Protein AF-0000000086146804 (afdb_homodimer)

pLDDT: mean 93.54, std 14.57, range [24.28, 98.94]

Radius of gyration: 30.12 Å; Cα contacts (8 Å, |Δi|>4): 1393; chains: 2; bounding box: 54×77×105 Å

Secondary structure (DSSP, 8-state):
----------------------PPP----HHHHHHHHTTS-SEEEEEEE-SSGGGGHHHHHHHHHH-TTSEEEEEEE-HHHHHHHHHHHHHHT----SEEEES-THHHHHHHHTT-EE----TTGGGB-TTSB-TTSS-EEEEEEEE--EEEETTTS-GGGS-SSSGGGGSGGGTTTBEEE-GGG-HHHHHHHHHHHHHH-HHHHHHHHTS--EEESSTHHHHHHHHHTTTSS----EESSS-----TTEEEEPPPTT--EEEEEEEEEEETT-S-HHHHHHHHHHHTSHHHHHHHHHTT---SBHHHHHHHT--S--SSEETTHHHHHHH-HHHHHHHHHHHHHHH-S--S--HHHHS---/----------------------PPP----HHHHHHHHTTS-SEEEEEEE-SSGGGGHHHHHHHHHH-TTSEEEEEEE-HHHHHHHHHHHHHHT----SEEEES-THHHHHHHHTT-EE----TTGGGB-TTSB-TTSS-EEEEEEEE--EEEETTTS-GGGS-SSSGGGGSGGGTTTBEEE-GGG-HHHHHHHHHHHHHH-HHHHHHHHTS--EEESSSHHHHHHHHHTTTSS----EESSS-----TTEEEEPPPTT--EEEEEEEEEEETT-S-HHHHHHHHHHHTSHHHHHHHHHTT---SBHHHHHHHT--S--SSEETTHHHHHHH-HHHHHHHHHHHHHHH-S--S--HHHHS---

Structure (mmCIF, N/CA/C/O backbone):
data_AF-0000000086146804-model_v1
#
loop_
_entity.id
_entity.type
_entity.pdbx_description
1 polymer 'Uncharacterized protein'
#
loop_
_atom_site.group_PDB
_atom_site.id
_atom_site.type_symbol
_atom_site.label_atom_id
_atom_site.label_alt_id
_atom_site.label_comp_id
_atom_site.label_asym_id
_atom_site.label_entity_id
_atom_site.label_seq_id
_atom_site.pdbx_PDB_ins_code
_atom_site.Cartn_x
_atom_site.Cartn_y
_atom_site.Cartn_z
_atom_site.occupancy
_atom_site.B_iso_or_equiv
_atom_site.auth_seq_id
_atom_site.auth_comp_id
_atom_site.auth_asym_id
_atom_site.auth_atom_id
_atom_site.pdbx_PDB_model_num
ATOM 1 N N . MET A 1 1 ? -24.094 31.453 -69.625 1 25.36 1 MET A N 1
ATOM 2 C CA . MET A 1 1 ? -22.812 31.781 -69 1 25.36 1 MET A CA 1
ATOM 3 C C . MET A 1 1 ? -23 32.281 -67.562 1 25.36 1 MET A C 1
ATOM 5 O O . MET A 1 1 ? -23.375 33.438 -67.375 1 25.36 1 MET A O 1
ATOM 9 N N . LYS A 1 2 ? -23.469 31.25 -66.75 1 31.97 2 LYS A N 1
ATOM 10 C CA . LYS A 1 2 ? -23.906 31.172 -65.375 1 31.97 2 LYS A CA 1
ATOM 11 C C . LYS A 1 2 ? -22.75 31.453 -64.438 1 31.97 2 LYS A C 1
ATOM 13 O O . LYS A 1 2 ? -21.766 30.719 -64.375 1 31.97 2 LYS A O 1
ATOM 18 N N . THR A 1 3 ? -22.391 32.75 -64.25 1 31.44 3 THR A N 1
ATOM 19 C CA . THR A 1 3 ? -21.312 33.188 -63.344 1 31.44 3 THR A CA 1
ATOM 20 C C . THR A 1 3 ? -21.562 32.719 -61.906 1 31.44 3 THR A C 1
ATOM 22 O O . THR A 1 3 ? -22.562 33.062 -61.281 1 31.44 3 THR A O 1
ATOM 25 N N . PHE A 1 4 ? -21.297 31.438 -61.594 1 34.66 4 PHE A N 1
ATOM 26 C CA . PHE A 1 4 ? -21.5 30.906 -60.219 1 34.66 4 PHE A CA 1
ATOM 27 C C . PHE A 1 4 ? -20.531 31.562 -59.25 1 34.66 4 PHE A C 1
ATOM 29 O O . PHE A 1 4 ? -19.312 31.5 -59.438 1 34.66 4 PHE A O 1
ATOM 36 N N . ALA A 1 5 ? -20.906 32.719 -58.625 1 30.16 5 ALA A N 1
ATOM 37 C CA . ALA A 1 5 ? -20.203 33.438 -57.562 1 30.16 5 ALA A CA 1
ATOM 38 C C . ALA A 1 5 ? -19.953 32.531 -56.344 1 30.16 5 ALA A C 1
ATOM 40 O O . ALA A 1 5 ? -20.891 31.953 -55.812 1 30.16 5 ALA A O 1
ATOM 41 N N . LEU A 1 6 ? -18.812 31.875 -56.312 1 33.75 6 LEU A N 1
ATOM 42 C CA . LEU A 1 6 ? -18.359 31.109 -55.156 1 33.75 6 LEU A CA 1
ATOM 43 C C . LEU A 1 6 ? -18.266 32 -53.938 1 33.75 6 LEU A C 1
ATOM 45 O O . LEU A 1 6 ? -17.469 32.938 -53.906 1 33.75 6 LEU A O 1
ATOM 49 N N . SER A 1 7 ? -19.375 32.406 -53.219 1 30.62 7 SER A N 1
ATOM 50 C CA . SER A 1 7 ? -19.281 33.094 -51.938 1 30.62 7 SER A CA 1
ATOM 51 C C . SER A 1 7 ? -18.516 32.281 -50.938 1 30.62 7 SER A C 1
ATOM 53 O O . SER A 1 7 ? -18.844 31.109 -50.688 1 30.62 7 SER A O 1
ATOM 55 N N . ALA A 1 8 ? -17.203 32.562 -50.75 1 33.16 8 ALA A N 1
ATOM 56 C CA . ALA A 1 8 ? -16.344 32 -49.688 1 33.16 8 ALA A CA 1
ATOM 57 C C . ALA A 1 8 ? -16.984 32.219 -48.312 1 33.16 8 ALA A C 1
ATOM 59 O O . ALA A 1 8 ? -17.234 33.375 -47.938 1 33.16 8 ALA A O 1
ATOM 60 N N . ALA A 1 9 ? -17.828 31.328 -47.844 1 33.59 9 ALA A N 1
ATOM 61 C CA . ALA A 1 9 ? -18.297 31.328 -46.469 1 33.59 9 ALA A CA 1
ATOM 62 C C . ALA A 1 9 ? -17.125 31.453 -45.5 1 33.59 9 ALA A C 1
ATOM 64 O O . ALA A 1 9 ? -16.297 30.547 -45.375 1 33.59 9 ALA A O 1
ATOM 65 N N . LEU A 1 10 ? -16.562 32.625 -45.375 1 35.94 10 LEU A N 1
ATOM 66 C CA . LEU A 1 10 ? -15.672 32.875 -44.25 1 35.94 10 LEU A CA 1
ATOM 67 C C . LEU A 1 10 ? -16.328 32.438 -42.938 1 35.94 10 LEU A C 1
ATOM 69 O O . LEU A 1 10 ? -17.297 33.062 -42.5 1 35.94 10 LEU A O 1
ATOM 73 N N . GLY A 1 11 ? -16.5 31.094 -42.75 1 33.38 11 GLY A N 1
ATOM 74 C CA . GLY A 1 11 ? -16.922 30.656 -41.438 1 33.38 11 GLY A CA 1
ATOM 75 C C . GLY A 1 11 ? -16.141 31.328 -40.312 1 33.38 11 GLY A C 1
ATOM 76 O O . GLY A 1 11 ? -14.906 31.312 -40.312 1 33.38 11 GLY A O 1
ATOM 77 N N . ALA A 1 12 ? -16.641 32.281 -39.688 1 33.75 12 ALA A N 1
ATOM 78 C CA . ALA A 1 12 ? -16.234 32.844 -38.406 1 33.75 12 ALA A CA 1
ATOM 79 C C . ALA A 1 12 ? -15.922 31.734 -37.406 1 33.75 12 ALA A C 1
ATOM 81 O O . ALA A 1 12 ? -16.781 30.938 -37.062 1 33.75 12 ALA A O 1
ATOM 82 N N . ILE A 1 13 ? -14.773 31.266 -37.531 1 37.75 13 ILE A N 1
ATOM 83 C CA . ILE A 1 13 ? -14.336 30.594 -36.312 1 37.75 13 ILE A CA 1
ATOM 84 C C . ILE A 1 13 ? -14.555 31.5 -35.125 1 37.75 13 ILE A C 1
ATOM 86 O O . ILE A 1 13 ? -13.914 32.531 -35 1 37.75 13 ILE A O 1
ATOM 90 N N . ALA A 1 14 ? -15.805 31.609 -34.688 1 36.97 14 ALA A N 1
ATOM 91 C CA . ALA A 1 14 ? -15.953 32.188 -33.344 1 36.97 14 ALA A CA 1
ATOM 92 C C . ALA A 1 14 ? -14.93 31.609 -32.375 1 36.97 14 ALA A C 1
ATOM 94 O O . ALA A 1 14 ? -14.914 30.406 -32.125 1 36.97 14 ALA A O 1
ATOM 95 N N . LEU A 1 15 ? -13.867 32.25 -32.344 1 35.19 15 LEU A N 1
ATOM 96 C CA . LEU A 1 15 ? -13.078 32.062 -31.125 1 35.19 15 LEU A CA 1
ATOM 97 C C . LEU A 1 15 ? -13.969 32 -29.891 1 35.19 15 LEU A C 1
ATOM 99 O O . LEU A 1 15 ? -14.602 33.031 -29.547 1 35.19 15 LEU A O 1
ATOM 103 N N . CYS A 1 16 ? -14.805 30.969 -29.75 1 36.91 16 CYS A N 1
ATOM 104 C CA . CYS A 1 16 ? -15.328 30.797 -28.406 1 36.91 16 CYS A CA 1
ATOM 105 C C . CYS A 1 16 ? -14.266 31.109 -27.359 1 36.91 16 CYS A C 1
ATOM 107 O O . CYS A 1 16 ? -13.328 30.344 -27.156 1 36.91 16 CYS A O 1
ATOM 109 N N . GLU A 1 17 ? -13.859 32.312 -27.344 1 33.47 17 GLU A N 1
ATOM 110 C CA . GLU A 1 17 ? -13.18 32.625 -26.094 1 33.47 17 GLU A CA 1
ATOM 111 C C . GLU A 1 17 ? -13.898 32 -24.906 1 33.47 17 GLU A C 1
ATOM 113 O O . GLU A 1 17 ? -14.977 32.438 -24.516 1 33.47 17 GLU A O 1
ATOM 118 N N . ALA A 1 18 ? -14.023 30.766 -24.766 1 41.75 18 ALA A N 1
ATOM 119 C CA . ALA A 1 18 ? -14.352 30.281 -23.422 1 41.75 18 ALA A CA 1
ATOM 120 C C . ALA A 1 18 ? -13.766 31.203 -22.359 1 41.75 18 ALA A C 1
ATOM 122 O O . ALA A 1 18 ? -12.547 31.328 -22.234 1 41.75 18 ALA A O 1
ATOM 123 N N . ALA A 1 19 ? -14.266 32.281 -22.047 1 39.09 19 ALA A N 1
ATOM 124 C CA . ALA A 1 19 ? -13.922 33.156 -20.922 1 39.09 19 ALA A CA 1
ATOM 125 C C . ALA A 1 19 ? -13.461 32.344 -19.719 1 39.09 19 ALA A C 1
ATOM 127 O O . ALA A 1 19 ? -14.203 31.5 -19.203 1 39.09 19 ALA A O 1
ATOM 128 N N . TYR A 1 20 ? -12.242 31.859 -19.656 1 47.72 20 TYR A N 1
ATOM 129 C CA . TYR A 1 20 ? -11.648 31.406 -18.406 1 47.72 20 TYR A CA 1
ATOM 130 C C . TYR A 1 20 ? -12.102 32.25 -17.234 1 47.72 20 TYR A C 1
ATOM 132 O O . TYR A 1 20 ? -11.727 33.438 -17.141 1 47.72 20 TYR A O 1
ATOM 140 N N . ASN A 1 21 ? -13.367 32.344 -16.938 1 52.31 21 ASN A N 1
ATOM 141 C CA . ASN A 1 21 ? -13.828 33.031 -15.734 1 52.31 21 ASN A CA 1
ATOM 142 C C . ASN A 1 21 ? -12.859 32.875 -14.578 1 52.31 21 ASN A C 1
ATOM 144 O O . ASN A 1 21 ? -12.766 31.781 -13.992 1 52.31 21 ASN A O 1
ATOM 148 N N . VAL A 1 22 ? -11.797 33.688 -14.531 1 74.56 22 VAL A N 1
ATOM 149 C CA . VAL A 1 22 ? -10.797 33.719 -13.469 1 74.56 22 VAL A CA 1
ATOM 150 C C . VAL A 1 22 ? -11.43 34.219 -12.18 1 74.56 22 VAL A C 1
ATOM 152 O O . VAL A 1 22 ? -12.023 35.312 -12.148 1 74.56 22 VAL A O 1
ATOM 155 N N . LEU A 1 23 ? -11.688 33.438 -11.164 1 89.75 23 LEU A N 1
ATOM 156 C CA . LEU A 1 23 ? -12.18 33.781 -9.836 1 89.75 23 LEU A CA 1
ATOM 157 C C . LEU A 1 23 ? -11.312 34.875 -9.203 1 89.75 23 LEU A C 1
ATOM 159 O O . LEU A 1 23 ? -10.086 34.75 -9.195 1 89.75 23 LEU A O 1
ATOM 163 N N . ASP A 1 24 ? -11.953 35.969 -8.773 1 94.12 24 ASP A N 1
ATOM 164 C CA . ASP A 1 24 ? -11.234 37.062 -8.133 1 94.12 24 ASP A CA 1
ATOM 165 C C . ASP A 1 24 ? -10.852 36.719 -6.699 1 94.12 24 ASP A C 1
ATOM 167 O O . ASP A 1 24 ? -11.523 35.906 -6.055 1 94.12 24 ASP A O 1
ATOM 171 N N . VAL A 1 25 ? -9.82 37.312 -6.281 1 98.19 25 VAL A N 1
ATOM 172 C CA . VAL A 1 25 ? -9.391 37.188 -4.891 1 98.19 25 VAL A CA 1
ATOM 173 C C . VAL A 1 25 ? -10.453 37.781 -3.975 1 98.19 25 VAL A C 1
ATOM 175 O O . VAL A 1 25 ? -10.992 38.875 -4.262 1 98.19 25 VAL A O 1
ATOM 178 N N . ASP A 1 26 ? -10.797 37.062 -2.924 1 98.38 26 ASP A N 1
ATOM 179 C CA . ASP A 1 26 ? -11.688 37.594 -1.883 1 98.38 26 ASP A CA 1
ATOM 180 C C . ASP A 1 26 ? -10.977 38.594 -1.003 1 98.38 26 ASP A C 1
ATOM 182 O O . ASP A 1 26 ? -10.18 38.25 -0.132 1 98.38 26 ASP A O 1
ATOM 186 N N . THR A 1 27 ? -11.289 39.875 -1.11 1 97.94 27 THR A N 1
ATOM 187 C CA . THR A 1 27 ? -10.562 40.938 -0.43 1 97.94 27 THR A CA 1
ATOM 188 C C . THR A 1 27 ? -11.18 41.219 0.936 1 97.94 27 THR A C 1
ATOM 190 O O . THR A 1 27 ? -10.727 42.125 1.648 1 97.94 27 THR A O 1
ATOM 193 N N . ARG A 1 28 ? -12.148 40.438 1.326 1 98.19 28 ARG A N 1
ATOM 194 C CA . ARG A 1 28 ? -12.75 40.625 2.643 1 98.19 28 ARG A CA 1
ATOM 195 C C . ARG A 1 28 ? -11.734 40.375 3.75 1 98.19 28 ARG A C 1
ATOM 197 O O . ARG A 1 28 ? -10.867 39.5 3.607 1 98.19 28 ARG A O 1
ATOM 204 N N . SER A 1 29 ? -11.891 41.125 4.883 1 98.44 29 SER A N 1
ATOM 205 C CA . SER A 1 29 ? -11.125 40.844 6.094 1 98.44 29 SER A CA 1
ATOM 206 C C . SER A 1 29 ? -11.617 39.562 6.766 1 98.44 29 SER A C 1
ATOM 208 O O . SER A 1 29 ? -12.719 39.094 6.484 1 98.44 29 SER A O 1
ATOM 210 N N . LEU A 1 30 ? -10.781 39.031 7.625 1 98.75 30 LEU A N 1
ATOM 211 C CA . LEU A 1 30 ? -11.211 37.906 8.414 1 98.75 30 LEU A CA 1
ATOM 212 C C . LEU A 1 30 ? -12.477 38.219 9.195 1 98.75 30 LEU A C 1
ATOM 214 O O . LEU A 1 30 ? -13.383 37.375 9.297 1 98.75 30 LEU A O 1
ATOM 218 N N . ASP A 1 31 ? -12.57 39.469 9.711 1 98.62 31 ASP A N 1
ATOM 219 C CA . ASP A 1 31 ? -13.734 39.875 10.492 1 98.62 31 ASP A CA 1
ATOM 220 C C . ASP A 1 31 ? -14.992 39.906 9.617 1 98.62 31 ASP A C 1
ATOM 222 O O . ASP A 1 31 ? -16.078 39.562 10.07 1 98.62 31 ASP A O 1
ATOM 226 N N . ASP A 1 32 ? -14.828 40.406 8.414 1 98.75 32 ASP A N 1
ATOM 227 C CA . ASP A 1 32 ? -15.969 40.438 7.504 1 98.75 32 ASP A CA 1
ATOM 228 C C . ASP A 1 32 ? -16.453 39.031 7.148 1 98.75 32 ASP A C 1
ATOM 230 O O . ASP A 1 32 ? -17.656 38.781 7.094 1 98.75 32 ASP A O 1
ATOM 234 N N . ILE A 1 33 ? -15.531 38.125 6.832 1 98.88 33 ILE A N 1
ATOM 235 C CA . ILE A 1 33 ? -15.914 36.75 6.539 1 98.88 33 ILE A CA 1
ATOM 236 C C . ILE A 1 33 ? -16.547 36.125 7.773 1 98.88 33 ILE A C 1
ATOM 238 O O . ILE A 1 33 ? -17.516 35.344 7.66 1 98.88 33 ILE A O 1
ATOM 242 N N . TYR A 1 34 ? -15.969 36.406 8.984 1 98.88 34 TYR A N 1
ATOM 243 C CA . TYR A 1 34 ? -16.516 35.875 10.242 1 98.88 34 TYR A CA 1
ATOM 244 C C . TYR A 1 34 ? -17.953 36.344 10.438 1 98.88 34 TYR A C 1
ATOM 246 O O . TYR A 1 34 ? -18.812 35.562 10.836 1 98.88 34 TYR A O 1
ATOM 254 N N . ALA A 1 35 ? -18.25 37.625 10.133 1 98.75 35 ALA A N 1
ATOM 255 C CA . ALA A 1 35 ? -19.609 38.125 10.242 1 98.75 35 ALA A CA 1
ATOM 256 C C . ALA A 1 35 ? -20.578 37.344 9.352 1 98.75 35 ALA A C 1
ATOM 258 O O . ALA A 1 35 ? -21.688 37.031 9.766 1 98.75 35 ALA A O 1
ATOM 259 N N . ALA A 1 36 ? -20.156 37.062 8.172 1 98.69 36 ALA A N 1
ATOM 260 C CA . ALA A 1 36 ? -20.984 36.281 7.25 1 98.69 36 ALA A CA 1
ATOM 261 C C . ALA A 1 36 ? -21.156 34.844 7.75 1 98.69 36 ALA A C 1
ATOM 263 O O . ALA A 1 36 ? -22.234 34.25 7.648 1 98.69 36 ALA A O 1
ATOM 264 N N . ALA A 1 37 ? -20.047 34.25 8.258 1 98.81 37 ALA A N 1
ATOM 265 C CA . ALA A 1 37 ? -20.047 32.875 8.727 1 98.81 37 ALA A CA 1
ATOM 266 C C . ALA A 1 37 ? -20.984 32.688 9.914 1 98.81 37 ALA A C 1
ATOM 268 O O . ALA A 1 37 ? -21.578 31.609 10.086 1 98.81 37 ALA A O 1
ATOM 269 N N . ARG A 1 38 ? -21.125 33.719 10.703 1 98.44 38 ARG A N 1
ATOM 270 C CA . ARG A 1 38 ? -21.984 33.656 11.891 1 98.44 38 ARG A CA 1
ATOM 271 C C . ARG A 1 38 ? -23.438 33.438 11.508 1 98.44 38 ARG A C 1
ATOM 273 O O . ARG A 1 38 ? -24.25 33.031 12.336 1 98.44 38 ARG A O 1
ATOM 280 N N . ALA A 1 39 ? -23.75 33.75 10.25 1 97.88 39 ALA A N 1
ATOM 281 C CA . ALA A 1 39 ? -25.125 33.562 9.781 1 97.88 39 ALA A CA 1
ATOM 282 C C . ALA A 1 39 ? -25.391 32.125 9.453 1 97.88 39 ALA A C 1
ATOM 284 O O . ALA A 1 39 ? -26.547 31.703 9.312 1 97.88 39 ALA A O 1
ATOM 285 N N . GLU A 1 40 ? -24.312 31.375 9.336 1 98.12 40 GLU A N 1
ATOM 286 C CA . GLU A 1 40 ? -24.453 29.938 9.078 1 98.12 40 GLU A CA 1
ATOM 287 C C . GLU A 1 40 ? -24.781 29.172 10.352 1 98.12 40 GLU A C 1
ATOM 289 O O . GLU A 1 40 ? -24.516 29.641 11.461 1 98.12 40 GLU A O 1
ATOM 294 N N . HIS A 1 41 ? -25.469 28.062 10.125 1 95.88 41 HIS A N 1
ATOM 295 C CA . HIS A 1 41 ? -25.844 27.203 11.242 1 95.88 41 HIS A CA 1
ATOM 296 C C . HIS A 1 41 ? -25.203 25.828 11.102 1 95.88 41 HIS A C 1
ATOM 298 O O . HIS A 1 41 ? -25.141 25.266 10.008 1 95.88 41 HIS A O 1
ATOM 304 N N . GLY A 1 42 ? -24.547 25.422 12.164 1 97.38 42 GLY A N 1
ATOM 305 C CA . GLY A 1 42 ? -23.922 24.094 12.156 1 97.38 42 GLY A CA 1
ATOM 306 C C . GLY A 1 42 ? -22.516 24.109 12.727 1 97.38 42 GLY A C 1
ATOM 307 O O . GLY A 1 42 ? -22.109 25.062 13.391 1 97.38 42 GLY A O 1
ATOM 308 N N . THR A 1 43 ? -21.859 22.984 12.711 1 98.69 43 THR A N 1
ATOM 309 C CA . THR A 1 43 ? -20.469 22.781 13.133 1 98.69 43 THR A CA 1
ATOM 310 C C . THR A 1 43 ? -19.562 22.594 11.922 1 98.69 43 THR A C 1
ATOM 312 O O . THR A 1 43 ? -19.859 21.766 11.047 1 98.69 43 THR A O 1
ATOM 315 N N . LEU A 1 44 ? -18.531 23.422 11.812 1 98.94 44 LEU A N 1
ATOM 316 C CA . LEU A 1 44 ? -17.531 23.266 10.75 1 98.94 44 LEU A CA 1
ATOM 317 C C . LEU A 1 44 ? -16.781 21.953 10.914 1 98.94 44 LEU A C 1
ATOM 319 O O . LEU A 1 44 ? -16.141 21.719 11.953 1 98.94 44 LEU A O 1
ATOM 323 N N . GLN A 1 45 ? -16.891 21.031 9.93 1 98.94 45 GLN A N 1
ATOM 324 C CA . GLN A 1 45 ? -16.188 19.75 9.938 1 98.94 45 GLN A CA 1
ATOM 325 C C . GLN A 1 45 ? -14.867 19.844 9.18 1 98.94 45 GLN A C 1
ATOM 327 O O . GLN A 1 45 ? -14.852 20.078 7.969 1 98.94 45 GLN A O 1
ATOM 332 N N . VAL A 1 46 ? -13.766 19.641 9.898 1 98.94 46 VAL A N 1
ATOM 333 C CA . VAL A 1 46 ? -12.445 19.719 9.266 1 98.94 46 VAL A CA 1
ATOM 334 C C . VAL A 1 46 ? -11.734 18.375 9.406 1 98.94 46 VAL A C 1
ATOM 336 O O . VAL A 1 46 ? -11.57 17.859 10.523 1 98.94 46 VAL A O 1
ATOM 339 N N . PHE A 1 47 ? -11.359 17.734 8.266 1 98.88 47 PHE A N 1
ATOM 340 C CA . PHE A 1 47 ? -10.453 16.594 8.258 1 98.88 47 PHE A CA 1
ATOM 341 C C . PHE A 1 47 ? -9 17.062 8.219 1 98.88 47 PHE A C 1
ATOM 343 O O . PHE A 1 47 ? -8.586 17.734 7.277 1 98.88 47 PHE A O 1
ATOM 350 N N . TRP A 1 48 ? -8.289 16.734 9.258 1 98.81 48 TRP A N 1
ATOM 351 C CA . TRP A 1 48 ? -6.922 17.188 9.484 1 98.81 48 TRP A CA 1
ATOM 352 C C . TRP A 1 48 ? -5.945 16.016 9.445 1 98.81 48 TRP A C 1
ATOM 354 O O . TRP A 1 48 ? -5.988 15.133 10.305 1 98.81 48 TRP A O 1
ATOM 364 N N . GLY A 1 49 ? -5.062 16 8.438 1 98.19 49 GLY A N 1
ATOM 365 C CA . GLY A 1 49 ? -4.059 14.945 8.359 1 98.19 49 GLY A CA 1
ATOM 366 C C . GLY A 1 49 ? -3.104 14.953 9.539 1 98.19 49 GLY A C 1
ATOM 367 O O . GLY A 1 49 ? -2.533 15.992 9.883 1 98.19 49 GLY A O 1
ATOM 368 N N . GLY A 1 50 ? -2.928 13.844 10.125 1 96.5 50 GLY A N 1
ATOM 369 C CA . GLY A 1 50 ? -2.041 13.664 11.258 1 96.5 50 GLY A CA 1
ATOM 370 C C . GLY A 1 50 ? -2.148 12.281 11.891 1 96.5 50 GLY A C 1
ATOM 371 O O . GLY A 1 50 ? -2.822 11.398 11.352 1 96.5 50 GLY A O 1
ATOM 372 N N . ASP A 1 51 ? -1.347 12.062 12.953 1 95.25 51 ASP A N 1
ATOM 373 C CA . ASP A 1 51 ? -1.271 10.719 13.523 1 95.25 51 ASP A CA 1
ATOM 374 C C . ASP A 1 51 ? -1.351 10.766 15.047 1 95.25 51 ASP A C 1
ATOM 376 O O . ASP A 1 51 ? -1.021 9.789 15.719 1 95.25 51 ASP A O 1
ATOM 380 N N . ALA A 1 52 ? -1.691 11.906 15.609 1 95.06 52 ALA A N 1
ATOM 381 C CA . ALA A 1 52 ? -2.049 12.078 17.016 1 95.06 52 ALA A CA 1
ATOM 382 C C . ALA A 1 52 ? -3.088 13.18 17.188 1 95.06 52 ALA A C 1
ATOM 384 O O . ALA A 1 52 ? -2.969 14.25 16.578 1 95.06 52 ALA A O 1
ATOM 385 N N . GLY A 1 53 ? -4.09 12.875 18.016 1 95.69 53 GLY A N 1
ATOM 386 C CA . GLY A 1 53 ? -5.16 13.836 18.234 1 95.69 53 GLY A CA 1
ATOM 387 C C . GLY A 1 53 ? -4.66 15.203 18.641 1 95.69 53 GLY A C 1
ATOM 388 O O . GLY A 1 53 ? -5.191 16.219 18.188 1 95.69 53 GLY A O 1
ATOM 389 N N . SER A 1 54 ? -3.576 15.242 19.375 1 93.62 54 SER A N 1
ATOM 390 C CA . SER A 1 54 ? -3.049 16.484 19.922 1 93.62 54 SER A CA 1
ATOM 391 C C . SER A 1 54 ? -2.453 17.375 18.844 1 93.62 54 SER A C 1
ATOM 393 O O . SER A 1 54 ? -2.209 18.562 19.062 1 93.62 54 SER A O 1
ATOM 395 N N . GLN A 1 55 ? -2.25 16.844 17.641 1 94.69 55 GLN A N 1
ATOM 396 C CA . GLN A 1 55 ? -1.666 17.609 16.547 1 94.69 55 GLN A CA 1
ATOM 397 C C . GLN A 1 55 ? -2.66 18.625 15.992 1 94.69 55 GLN A C 1
ATOM 399 O O . GLN A 1 55 ? -2.281 19.531 15.25 1 94.69 55 GLN A O 1
ATOM 404 N N . GLY A 1 56 ? -3.902 18.547 16.391 1 96.75 56 GLY A N 1
ATOM 405 C CA . GLY A 1 56 ? -4.906 19.516 16 1 96.75 56 GLY A CA 1
ATOM 406 C C . GLY A 1 56 ? -5.172 20.562 17.078 1 96.75 56 GLY A C 1
ATOM 407 O O . GLY A 1 56 ? -5.91 21.516 16.859 1 96.75 56 GLY A O 1
ATOM 408 N N . ASP A 1 57 ? -4.535 20.453 18.25 1 96.69 57 ASP A N 1
ATOM 409 C CA . ASP A 1 57 ? -4.906 21.25 19.406 1 96.69 57 ASP A CA 1
ATOM 410 C C . ASP A 1 57 ? -4.637 22.734 19.172 1 96.69 57 ASP A C 1
ATOM 412 O O . ASP A 1 57 ? -5.449 23.578 19.531 1 96.69 57 ASP A O 1
ATOM 416 N N . LYS A 1 58 ? -3.516 23.016 18.594 1 96.25 58 LYS A N 1
ATOM 417 C CA . LYS A 1 58 ? -3.184 24.422 18.375 1 96.25 58 LYS A CA 1
ATOM 418 C C . LYS A 1 58 ? -4.242 25.109 17.516 1 96.25 58 LYS A C 1
ATOM 420 O O . LYS A 1 58 ? -4.668 26.219 17.812 1 96.25 58 LYS A O 1
ATOM 425 N N . VAL A 1 59 ? -4.68 24.453 16.453 1 98.31 59 VAL A N 1
ATOM 426 C CA . VAL A 1 59 ? -5.688 25.016 15.555 1 98.31 59 VAL A CA 1
ATOM 427 C C . VAL A 1 59 ? -7.027 25.109 16.281 1 98.31 59 VAL A C 1
ATOM 429 O O . VAL A 1 59 ? -7.719 26.125 16.203 1 98.31 59 VAL A O 1
ATOM 432 N N . ARG A 1 60 ? -7.426 24.047 17.016 1 98.62 60 ARG A N 1
ATOM 433 C CA . ARG A 1 60 ? -8.68 24.047 17.766 1 98.62 60 ARG A CA 1
ATOM 434 C C . ARG A 1 60 ? -8.734 25.203 18.75 1 98.62 60 ARG A C 1
ATOM 436 O O . ARG A 1 60 ? -9.719 25.938 18.812 1 98.62 60 ARG A O 1
ATOM 443 N N . GLN A 1 61 ? -7.676 25.375 19.5 1 98.38 61 GLN A N 1
ATOM 444 C CA . GLN A 1 61 ? -7.621 26.391 20.531 1 98.38 61 GLN A CA 1
ATOM 445 C C . GLN A 1 61 ? -7.637 27.797 19.922 1 98.38 61 GLN A C 1
ATOM 447 O O . GLN A 1 61 ? -8.391 28.672 20.359 1 98.38 61 GLN A O 1
ATOM 452 N N . SER A 1 62 ? -6.812 27.969 18.953 1 98.5 62 SER A N 1
ATOM 453 C CA . SER A 1 62 ? -6.742 29.281 18.312 1 98.5 62 SER A CA 1
ATOM 454 C C . SER A 1 62 ? -8.078 29.656 17.672 1 98.5 62 SER A C 1
ATOM 456 O O . SER A 1 62 ? -8.5 30.812 17.734 1 98.5 62 SER A O 1
ATOM 458 N N . TRP A 1 63 ? -8.742 28.688 17.016 1 98.81 63 TRP A N 1
ATOM 459 C CA . TRP A 1 63 ? -10.031 28.922 16.375 1 98.81 63 TRP A CA 1
ATOM 460 C C . TRP A 1 63 ? -11.078 29.344 17.406 1 98.81 63 TRP A C 1
ATOM 462 O O . TRP A 1 63 ? -11.797 30.328 17.203 1 98.81 63 TRP A O 1
ATOM 472 N N . ALA A 1 64 ? -11.133 28.625 18.516 1 98.62 64 ALA A N 1
ATOM 473 C CA . ALA A 1 64 ? -12.102 28.922 19.578 1 98.62 64 ALA A CA 1
ATOM 474 C C . ALA A 1 64 ? -11.891 30.312 20.141 1 98.62 64 ALA A C 1
ATOM 476 O O . ALA A 1 64 ? -12.852 31 20.516 1 98.62 64 ALA A O 1
ATOM 477 N N . GLN A 1 65 ? -10.688 30.719 20.219 1 98.62 65 GLN A N 1
ATOM 478 C CA . GLN A 1 65 ? -10.359 32.031 20.734 1 98.62 65 GLN A CA 1
ATOM 479 C C . GLN A 1 65 ? -10.703 33.125 19.734 1 98.62 65 GLN A C 1
ATOM 481 O O . GLN A 1 65 ? -11.289 34.156 20.094 1 98.62 65 GLN A O 1
ATOM 486 N N . ARG A 1 66 ? -10.352 32.938 18.484 1 98.69 66 ARG A N 1
ATOM 487 C CA . ARG A 1 66 ? -10.453 33.969 17.469 1 98.69 66 ARG A CA 1
ATOM 488 C C . ARG A 1 66 ? -11.867 34.062 16.906 1 98.69 66 ARG A C 1
ATOM 490 O O . ARG A 1 66 ? -12.328 35.156 16.547 1 98.69 66 ARG A O 1
ATOM 497 N N . PHE A 1 67 ? -12.547 32.906 16.859 1 98.75 67 PHE A N 1
ATOM 498 C CA . PHE A 1 67 ? -13.875 32.812 16.266 1 98.75 67 PHE A CA 1
ATOM 499 C C . PHE A 1 67 ? -14.805 32.031 17.172 1 98.75 67 PHE A C 1
ATOM 501 O O . PHE A 1 67 ? -15.352 31 16.766 1 98.75 67 PHE A O 1
ATOM 508 N N . PRO A 1 68 ? -15.195 32.531 18.312 1 98.44 68 PRO A N 1
ATOM 509 C CA . PRO A 1 68 ? -15.914 31.766 19.328 1 98.44 68 PRO A CA 1
ATOM 510 C C . PRO A 1 68 ? -17.344 31.406 18.922 1 98.44 68 PRO A C 1
ATOM 512 O O . PRO A 1 68 ? -17.938 30.5 19.484 1 98.44 68 PRO A O 1
ATOM 515 N N . ASP A 1 69 ? -17.906 32.031 17.922 1 98.5 69 ASP A N 1
ATOM 516 C CA . ASP A 1 69 ? -19.312 31.844 17.578 1 98.5 69 ASP A CA 1
ATOM 517 C C . ASP A 1 69 ? -19.469 30.719 16.547 1 98.5 69 ASP A C 1
ATOM 519 O O . ASP A 1 69 ? -20.578 30.359 16.172 1 98.5 69 ASP A O 1
ATOM 523 N N . ILE A 1 70 ? -18.406 30.219 16.031 1 98.69 70 ILE A N 1
ATOM 524 C CA . ILE A 1 70 ? -18.453 29.156 15.023 1 98.69 70 ILE A CA 1
ATOM 525 C C . ILE A 1 70 ? -17.859 27.875 15.617 1 98.69 70 ILE A C 1
ATOM 527 O O . ILE A 1 70 ? -16.656 27.781 15.828 1 98.69 70 ILE A O 1
ATOM 531 N N . LYS A 1 71 ? -18.672 26.906 15.805 1 98.38 71 LYS A N 1
ATOM 532 C CA . LYS A 1 71 ? -18.234 25.625 16.344 1 98.38 71 LYS A CA 1
ATOM 533 C C . LYS A 1 71 ? -17.359 24.891 15.328 1 98.38 71 LYS A C 1
ATOM 535 O O . LYS A 1 71 ? -17.625 24.906 14.133 1 98.38 71 LYS A O 1
ATOM 540 N N . LEU A 1 72 ? -16.266 24.297 15.852 1 98.81 72 LEU A N 1
ATOM 541 C CA . LEU A 1 72 ? -15.32 23.547 15.023 1 98.81 72 LEU A CA 1
ATOM 542 C C . LEU A 1 72 ? -15.219 22.094 15.5 1 98.81 72 LEU A C 1
ATOM 544 O O . LEU A 1 72 ? -15.008 21.844 16.688 1 98.81 72 LEU A O 1
ATOM 548 N N . ASN A 1 73 ? -15.4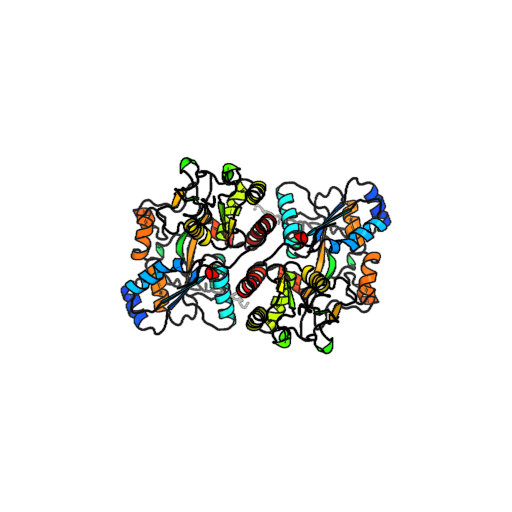53 21.141 14.664 1 98.81 73 ASN A N 1
ATOM 549 C CA . ASN A 1 73 ? -15.062 19.734 14.836 1 98.81 73 ASN A CA 1
ATOM 550 C C . ASN A 1 73 ? -13.898 19.359 13.93 1 98.81 73 ASN A C 1
ATOM 552 O O . ASN A 1 73 ? -14.102 19.031 12.758 1 98.81 73 ASN A O 1
ATOM 556 N N . LEU A 1 74 ? -12.695 19.5 14.414 1 98.88 74 LEU A N 1
ATOM 557 C CA . LEU A 1 74 ? -11.477 19.109 13.703 1 98.88 74 LEU A CA 1
ATOM 558 C C . LEU A 1 74 ? -11.039 17.703 14.102 1 98.88 74 LEU A C 1
ATOM 560 O O . LEU A 1 74 ? -10.719 17.469 15.266 1 98.88 74 LEU A O 1
ATOM 564 N N . THR A 1 75 ? -11.031 16.766 13.164 1 98.69 75 THR A N 1
ATOM 565 C CA . THR A 1 75 ? -10.68 15.375 13.398 1 98.69 75 THR A CA 1
ATOM 566 C C . THR A 1 75 ? -9.32 15.047 12.781 1 98.69 75 THR A C 1
ATOM 568 O O . THR A 1 75 ? -9.164 15.086 11.562 1 98.69 75 THR A O 1
ATOM 571 N N . VAL A 1 76 ? -8.383 14.711 13.68 1 98.5 76 VAL A N 1
ATOM 572 C CA . VAL A 1 76 ? -7.07 14.266 13.227 1 98.5 76 VAL A CA 1
ATOM 573 C C . VAL A 1 76 ? -7.117 12.781 12.875 1 98.5 76 VAL A C 1
ATOM 575 O O . VAL A 1 76 ? -7.609 11.969 13.664 1 98.5 76 VAL A O 1
ATOM 578 N N . ASP A 1 77 ? -6.652 12.414 11.711 1 97.94 77 ASP A N 1
ATOM 579 C CA . ASP A 1 77 ? -6.438 11.031 11.281 1 97.94 77 ASP A CA 1
ATOM 580 C C . ASP A 1 77 ? -5.438 10.961 10.133 1 97.94 77 ASP A C 1
ATOM 582 O O . ASP A 1 77 ? -5.012 11.992 9.609 1 97.94 77 ASP A O 1
ATOM 586 N N . LEU A 1 78 ? -5.004 9.766 9.836 1 97.88 78 LEU A N 1
ATOM 587 C CA . LEU A 1 78 ? -4.117 9.602 8.688 1 97.88 78 LEU A CA 1
ATOM 588 C C . LEU A 1 78 ? -4.77 10.148 7.418 1 97.88 78 LEU A C 1
ATOM 590 O O . LEU A 1 78 ? -5.957 9.914 7.18 1 97.88 78 LEU A O 1
ATOM 594 N N . SER A 1 79 ? -3.955 10.891 6.586 1 98.38 79 SER A N 1
ATOM 595 C CA . SER A 1 79 ? -4.469 11.484 5.355 1 98.38 79 SER A CA 1
ATOM 596 C C . SER A 1 79 ? -5.035 10.414 4.426 1 98.38 79 SER A C 1
ATOM 598 O O . SER A 1 79 ? -6.062 10.633 3.779 1 98.38 79 SER A O 1
ATOM 600 N N . LYS A 1 80 ? -4.414 9.227 4.363 1 97.25 80 LYS A N 1
ATOM 601 C CA . LYS A 1 80 ? -4.867 8.156 3.479 1 97.25 80 LYS A CA 1
ATOM 602 C C . LYS A 1 80 ? -6.254 7.66 3.879 1 97.25 80 LYS A C 1
ATOM 604 O O . LYS A 1 80 ? -7.023 7.203 3.033 1 97.25 80 LYS A O 1
ATOM 609 N N . TYR A 1 81 ? -6.656 7.816 5.121 1 97.75 81 TYR A N 1
ATOM 610 C CA . TYR A 1 81 ? -7.996 7.426 5.555 1 97.75 81 TYR A CA 1
ATOM 611 C C . TYR A 1 81 ? -9 8.547 5.293 1 97.75 81 TYR A C 1
ATOM 613 O O . TYR A 1 81 ? -10.102 8.297 4.809 1 97.75 81 TYR A O 1
ATOM 621 N N . HIS A 1 82 ? -8.578 9.789 5.547 1 98.44 82 HIS A N 1
ATOM 622 C CA . HIS A 1 82 ? -9.445 10.93 5.289 1 98.44 82 HIS A CA 1
ATOM 623 C C . HIS A 1 82 ? -9.797 11.031 3.807 1 98.44 82 HIS A C 1
ATOM 625 O O . HIS A 1 82 ? -10.945 11.305 3.449 1 98.44 82 HIS A O 1
ATOM 631 N N . ASP A 1 83 ? -8.789 10.891 2.982 1 97.44 83 ASP A N 1
ATOM 632 C CA . ASP A 1 83 ? -9.07 11.039 1.558 1 97.44 83 ASP A CA 1
ATOM 633 C C . ASP A 1 83 ? -10.031 9.961 1.069 1 97.44 83 ASP A C 1
ATOM 635 O O . ASP A 1 83 ? -10.906 10.227 0.249 1 97.44 83 ASP A O 1
ATOM 639 N N . ASN A 1 84 ? -9.859 8.75 1.591 1 97.06 84 ASN A N 1
ATOM 640 C CA . ASN A 1 84 ? -10.789 7.68 1.26 1 97.06 84 ASN A CA 1
ATOM 641 C C . ASN A 1 84 ? -12.203 7.996 1.743 1 97.06 84 ASN A C 1
ATOM 643 O O . ASN A 1 84 ? -13.18 7.773 1.019 1 97.06 84 ASN A O 1
ATOM 647 N N . ARG A 1 85 ? -12.328 8.523 2.941 1 97.62 85 ARG A N 1
ATOM 648 C CA . ARG A 1 85 ? -13.625 8.891 3.492 1 97.62 85 ARG A CA 1
ATOM 649 C C . ARG A 1 85 ? -14.305 9.953 2.627 1 97.62 85 ARG A C 1
ATOM 651 O O . ARG A 1 85 ? -15.508 9.867 2.367 1 97.62 85 ARG A O 1
ATOM 658 N N . ILE A 1 86 ? -13.562 10.914 2.18 1 98.25 86 ILE A N 1
ATOM 659 C CA . ILE A 1 86 ? -14.102 11.961 1.317 1 98.25 86 ILE A CA 1
ATOM 660 C C . ILE A 1 86 ? -14.562 11.352 -0.006 1 98.25 86 ILE A C 1
ATOM 662 O O . ILE A 1 86 ? -15.656 11.656 -0.484 1 98.25 86 ILE A O 1
ATOM 666 N N . ASP A 1 87 ? -13.766 10.461 -0.565 1 97.38 87 ASP A N 1
ATOM 667 C CA . ASP A 1 87 ? -14.109 9.82 -1.832 1 97.38 87 ASP A CA 1
ATOM 668 C C . ASP A 1 87 ? -15.367 8.969 -1.697 1 97.38 87 ASP A C 1
ATOM 670 O O . ASP A 1 87 ? -16.266 9.055 -2.533 1 97.38 87 ASP A O 1
ATOM 674 N N . ARG A 1 88 ? -15.43 8.18 -0.668 1 96.12 88 ARG A N 1
ATOM 675 C CA . ARG A 1 88 ? -16.594 7.312 -0.475 1 96.12 88 ARG A CA 1
ATOM 676 C C . ARG A 1 88 ? -17.844 8.133 -0.226 1 96.12 88 ARG A C 1
ATOM 678 O O . ARG A 1 88 ? -18.922 7.793 -0.728 1 96.12 88 ARG A O 1
ATOM 685 N N . ALA A 1 89 ? -17.703 9.195 0.54 1 96.44 89 ALA A N 1
ATOM 686 C CA . ALA A 1 89 ? -18.844 10.07 0.795 1 96.44 89 ALA A CA 1
ATOM 687 C C . ALA A 1 89 ? -19.375 10.664 -0.503 1 96.44 89 ALA A C 1
ATOM 689 O O . ALA A 1 89 ? -20.594 10.703 -0.724 1 96.44 89 ALA A O 1
ATOM 690 N N . HIS A 1 90 ? -18.5 11.109 -1.337 1 95.62 90 HIS A N 1
ATOM 691 C CA . HIS A 1 90 ? -18.906 11.656 -2.629 1 95.62 90 HIS A CA 1
ATOM 692 C C . HIS A 1 90 ? -19.672 10.617 -3.447 1 95.62 90 HIS A C 1
ATOM 694 O O . HIS A 1 90 ? -20.719 10.93 -4.027 1 95.62 90 HIS A O 1
ATOM 700 N N . LEU A 1 91 ? -19.188 9.398 -3.434 1 92.69 91 LEU A N 1
ATOM 701 C CA . LEU A 1 91 ? -19.812 8.312 -4.18 1 92.69 91 LEU A CA 1
ATOM 702 C C . LEU A 1 91 ? -21.203 8.008 -3.633 1 92.69 91 LEU A C 1
ATOM 704 O O . LEU A 1 91 ? -22.109 7.629 -4.387 1 92.69 91 LEU A O 1
ATOM 708 N N . GLN A 1 92 ? -21.375 8.266 -2.367 1 94.94 92 GLN A N 1
ATOM 709 C CA . GLN A 1 92 ? -22.625 7.902 -1.703 1 94.94 92 GLN A CA 1
ATOM 710 C C . GLN A 1 92 ? -23.562 9.102 -1.595 1 94.94 92 GLN A C 1
ATOM 712 O O . GLN A 1 92 ? -24.656 8.992 -1.041 1 94.94 92 GLN A O 1
ATOM 717 N N . GLY A 1 93 ? -23.141 10.242 -2.086 1 95.44 93 GLY A N 1
ATOM 718 C CA . GLY A 1 93 ? -23.938 11.453 -1.979 1 95.44 93 GLY A CA 1
ATOM 719 C C . GLY A 1 93 ? -24.016 12 -0.563 1 95.44 93 GLY A C 1
ATOM 720 O O . GLY A 1 93 ? -25.031 12.586 -0.173 1 95.44 93 GLY A O 1
ATOM 721 N N . LEU A 1 94 ? -22.984 11.68 0.18 1 96.38 94 LEU A N 1
ATOM 722 C CA . LEU A 1 94 ? -22.906 12.141 1.562 1 96.38 94 LEU A CA 1
ATOM 723 C C . LEU A 1 94 ? -21.844 13.234 1.711 1 96.38 94 LEU A C 1
ATOM 725 O O . LEU A 1 94 ? -20.969 13.375 0.86 1 96.38 94 LEU A O 1
ATOM 729 N N . HIS A 1 95 ? -22 14.094 2.67 1 97.12 95 HIS A N 1
ATOM 730 C CA . HIS A 1 95 ? -21.031 15.109 3.035 1 97.12 95 HIS A CA 1
ATOM 731 C C . HIS A 1 95 ? -20.391 14.797 4.383 1 97.12 95 HIS A C 1
ATOM 733 O O . HIS A 1 95 ? -21.078 14.672 5.395 1 97.12 95 HIS A O 1
ATOM 739 N N . VAL A 1 96 ? -19.031 14.719 4.426 1 97.75 96 VAL A N 1
ATOM 740 C CA . VAL A 1 96 ? -18.422 14.258 5.668 1 97.75 96 VAL A CA 1
ATOM 741 C C . VAL A 1 96 ? -17.438 15.312 6.176 1 97.75 96 VAL A C 1
ATOM 743 O O . VAL A 1 96 ? -17.047 15.289 7.344 1 97.75 96 VAL A O 1
ATOM 746 N N . ALA A 1 97 ? -17.016 16.188 5.363 1 98.75 97 ALA A N 1
ATOM 747 C CA . ALA A 1 97 ? -16.094 17.25 5.73 1 98.75 97 ALA A CA 1
ATOM 748 C C . ALA A 1 97 ? -16.344 18.516 4.926 1 98.75 97 ALA A C 1
ATOM 750 O O . ALA A 1 97 ? -16.75 18.438 3.76 1 98.75 97 ALA A O 1
ATOM 751 N N . ASP A 1 98 ? -16.141 19.641 5.582 1 98.94 98 ASP A N 1
ATOM 752 C CA . ASP A 1 98 ? -16.219 20.922 4.906 1 98.94 98 ASP A CA 1
ATOM 753 C C . ASP A 1 98 ? -14.875 21.328 4.301 1 98.94 98 ASP A C 1
ATOM 755 O O . ASP A 1 98 ? -14.828 21.891 3.213 1 98.94 98 ASP A O 1
ATOM 759 N N . VAL A 1 99 ? -13.867 21.094 5.043 1 98.94 99 VAL A N 1
ATOM 760 C CA . VAL A 1 99 ? -12.492 21.422 4.664 1 98.94 99 VAL A CA 1
ATOM 761 C C . VAL A 1 99 ? -11.586 20.219 4.922 1 98.94 99 VAL A C 1
ATOM 763 O O . VAL A 1 99 ? -11.75 19.516 5.918 1 98.94 99 VAL A O 1
ATOM 766 N N . ALA A 1 100 ? -10.711 19.922 3.984 1 98.94 100 ALA A N 1
ATOM 767 C CA . ALA A 1 100 ? -9.648 18.922 4.164 1 98.94 100 ALA A CA 1
ATOM 768 C C . ALA A 1 100 ? -8.273 19.578 4.156 1 98.94 100 ALA A C 1
ATOM 770 O O . ALA A 1 100 ? -7.98 20.406 3.291 1 98.94 100 ALA A O 1
ATOM 771 N N . VAL A 1 101 ? -7.469 19.312 5.09 1 98.94 101 VAL A N 1
ATOM 772 C CA . VAL A 1 101 ? -6.059 19.688 5.164 1 98.94 101 VAL A CA 1
ATOM 773 C C . VAL A 1 101 ? -5.203 18.438 5.316 1 98.94 101 VAL A C 1
ATOM 775 O O . VAL A 1 101 ? -5.141 17.844 6.395 1 98.94 101 VAL A O 1
ATOM 778 N N . LEU A 1 102 ? -4.551 18.016 4.211 1 98.69 102 LEU A N 1
ATOM 779 C CA . LEU A 1 102 ? -3.99 16.672 4.172 1 98.69 102 LEU A CA 1
ATOM 780 C C . LEU A 1 102 ? -2.588 16.688 3.574 1 98.69 102 LEU A C 1
ATOM 782 O O . LEU A 1 102 ? -2.184 17.672 2.949 1 98.69 102 LEU A O 1
ATOM 786 N N . GLN A 1 103 ? -1.882 15.57 3.824 1 98.06 103 GLN A N 1
ATOM 787 C CA . GLN A 1 103 ? -0.535 15.312 3.322 1 98.06 103 GLN A CA 1
ATOM 788 C C . GLN A 1 103 ? -0.577 14.586 1.981 1 98.06 103 GLN A C 1
ATOM 790 O O . GLN A 1 103 ? 0.412 14.57 1.246 1 98.06 103 GLN A O 1
ATOM 795 N N . THR A 1 104 ? -1.706 13.867 1.62 1 96.75 104 THR A N 1
ATOM 796 C CA . THR A 1 104 ? -1.854 13.188 0.34 1 96.75 104 THR A CA 1
ATOM 797 C C . THR A 1 104 ? -2.07 14.188 -0.789 1 96.75 104 THR A C 1
ATOM 799 O O . THR A 1 104 ? -3.184 14.336 -1.295 1 96.75 104 THR A O 1
ATOM 802 N N . LEU A 1 105 ? -1.043 14.727 -1.33 1 97.69 105 LEU A N 1
ATOM 803 C CA . LEU A 1 105 ? -1.073 15.875 -2.223 1 97.69 105 LEU A CA 1
ATOM 804 C C . LEU A 1 105 ? -1.64 15.5 -3.586 1 97.69 105 LEU A C 1
ATOM 806 O O . LEU A 1 105 ? -2.191 16.344 -4.293 1 97.69 105 LEU A O 1
ATOM 810 N N . GLN A 1 106 ? -1.583 14.211 -3.98 1 96.69 106 GLN A N 1
ATOM 811 C CA . GLN A 1 106 ? -2.084 13.75 -5.27 1 96.69 106 GLN A CA 1
ATOM 812 C C . GLN A 1 106 ? -3.604 13.867 -5.348 1 96.69 106 GLN A C 1
ATOM 814 O O . GLN A 1 106 ? -4.168 13.969 -6.438 1 96.69 106 GLN A O 1
ATOM 819 N N . ASP A 1 107 ? -4.258 13.891 -4.23 1 97.44 107 ASP A N 1
ATOM 820 C CA . ASP A 1 107 ? -5.715 13.875 -4.184 1 97.44 107 ASP A CA 1
ATOM 821 C C . ASP A 1 107 ? -6.293 15.203 -4.672 1 97.44 107 ASP A C 1
ATOM 823 O O . ASP A 1 107 ? -7.348 15.227 -5.312 1 97.44 107 ASP A O 1
ATOM 827 N N . PHE A 1 108 ? -5.613 16.266 -4.379 1 98.31 108 PHE A N 1
ATOM 828 C CA . PHE A 1 108 ? -6.191 17.578 -4.59 1 98.31 108 PHE A CA 1
ATOM 829 C C . PHE A 1 108 ? -6.363 17.859 -6.078 1 98.31 108 PHE A C 1
ATOM 831 O O . PHE A 1 108 ? -7.402 18.375 -6.5 1 98.31 108 PHE A O 1
ATOM 838 N N . ARG A 1 109 ? -5.363 17.516 -6.852 1 96.5 109 ARG A N 1
ATOM 839 C CA . ARG A 1 109 ? -5.516 17.656 -8.297 1 96.5 109 ARG A CA 1
ATOM 840 C C . ARG A 1 109 ? -6.613 16.75 -8.82 1 96.5 109 ARG A C 1
ATOM 842 O O . ARG A 1 109 ? -7.434 17.156 -9.648 1 96.5 109 ARG A O 1
ATOM 849 N N . ARG A 1 110 ? -6.598 15.531 -8.336 1 97.19 110 ARG A N 1
ATOM 850 C CA . ARG A 1 110 ? -7.641 14.586 -8.727 1 97.19 110 ARG A CA 1
ATOM 851 C C . ARG A 1 110 ? -9.023 15.094 -8.328 1 97.19 110 ARG A C 1
ATOM 853 O O . ARG A 1 110 ? -9.953 15.086 -9.133 1 97.19 110 ARG A O 1
ATOM 860 N N . TRP A 1 111 ? -9.188 15.602 -7.082 1 98.56 111 TRP A N 1
ATOM 861 C CA . TRP A 1 111 ? -10.461 16.094 -6.574 1 98.56 111 TRP A CA 1
ATOM 862 C C . TRP A 1 111 ? -10.953 17.281 -7.398 1 98.56 111 TRP A C 1
ATOM 864 O O . TRP A 1 111 ? -12.148 17.391 -7.684 1 98.56 111 TRP A O 1
ATOM 874 N N . LYS A 1 112 ? -10.039 18.156 -7.785 1 98.31 112 LYS A N 1
ATOM 875 C CA . LYS A 1 112 ? -10.438 19.266 -8.656 1 98.31 112 LYS A CA 1
ATOM 876 C C . LYS A 1 112 ? -11.016 18.75 -9.969 1 98.31 112 LYS A C 1
ATOM 878 O O . LYS A 1 112 ? -12.094 19.188 -10.383 1 98.31 112 LYS A O 1
ATOM 883 N N . SER A 1 113 ? -10.344 17.797 -10.594 1 97.5 113 SER A N 1
ATOM 884 C CA . SER A 1 113 ? -10.773 17.266 -11.883 1 97.5 113 SER A CA 1
ATOM 885 C C . SER A 1 113 ? -12.117 16.562 -11.773 1 97.5 113 SER A C 1
ATOM 887 O O . SER A 1 113 ? -12.867 16.484 -12.75 1 97.5 113 SER A O 1
ATOM 889 N N . GLU A 1 114 ? -12.398 16.125 -10.578 1 96.88 114 GLU A N 1
ATOM 890 C CA . GLU A 1 114 ? -13.633 15.375 -10.344 1 96.88 114 GLU A CA 1
ATOM 891 C C . GLU A 1 114 ? -14.75 16.297 -9.859 1 96.88 114 GLU A C 1
ATOM 893 O O . GLU A 1 114 ? -15.852 15.836 -9.562 1 96.88 114 GLU A O 1
ATOM 898 N N . GLY A 1 115 ? -14.438 17.594 -9.727 1 97.31 115 GLY A N 1
ATOM 899 C CA . GLY A 1 115 ? -15.453 18.562 -9.312 1 97.31 115 GLY A CA 1
ATOM 900 C C . GLY A 1 115 ? -15.781 18.484 -7.832 1 97.31 115 GLY A C 1
ATOM 901 O O . GLY A 1 115 ? -16.891 18.828 -7.418 1 97.31 115 GLY A O 1
ATOM 902 N N . LYS A 1 116 ? -14.812 18.016 -6.988 1 98.38 116 LYS A N 1
ATOM 903 C CA . LYS A 1 116 ? -15.07 17.781 -5.574 1 98.38 116 LYS A CA 1
ATOM 904 C C . LYS A 1 116 ? -14.664 18.984 -4.727 1 98.38 116 LYS A C 1
ATOM 906 O O . LYS A 1 116 ? -14.82 18.969 -3.504 1 98.38 116 LYS A O 1
ATOM 911 N N . LEU A 1 117 ? -14.164 20.047 -5.359 1 98.81 117 LEU A N 1
ATOM 912 C CA . LEU A 1 117 ? -13.641 21.156 -4.574 1 98.81 117 LEU A CA 1
ATOM 913 C C . LEU A 1 117 ? -14.32 22.469 -4.973 1 98.81 117 LEU A C 1
ATOM 915 O O . LEU A 1 117 ? -14.859 22.578 -6.074 1 98.81 117 LEU A O 1
ATOM 919 N N . VAL A 1 118 ? -14.32 23.406 -4.062 1 98.5 118 VAL A N 1
ATOM 920 C CA . VAL A 1 118 ? -14.758 24.766 -4.309 1 98.5 118 VAL A CA 1
ATOM 921 C C . VAL A 1 118 ? -13.547 25.656 -4.625 1 98.5 118 VAL A C 1
ATOM 923 O O . VAL A 1 118 ? -12.547 25.609 -3.912 1 98.5 118 VAL A O 1
ATOM 926 N N . ASN A 1 119 ? -13.648 26.375 -5.699 1 98.44 119 ASN A N 1
ATOM 927 C CA . ASN A 1 119 ? -12.633 27.391 -5.949 1 98.44 119 ASN A CA 1
ATOM 928 C C . ASN A 1 119 ? -12.82 28.594 -5.047 1 98.44 119 ASN A C 1
ATOM 930 O O . ASN A 1 119 ? -13.914 29.156 -4.973 1 98.44 119 ASN A O 1
ATOM 934 N N . TYR A 1 120 ? -11.734 28.938 -4.379 1 98.75 120 TYR A N 1
ATOM 935 C CA . TYR A 1 120 ? -11.727 30.094 -3.49 1 98.75 120 TYR A CA 1
ATOM 936 C C . TYR A 1 120 ? -10.328 30.656 -3.344 1 98.75 120 TYR A C 1
ATOM 938 O O . TYR A 1 120 ? -9.367 29.922 -3.092 1 98.75 120 TYR A O 1
ATOM 946 N N . LYS A 1 121 ? -10.25 31.984 -3.512 1 98.75 121 LYS A N 1
ATOM 947 C CA . LYS A 1 121 ? -8.977 32.688 -3.348 1 98.75 121 LYS A CA 1
ATOM 948 C C . LYS A 1 121 ? -9.031 33.656 -2.174 1 98.75 121 LYS A C 1
ATOM 950 O O . LYS A 1 121 ? -9.664 34.719 -2.262 1 98.75 121 LYS A O 1
ATOM 955 N N . PRO A 1 122 ? -8.391 33.281 -1.048 1 98.69 122 PRO A N 1
ATOM 956 C CA . PRO A 1 122 ? -8.352 34.219 0.089 1 98.69 122 PRO A CA 1
ATOM 957 C C . PRO A 1 122 ? -7.566 35.5 -0.209 1 98.69 122 PRO A C 1
ATOM 959 O O . PRO A 1 122 ? -6.902 35.594 -1.244 1 98.69 122 PRO A O 1
ATOM 962 N N . ALA A 1 123 ? -7.605 36.406 0.707 1 98.5 123 ALA A N 1
ATOM 963 C CA . ALA A 1 123 ? -6.992 37.688 0.497 1 98.5 123 ALA A CA 1
ATOM 964 C C . ALA A 1 123 ? -5.492 37.562 0.265 1 98.5 123 ALA A C 1
ATOM 966 O O . ALA A 1 123 ? -4.898 38.375 -0.458 1 98.5 123 ALA A O 1
ATOM 967 N N . THR A 1 124 ? -4.871 36.562 0.743 1 98.56 124 THR A N 1
ATOM 968 C CA . THR A 1 124 ? -3.428 36.375 0.671 1 98.56 124 THR A CA 1
ATOM 969 C C . THR A 1 124 ? -3.055 35.469 -0.494 1 98.56 124 THR A C 1
ATOM 971 O O . THR A 1 124 ? -1.9 35.031 -0.618 1 98.56 124 THR A O 1
ATOM 974 N N . PHE A 1 125 ? -3.947 35.156 -1.328 1 98.44 125 PHE A N 1
ATOM 975 C CA . PHE A 1 125 ? -3.764 34.094 -2.332 1 98.44 125 PHE A CA 1
ATOM 976 C C . PHE A 1 125 ? -2.527 34.375 -3.178 1 98.44 125 PHE A C 1
ATOM 978 O O . PHE A 1 125 ? -1.704 33.5 -3.391 1 98.44 125 PHE A O 1
ATOM 985 N N . ASP A 1 126 ? -2.348 35.562 -3.656 1 97.88 126 ASP A N 1
ATOM 986 C CA . ASP A 1 126 ? -1.25 35.906 -4.562 1 97.88 126 ASP A CA 1
ATOM 987 C C . ASP A 1 126 ? 0.096 35.812 -3.846 1 97.88 126 ASP A C 1
ATOM 989 O O . ASP A 1 126 ? 1.141 35.688 -4.488 1 97.88 126 ASP A O 1
ATOM 993 N N . ASP A 1 127 ? 0.028 35.875 -2.525 1 98.31 127 ASP A N 1
ATOM 994 C CA . ASP A 1 127 ? 1.24 35.844 -1.714 1 98.31 127 ASP A CA 1
ATOM 995 C C . ASP A 1 127 ? 1.603 34.406 -1.356 1 98.31 127 ASP A C 1
ATOM 997 O O . ASP A 1 127 ? 2.715 34.125 -0.897 1 98.31 127 ASP A O 1
ATOM 1001 N N . ILE A 1 128 ? 0.667 33.469 -1.488 1 98.19 128 ILE A N 1
ATOM 1002 C CA . ILE A 1 128 ? 0.933 32.062 -1.205 1 98.19 128 ILE A CA 1
ATOM 1003 C C . ILE A 1 128 ? 1.964 31.531 -2.193 1 98.19 128 ILE A C 1
ATOM 1005 O O . ILE A 1 128 ? 1.942 31.875 -3.377 1 98.19 128 ILE A O 1
ATOM 1009 N N . LEU A 1 129 ? 2.957 30.703 -1.768 1 95.88 129 LEU A N 1
ATOM 1010 C CA . LEU A 1 129 ? 4.066 30.156 -2.541 1 95.88 129 LEU A CA 1
ATOM 1011 C C . LEU A 1 129 ? 3.602 29.734 -3.93 1 95.88 129 LEU A C 1
ATOM 1013 O O . LEU A 1 129 ? 2.68 28.922 -4.059 1 95.88 129 LEU A O 1
ATOM 1017 N N . PRO A 1 130 ? 4.531 30.281 -4.816 1 88.12 130 PRO A N 1
ATOM 1018 C CA . PRO A 1 130 ? 4.191 29.875 -6.184 1 88.12 130 PRO A CA 1
ATOM 1019 C C . PRO A 1 130 ? 4.441 28.391 -6.445 1 88.12 130 PRO A C 1
ATOM 1021 O O . PRO A 1 130 ? 5.379 27.812 -5.887 1 88.12 130 PRO A O 1
ATOM 1024 N N . GLY A 1 131 ? 3.699 27.547 -6.875 1 90.31 131 GLY A N 1
ATOM 1025 C CA . GLY A 1 131 ? 3.836 26.141 -7.203 1 90.31 131 GLY A CA 1
ATOM 1026 C C . GLY A 1 131 ? 3.16 25.219 -6.199 1 90.31 131 GLY A C 1
ATOM 1027 O O . GLY A 1 131 ? 3.094 24 -6.402 1 90.31 131 GLY A O 1
ATOM 1028 N N . GLU A 1 132 ? 2.84 25.891 -5.109 1 96.25 132 GLU A N 1
ATOM 1029 C CA . GLU A 1 132 ? 2.189 25.094 -4.062 1 96.25 132 GLU A CA 1
ATOM 1030 C C . GLU A 1 132 ? 0.724 25.5 -3.908 1 96.25 132 GLU A C 1
ATOM 1032 O O . GLU A 1 132 ? 0.18 25.453 -2.803 1 96.25 132 GLU A O 1
ATOM 1037 N N . LYS A 1 133 ? 0.136 25.938 -4.973 1 97.62 133 LYS A N 1
ATOM 1038 C CA . LYS A 1 133 ? -1.285 26.266 -5.027 1 97.62 133 LYS A CA 1
ATOM 1039 C C . LYS A 1 133 ? -1.857 26 -6.418 1 97.62 133 LYS A C 1
ATOM 1041 O O . LYS A 1 133 ? -1.115 25.938 -7.398 1 97.62 133 LYS A O 1
ATOM 1046 N N . ASP A 1 134 ? -3.125 25.797 -6.438 1 97.81 134 ASP A N 1
ATOM 1047 C CA . ASP A 1 134 ? -3.854 25.703 -7.699 1 97.81 134 ASP A CA 1
ATOM 1048 C C . ASP A 1 134 ? -4.207 27.078 -8.234 1 97.81 134 ASP A C 1
ATOM 1050 O O . ASP A 1 134 ? -4.762 27.906 -7.508 1 97.81 134 ASP A O 1
ATOM 1054 N N . PRO A 1 135 ? -3.941 27.375 -9.5 1 96.25 135 PRO A N 1
ATOM 1055 C CA . PRO A 1 135 ? -4.164 28.719 -10.023 1 96.25 135 PRO A CA 1
ATOM 1056 C C . PRO A 1 135 ? -5.629 29.156 -9.945 1 96.25 135 PRO A C 1
ATOM 1058 O O . PRO A 1 135 ? -5.922 30.344 -9.867 1 96.25 135 PRO A O 1
ATOM 1061 N N . ASP A 1 136 ? -6.523 28.219 -9.938 1 96.94 136 ASP A N 1
ATOM 1062 C CA . ASP A 1 136 ? -7.949 28.547 -9.883 1 96.94 136 ASP A CA 1
ATOM 1063 C C . ASP A 1 136 ? -8.43 28.672 -8.445 1 96.94 136 ASP A C 1
ATOM 1065 O O . ASP A 1 136 ? -9.578 29.062 -8.195 1 96.94 136 ASP A O 1
ATOM 1069 N N . GLY A 1 137 ? -7.594 28.344 -7.527 1 98.19 137 GLY A N 1
ATOM 1070 C CA . GLY A 1 137 ? -7.957 28.484 -6.125 1 98.19 137 GLY A CA 1
ATOM 1071 C C . GLY A 1 137 ? -8.641 27.25 -5.57 1 98.19 137 GLY A C 1
ATOM 1072 O O . GLY A 1 137 ? -9.289 27.312 -4.52 1 98.19 137 GLY A O 1
ATOM 1073 N N . ALA A 1 138 ? -8.523 26.094 -6.23 1 98.62 138 ALA A N 1
ATOM 1074 C CA . ALA A 1 138 ? -9.156 24.859 -5.766 1 98.62 138 ALA A CA 1
ATOM 1075 C C . ALA A 1 138 ? -8.461 24.328 -4.516 1 98.62 138 ALA A C 1
ATOM 1077 O O . ALA A 1 138 ? -9.094 23.688 -3.672 1 98.62 138 ALA A O 1
ATOM 1078 N N . TRP A 1 139 ? -7.207 24.516 -4.41 1 98.62 139 TRP A N 1
ATOM 1079 C CA . TRP A 1 139 ? -6.418 24.094 -3.26 1 98.62 139 TRP A CA 1
ATOM 1080 C C . TRP A 1 139 ? -5.164 24.938 -3.119 1 98.62 139 TRP A C 1
ATOM 1082 O O . TRP A 1 139 ? -4.719 25.562 -4.086 1 98.62 139 TRP A O 1
ATOM 1092 N N . TYR A 1 140 ? -4.652 25.047 -1.961 1 98.56 140 TYR A N 1
ATOM 1093 C CA . TYR A 1 140 ? -3.396 25.734 -1.71 1 98.56 140 TYR A CA 1
ATOM 1094 C C . TYR A 1 140 ? -2.791 25.312 -0.377 1 98.56 140 TYR A C 1
ATOM 1096 O O . TYR A 1 140 ? -3.467 24.688 0.448 1 98.56 140 TYR A O 1
ATOM 1104 N N . THR A 1 141 ? -1.514 25.562 -0.224 1 98.38 141 THR A N 1
ATOM 1105 C CA . THR A 1 141 ? -0.743 25.141 0.939 1 98.38 141 THR A CA 1
ATOM 1106 C C . THR A 1 141 ? -1.045 26.031 2.143 1 98.38 141 THR A C 1
ATOM 1108 O O . THR A 1 141 ? -1.3 27.219 1.987 1 98.38 141 THR A O 1
ATOM 1111 N N . GLU A 1 142 ? -1.104 25.406 3.332 1 98.25 142 GLU A N 1
ATOM 1112 C CA . GLU A 1 142 ? -1.338 26.188 4.539 1 98.25 142 GLU A CA 1
ATOM 1113 C C . GLU A 1 142 ? -0.182 26.047 5.523 1 98.25 142 GLU A C 1
ATOM 1115 O O . GLU A 1 142 ? -0.059 26.828 6.465 1 98.25 142 GLU A O 1
ATOM 1120 N N . ALA A 1 143 ? 0.741 25.141 5.336 1 97.94 143 ALA A N 1
ATOM 1121 C CA . ALA A 1 143 ? 1.925 24.984 6.18 1 97.94 143 ALA A CA 1
ATOM 1122 C C . ALA A 1 143 ? 3.041 24.266 5.434 1 97.94 143 ALA A C 1
ATOM 1124 O O . ALA A 1 143 ? 2.779 23.516 4.492 1 97.94 143 ALA A O 1
ATOM 1125 N N . ILE A 1 144 ? 4.301 24.562 5.836 1 97.19 144 ILE A N 1
ATOM 1126 C CA . ILE A 1 144 ? 5.457 23.781 5.406 1 97.19 144 ILE A CA 1
ATOM 1127 C C . ILE A 1 144 ? 5.898 22.844 6.535 1 97.19 144 ILE A C 1
ATOM 1129 O O . ILE A 1 144 ? 6.195 23.297 7.641 1 97.19 144 ILE A O 1
ATOM 1133 N N . ASN A 1 145 ? 5.844 21.562 6.238 1 96.19 145 ASN A N 1
ATOM 1134 C CA . ASN A 1 145 ? 6.242 20.531 7.191 1 96.19 145 ASN A CA 1
ATOM 1135 C C . ASN A 1 145 ? 7.441 19.734 6.684 1 96.19 145 ASN A C 1
ATOM 1137 O O . ASN A 1 145 ? 7.859 19.891 5.535 1 96.19 145 ASN A O 1
ATOM 1141 N N . GLY A 1 146 ? 8.047 18.922 7.574 1 96.31 146 GLY A N 1
ATOM 1142 C CA . GLY A 1 146 ? 9.172 18.109 7.137 1 96.31 146 GLY A CA 1
ATOM 1143 C C . GLY A 1 146 ? 9.57 17.047 8.148 1 96.31 146 GLY A C 1
ATOM 1144 O O . GLY A 1 146 ? 9.156 17.109 9.305 1 96.31 146 GLY A O 1
ATOM 1145 N N . PHE A 1 147 ? 10.281 16.062 7.652 1 97.94 147 PHE A N 1
ATOM 1146 C CA . PHE A 1 147 ? 10.938 15.031 8.453 1 97.94 147 PHE A CA 1
ATOM 1147 C C . PHE A 1 147 ? 12.406 14.906 8.078 1 97.94 147 PHE A C 1
ATOM 1149 O O . PHE A 1 147 ? 12.836 15.43 7.047 1 97.94 147 PHE A O 1
ATOM 1156 N N . GLY A 1 148 ? 13.141 14.281 8.945 1 98.38 148 GLY A N 1
ATOM 1157 C CA . GLY A 1 148 ? 14.555 14.07 8.695 1 98.38 148 GLY A CA 1
ATOM 1158 C C . GLY A 1 148 ? 15.445 14.734 9.734 1 98.38 148 GLY A C 1
ATOM 1159 O O . GLY A 1 148 ? 16.625 14.414 9.836 1 98.38 148 GLY A O 1
ATOM 1160 N N . THR A 1 149 ? 14.883 15.719 10.492 1 97.56 149 THR A N 1
ATOM 1161 C CA . THR A 1 149 ? 15.602 16.297 11.625 1 97.56 149 THR A CA 1
ATOM 1162 C C . THR A 1 149 ? 15.789 15.25 12.727 1 97.56 149 THR A C 1
ATOM 1164 O O . THR A 1 149 ? 14.867 14.492 13.039 1 97.56 149 THR A O 1
ATOM 1167 N N . PHE A 1 150 ? 16.969 15.195 13.297 1 98.44 150 PHE A N 1
ATOM 1168 C CA . PHE A 1 150 ? 17.203 14.289 14.414 1 98.44 150 PHE A CA 1
ATOM 1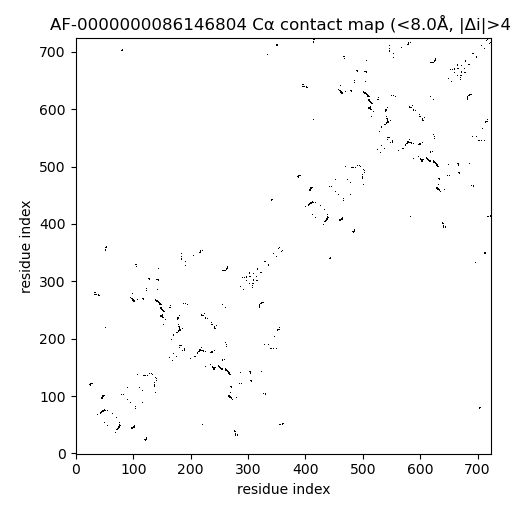169 C C . PHE A 1 150 ? 16.594 14.828 15.695 1 98.44 150 PHE A C 1
ATOM 1171 O O . PHE A 1 150 ? 16.812 15.984 16.062 1 98.44 150 PHE A O 1
ATOM 1178 N N . ILE A 1 151 ? 15.773 14.062 16.328 1 97.94 151 ILE A N 1
ATOM 1179 C CA . ILE A 1 151 ? 15.219 14.336 17.656 1 97.94 151 ILE A CA 1
ATOM 1180 C C . ILE A 1 151 ? 15.773 13.336 18.656 1 97.94 151 ILE A C 1
ATOM 1182 O O . ILE A 1 151 ? 15.812 12.133 18.391 1 97.94 151 ILE A O 1
ATOM 1186 N N . TYR A 1 152 ? 16.25 13.836 19.797 1 97.88 152 TYR A N 1
ATOM 1187 C CA . TYR A 1 152 ? 16.906 12.914 20.719 1 97.88 152 TYR A CA 1
ATOM 1188 C C . TYR A 1 152 ? 16.703 13.344 22.156 1 97.88 152 TYR A C 1
ATOM 1190 O O . TYR A 1 152 ? 16.469 14.516 22.438 1 97.88 152 TYR A O 1
ATOM 1198 N N . ASP A 1 153 ? 16.703 12.383 23.047 1 97.81 153 ASP A N 1
ATOM 1199 C CA . ASP A 1 153 ? 16.672 12.602 24.5 1 97.81 153 ASP A CA 1
ATOM 1200 C C . ASP A 1 153 ? 18.047 12.984 25.016 1 97.81 153 ASP A C 1
ATOM 1202 O O . ASP A 1 153 ? 18.969 12.164 25.031 1 97.81 153 ASP A O 1
ATOM 1206 N N . THR A 1 154 ? 18.172 14.195 25.516 1 96.94 154 THR A N 1
ATOM 1207 C CA . THR A 1 154 ? 19.453 14.758 25.891 1 96.94 154 THR A CA 1
ATOM 1208 C C . THR A 1 154 ? 20.016 14.062 27.125 1 96.94 154 THR A C 1
ATOM 1210 O O . THR A 1 154 ? 21.203 14.188 27.422 1 96.94 154 THR A O 1
ATOM 1213 N N . SER A 1 155 ? 19.172 13.352 27.844 1 95.88 155 SER A N 1
ATOM 1214 C CA . SER A 1 155 ? 19.641 12.633 29.016 1 95.88 155 SER A CA 1
ATOM 1215 C C . SER A 1 155 ? 20.234 11.281 28.641 1 95.88 155 SER A C 1
ATOM 1217 O O . SER A 1 155 ? 20.906 10.648 29.453 1 95.88 155 SER A O 1
ATOM 1219 N N . LYS A 1 156 ? 20.031 10.883 27.422 1 96.31 156 LYS A N 1
ATOM 1220 C CA . LYS A 1 156 ? 20.438 9.539 27.031 1 96.31 156 LYS A CA 1
ATOM 1221 C C . LYS A 1 156 ? 21.469 9.578 25.906 1 96.31 156 LYS A C 1
ATOM 1223 O O . LYS A 1 156 ? 22.188 8.602 25.688 1 96.31 156 LYS A O 1
ATOM 1228 N N . LEU A 1 157 ? 21.5 10.602 25.188 1 96.31 157 LEU A N 1
ATOM 1229 C CA . LEU A 1 157 ? 22.422 10.773 24.062 1 96.31 157 LEU A CA 1
ATOM 1230 C C . LEU A 1 157 ? 23.031 12.172 24.078 1 96.31 157 LEU A C 1
ATOM 1232 O O . LEU A 1 157 ? 22.312 13.172 23.969 1 96.31 157 LEU A O 1
ATOM 1236 N N . ALA A 1 158 ? 24.406 12.203 24.141 1 96.31 158 ALA A N 1
ATOM 1237 C CA . ALA A 1 158 ? 25.094 13.484 24.109 1 96.31 158 ALA A CA 1
ATOM 1238 C C . ALA A 1 158 ? 24.984 14.125 22.719 1 96.31 158 ALA A C 1
ATOM 1240 O O . ALA A 1 158 ? 24.938 13.43 21.719 1 96.31 158 ALA A O 1
ATOM 1241 N N . ALA A 1 159 ? 24.953 15.43 22.719 1 96.62 159 ALA A N 1
ATOM 1242 C CA . ALA A 1 159 ? 24.859 16.172 21.469 1 96.62 159 ALA A CA 1
ATOM 1243 C C . ALA A 1 159 ? 25.953 15.766 20.5 1 96.62 159 ALA A C 1
ATOM 1245 O O . ALA A 1 159 ? 25.734 15.727 19.281 1 96.62 159 ALA A O 1
ATOM 1246 N N . SER A 1 160 ? 27.078 15.43 21.016 1 96.75 160 SER A N 1
ATOM 1247 C CA . SER A 1 160 ? 28.219 15.047 20.203 1 96.75 160 SER A CA 1
ATOM 1248 C C . SER A 1 160 ? 28.016 13.672 19.562 1 96.75 160 SER A C 1
ATOM 1250 O O . SER A 1 160 ? 28.672 13.336 18.578 1 96.75 160 SER A O 1
ATOM 1252 N N . ASP A 1 161 ? 27.078 12.93 20.109 1 97.06 161 ASP A N 1
ATOM 1253 C CA . ASP A 1 161 ? 26.859 11.57 19.625 1 97.06 161 ASP A CA 1
ATOM 1254 C C . ASP A 1 161 ? 25.672 11.516 18.656 1 97.06 161 ASP A C 1
ATOM 1256 O O . ASP A 1 161 ? 25.406 10.469 18.062 1 97.06 161 ASP A O 1
ATOM 1260 N N . VAL A 1 162 ? 25 12.633 18.484 1 98 162 VAL A N 1
ATOM 1261 C CA . VAL A 1 162 ? 23.922 12.688 17.5 1 98 162 VAL A CA 1
ATOM 1262 C C . VAL A 1 162 ? 24.516 12.641 1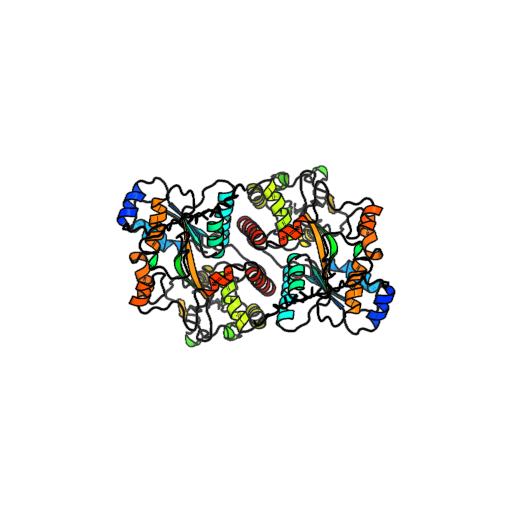6.094 1 98 162 VAL A C 1
ATOM 1264 O O . VAL A 1 162 ? 25.5 13.32 15.805 1 98 162 VAL A O 1
ATOM 1267 N N . PRO A 1 163 ? 23.922 11.844 15.227 1 97.94 163 PRO A N 1
ATOM 1268 C CA . PRO A 1 163 ? 24.453 11.742 13.867 1 97.94 163 PRO A CA 1
ATOM 1269 C C . PRO A 1 163 ? 24.406 13.062 13.109 1 97.94 163 PRO A C 1
ATOM 1271 O O . PRO A 1 163 ? 23.547 13.898 13.383 1 97.94 163 PRO A O 1
ATOM 1274 N N . THR A 1 164 ? 25.344 13.227 12.172 1 97.31 164 THR A N 1
ATOM 1275 C CA . THR A 1 164 ? 25.297 14.375 11.266 1 97.31 164 THR A CA 1
ATOM 1276 C C . THR A 1 164 ? 24.797 13.953 9.891 1 97.31 164 THR A C 1
ATOM 1278 O O . THR A 1 164 ? 24.453 14.805 9.062 1 97.31 164 THR A O 1
ATOM 1281 N N . SER A 1 165 ? 24.828 12.656 9.695 1 98 165 SER A N 1
ATOM 1282 C CA . SER A 1 165 ? 24.391 12.07 8.43 1 98 165 SER A CA 1
ATOM 1283 C C . SER A 1 165 ? 23.5 10.859 8.648 1 98 165 SER A C 1
ATOM 1285 O O . SER A 1 165 ? 23.594 10.188 9.68 1 98 165 SER A O 1
ATOM 1287 N N . TYR A 1 166 ? 22.625 10.609 7.645 1 98.69 166 TYR A N 1
ATOM 1288 C CA . TYR A 1 166 ? 21.797 9.406 7.707 1 98.69 166 TYR A CA 1
ATOM 1289 C C . TYR A 1 166 ? 22.656 8.156 7.531 1 98.69 166 TYR A C 1
ATOM 1291 O O . TYR A 1 166 ? 22.297 7.082 8.031 1 98.69 166 TYR A O 1
ATOM 1299 N N . ALA A 1 167 ? 23.766 8.266 6.828 1 98.12 167 ALA A N 1
ATOM 1300 C CA . ALA A 1 167 ? 24.672 7.145 6.598 1 98.12 167 ALA A CA 1
ATOM 1301 C C . ALA A 1 167 ? 25.062 6.484 7.914 1 98.12 167 ALA A C 1
ATOM 1303 O O . ALA A 1 167 ? 25.141 5.254 8.008 1 98.12 167 ALA A O 1
ATOM 1304 N N . SER A 1 168 ? 25.312 7.238 8.914 1 97.38 168 SER A N 1
ATOM 1305 C CA . SER A 1 168 ? 25.891 6.758 10.164 1 97.38 168 SER A CA 1
ATOM 1306 C C . SER A 1 168 ? 24.844 6.012 11 1 97.38 168 SER A C 1
ATOM 1308 O O . SER A 1 168 ? 25.203 5.34 11.969 1 97.38 168 SER A O 1
ATOM 1310 N N . LEU A 1 169 ? 23.609 6.066 10.672 1 98.25 169 LEU A N 1
ATOM 1311 C CA . LEU A 1 169 ? 22.547 5.496 11.469 1 98.25 169 LEU A CA 1
ATOM 1312 C C . LEU A 1 169 ? 22.641 3.975 11.5 1 98.25 169 LEU A C 1
ATOM 1314 O O . LEU A 1 169 ? 22.031 3.328 12.359 1 98.25 169 LEU A O 1
ATOM 1318 N N . THR A 1 170 ? 23.359 3.389 10.547 1 98.19 170 THR A N 1
ATOM 1319 C CA . THR A 1 170 ? 23.5 1.938 10.469 1 98.19 170 THR A CA 1
ATOM 1320 C C . THR A 1 170 ? 24.688 1.46 11.297 1 98.19 170 THR A C 1
ATOM 1322 O O . THR A 1 170 ? 24.906 0.255 11.438 1 98.19 170 THR A O 1
ATOM 1325 N N . ASP A 1 171 ? 25.422 2.455 11.867 1 97.88 171 ASP A N 1
ATOM 1326 C CA . ASP A 1 171 ? 26.562 2.105 12.711 1 97.88 171 ASP A CA 1
ATOM 1327 C C . ASP A 1 171 ? 26.109 1.372 13.969 1 97.88 171 ASP A C 1
ATOM 1329 O O . ASP A 1 171 ? 25.047 1.665 14.516 1 97.88 171 ASP A O 1
ATOM 1333 N N . LYS A 1 172 ? 26.969 0.564 14.516 1 97.25 172 LYS A N 1
ATOM 1334 C CA . LYS A 1 172 ? 26.703 -0.226 15.711 1 97.25 172 LYS A CA 1
ATOM 1335 C C . LYS A 1 172 ? 26.469 0.673 16.922 1 97.25 172 LYS A C 1
ATOM 1337 O O . LYS A 1 172 ? 25.734 0.298 17.844 1 97.25 172 LYS A O 1
ATOM 1342 N N . LYS A 1 173 ? 27 1.807 16.922 1 96.12 173 LYS A N 1
ATOM 1343 C CA . LYS A 1 173 ? 26.859 2.707 18.062 1 96.12 173 LYS A CA 1
ATOM 1344 C C . LYS A 1 173 ? 25.406 3.148 18.234 1 96.12 173 LYS A C 1
ATOM 1346 O O . LYS A 1 173 ? 25 3.584 19.312 1 96.12 173 LYS A O 1
ATOM 1351 N N . TYR A 1 174 ? 24.625 2.992 17.156 1 97.81 174 TYR A N 1
ATOM 1352 C CA . TYR A 1 174 ? 23.219 3.408 17.25 1 97.81 174 TYR A CA 1
ATOM 1353 C C . TYR A 1 174 ? 22.297 2.201 17.359 1 97.81 174 TYR A C 1
ATOM 1355 O O . TYR A 1 174 ? 21.078 2.346 17.344 1 97.81 174 TYR A O 1
ATOM 1363 N N . LYS A 1 175 ? 22.844 0.973 17.391 1 97.75 175 LYS A N 1
ATOM 1364 C CA . LYS A 1 175 ? 22.031 -0.231 17.562 1 97.75 175 LYS A CA 1
ATOM 1365 C C . LYS A 1 175 ? 21.172 -0.143 18.812 1 97.75 175 LYS A C 1
ATOM 1367 O O . LYS A 1 175 ? 21.672 0.12 19.906 1 97.75 175 LYS A O 1
ATOM 1372 N N . GLY A 1 176 ? 19.891 -0.252 18.641 1 97.38 176 GLY A N 1
ATOM 1373 C CA . GLY A 1 176 ? 18.953 -0.276 19.766 1 97.38 176 GLY A CA 1
ATOM 1374 C C . GLY A 1 176 ? 18.562 1.108 20.234 1 97.38 176 GLY A C 1
ATOM 1375 O O . GLY A 1 176 ? 17.844 1.247 21.219 1 97.38 176 GLY A O 1
ATOM 1376 N N . LYS A 1 177 ? 18.953 2.154 19.562 1 97.75 177 LYS A N 1
ATOM 1377 C CA . LYS A 1 177 ? 18.703 3.504 20.062 1 97.75 177 LYS A CA 1
ATOM 1378 C C . LYS A 1 177 ? 17.547 4.168 19.312 1 97.75 177 LYS A C 1
ATOM 1380 O O . LYS A 1 177 ? 16.984 5.16 19.781 1 97.75 177 LYS A O 1
ATOM 1385 N N . LEU A 1 178 ? 17.188 3.619 18.172 1 98.5 178 LEU A N 1
ATOM 1386 C CA . LEU A 1 178 ? 16.297 4.332 17.266 1 98.5 178 LEU A CA 1
ATOM 1387 C C . LEU A 1 178 ? 14.852 3.889 17.453 1 98.5 178 LEU A C 1
ATOM 1389 O O . LEU A 1 178 ? 14.586 2.701 17.656 1 98.5 178 LEU A O 1
ATOM 1393 N N . ILE A 1 179 ? 13.914 4.852 17.484 1 98.38 179 ILE A N 1
ATOM 1394 C CA . ILE A 1 179 ? 12.484 4.656 17.266 1 98.38 179 ILE A CA 1
ATOM 1395 C C . ILE A 1 179 ? 12.07 5.336 15.961 1 98.38 179 ILE A C 1
ATOM 1397 O O . ILE A 1 179 ? 12.219 6.555 15.812 1 98.38 179 ILE A O 1
ATOM 1401 N N . LEU A 1 180 ? 11.625 4.59 15 1 98.75 180 LEU A N 1
ATOM 1402 C CA . LEU A 1 180 ? 11.32 5.152 13.688 1 98.75 180 LEU A CA 1
ATOM 1403 C C . LEU A 1 180 ? 9.938 4.719 13.219 1 98.75 180 LEU A C 1
ATOM 1405 O O . LEU A 1 180 ? 9.422 3.688 13.656 1 98.75 180 LEU A O 1
ATOM 1409 N N . THR A 1 181 ? 9.344 5.535 12.359 1 98.62 181 THR A N 1
ATOM 1410 C CA . THR A 1 181 ? 8.07 5.254 11.711 1 98.62 181 THR A CA 1
ATOM 1411 C C . THR A 1 181 ? 8.273 4.352 10.5 1 98.62 181 THR A C 1
ATOM 1413 O O . THR A 1 181 ? 9.203 4.551 9.719 1 98.62 181 THR A O 1
ATOM 1416 N N . TYR A 1 182 ? 7.391 3.385 10.328 1 98.75 182 TYR A N 1
ATOM 1417 C CA . TYR A 1 182 ? 7.43 2.535 9.141 1 98.75 182 TYR A CA 1
ATOM 1418 C C . TYR A 1 182 ? 7.305 3.367 7.871 1 98.75 182 TYR A C 1
ATOM 1420 O O . TYR A 1 182 ? 6.285 4.023 7.648 1 98.75 182 TYR A O 1
ATOM 1428 N N . PRO A 1 183 ? 8.344 3.297 7.031 1 98.81 183 PRO A N 1
ATOM 1429 C CA . PRO A 1 183 ? 8.242 4.102 5.812 1 98.81 183 PRO A CA 1
ATOM 1430 C C . PRO A 1 183 ? 7.172 3.592 4.852 1 98.81 183 PRO A C 1
ATOM 1432 O O . PRO A 1 183 ? 6.699 4.34 3.994 1 98.81 183 PRO A O 1
ATOM 1435 N N . ASN A 1 184 ? 6.773 2.324 4.93 1 98.5 184 ASN A N 1
ATOM 1436 C CA . ASN A 1 184 ? 5.742 1.786 4.051 1 98.5 184 ASN A CA 1
ATOM 1437 C C . ASN A 1 184 ? 4.344 2.076 4.59 1 98.5 184 ASN A C 1
ATOM 1439 O O . ASN A 1 184 ? 3.346 1.67 3.992 1 98.5 184 ASN A O 1
ATOM 1443 N N . ASP A 1 185 ? 4.234 2.836 5.719 1 97.94 185 ASP A N 1
ATOM 1444 C CA . ASP A 1 185 ? 2.939 3.166 6.301 1 97.94 185 ASP A CA 1
ATOM 1445 C C . ASP A 1 185 ? 2.68 4.668 6.242 1 97.94 185 ASP A C 1
ATOM 1447 O O . ASP A 1 185 ? 1.646 5.145 6.719 1 97.94 185 ASP A O 1
ATOM 1451 N N . ASP A 1 186 ? 3.619 5.445 5.801 1 97.69 186 ASP A N 1
ATOM 1452 C CA . ASP A 1 186 ? 3.559 6.902 5.715 1 97.69 186 ASP A CA 1
ATOM 1453 C C . ASP A 1 186 ? 4.285 7.41 4.469 1 97.69 186 ASP A C 1
ATOM 1455 O O . ASP A 1 186 ? 5.492 7.211 4.324 1 97.69 186 ASP A O 1
ATOM 1459 N N . ASP A 1 187 ? 3.576 8.148 3.607 1 98.19 187 ASP A N 1
ATOM 1460 C CA . ASP A 1 187 ? 4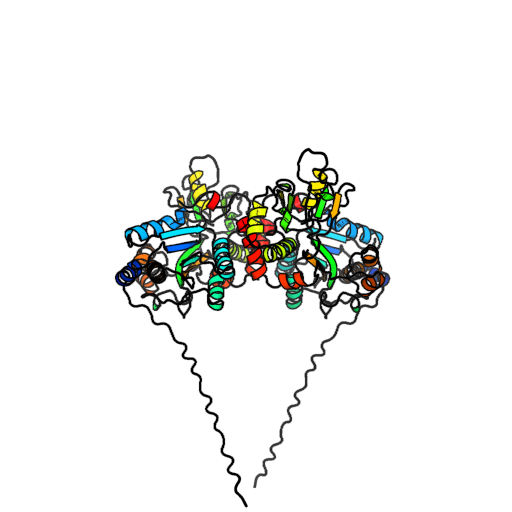.156 8.547 2.328 1 98.19 187 ASP A CA 1
ATOM 1461 C C . ASP A 1 187 ? 5.293 9.539 2.525 1 98.19 187 ASP A C 1
ATOM 1463 O O . ASP A 1 187 ? 6.266 9.539 1.767 1 98.19 187 ASP A O 1
ATOM 1467 N N . ALA A 1 188 ? 5.16 10.453 3.457 1 98.31 188 ALA A N 1
ATOM 1468 C CA . ALA A 1 188 ? 6.238 11.414 3.686 1 98.31 188 ALA A CA 1
ATOM 1469 C C . ALA A 1 188 ? 7.504 10.711 4.168 1 98.31 188 ALA A C 1
ATOM 1471 O O . ALA A 1 188 ? 8.609 11.016 3.707 1 98.31 188 ALA A O 1
ATOM 1472 N N . VAL A 1 189 ? 7.352 9.781 5.059 1 98.75 189 VAL A N 1
ATOM 1473 C CA . VAL A 1 189 ? 8.492 9.008 5.543 1 98.75 189 VAL A CA 1
ATOM 1474 C C . VAL A 1 189 ? 9.039 8.133 4.418 1 98.75 189 VAL A C 1
ATOM 1476 O O . VAL A 1 189 ? 10.25 7.969 4.281 1 98.75 189 VAL A O 1
ATOM 1479 N N . ALA A 1 190 ? 8.133 7.57 3.602 1 98.88 190 ALA A N 1
ATOM 1480 C CA . ALA A 1 190 ? 8.57 6.801 2.439 1 98.88 190 ALA A CA 1
ATOM 1481 C C . ALA A 1 190 ? 9.438 7.656 1.515 1 98.88 190 ALA A C 1
ATOM 1483 O O . ALA A 1 190 ? 10.469 7.195 1.017 1 98.88 190 ALA A O 1
ATOM 1484 N N . TYR A 1 191 ? 8.992 8.852 1.263 1 98.88 191 TYR A N 1
ATOM 1485 C CA . TYR A 1 191 ? 9.758 9.766 0.415 1 98.88 191 TYR A CA 1
ATOM 1486 C C . TYR A 1 191 ? 11.125 10.047 1.02 1 98.88 191 TYR A C 1
ATOM 1488 O O . TYR A 1 191 ? 12.141 9.984 0.326 1 98.88 191 TYR A O 1
ATOM 1496 N N . LEU A 1 192 ? 11.203 10.344 2.338 1 98.88 192 LEU A N 1
ATOM 1497 C CA . LEU A 1 192 ? 12.469 10.555 3.031 1 98.88 192 LEU A CA 1
ATOM 1498 C C . LEU A 1 192 ? 13.398 9.367 2.842 1 98.88 192 LEU A C 1
ATOM 1500 O O . LEU A 1 192 ? 14.555 9.531 2.451 1 98.88 192 LEU A O 1
ATOM 1504 N N . PHE A 1 193 ? 12.898 8.148 3.047 1 98.94 193 PHE A N 1
ATOM 1505 C CA . PHE A 1 193 ? 13.703 6.941 2.918 1 98.94 193 PHE A CA 1
ATOM 1506 C C . PHE A 1 193 ? 14.125 6.727 1.47 1 98.94 193 PHE A C 1
ATOM 1508 O O . PHE A 1 193 ? 15.219 6.219 1.207 1 98.94 193 PHE A O 1
ATOM 1515 N N . SER A 1 194 ? 13.242 7.082 0.525 1 98.81 194 SER A N 1
ATOM 1516 C CA . SER A 1 194 ? 13.625 6.961 -0.877 1 98.81 194 SER A CA 1
ATOM 1517 C C . SER A 1 194 ? 14.82 7.855 -1.202 1 98.81 194 SER A C 1
ATOM 1519 O O . SER A 1 194 ? 15.703 7.469 -1.968 1 98.81 194 SER A O 1
ATOM 1521 N N . ILE A 1 195 ? 14.844 9.086 -0.642 1 98.62 195 ILE A N 1
ATOM 1522 C CA . ILE A 1 195 ? 15.969 9.992 -0.82 1 98.62 195 ILE A CA 1
ATOM 1523 C C . ILE A 1 195 ? 17.234 9.367 -0.24 1 98.62 195 ILE A C 1
ATOM 1525 O O . ILE A 1 195 ? 18.281 9.328 -0.898 1 98.62 195 ILE A O 1
ATOM 1529 N N . ILE A 1 196 ? 17.141 8.789 0.939 1 98.81 196 ILE A N 1
ATOM 1530 C CA . ILE A 1 196 ? 18.281 8.25 1.66 1 98.81 196 ILE A CA 1
ATOM 1531 C C . ILE A 1 196 ? 18.812 7.008 0.944 1 98.81 196 ILE A C 1
ATOM 1533 O O . ILE A 1 196 ? 20 6.891 0.688 1 98.81 196 ILE A O 1
ATOM 1537 N N . VAL A 1 197 ? 17.953 6.125 0.606 1 98.5 197 VAL A N 1
ATOM 1538 C CA . VAL A 1 197 ? 18.344 4.887 -0.063 1 98.5 197 VAL A CA 1
ATOM 1539 C C . VAL A 1 197 ? 18.922 5.203 -1.438 1 98.5 197 VAL A C 1
ATOM 1541 O O . VAL A 1 197 ? 19.859 4.547 -1.884 1 98.5 197 VAL A O 1
ATOM 1544 N N . SER A 1 198 ? 18.359 6.207 -2.127 1 97.5 198 SER A N 1
ATOM 1545 C CA . SER A 1 198 ? 18.891 6.605 -3.424 1 97.5 198 SER A CA 1
ATOM 1546 C C . SER A 1 198 ? 20.328 7.098 -3.297 1 97.5 198 SER A C 1
ATOM 1548 O O . SER A 1 198 ? 21.125 6.926 -4.215 1 97.5 198 SER A O 1
ATOM 1550 N N . ARG A 1 199 ? 20.594 7.676 -2.182 1 97.88 199 ARG A N 1
ATOM 1551 C CA . ARG A 1 199 ? 21.938 8.211 -1.973 1 97.88 199 ARG A CA 1
ATOM 1552 C C . ARG A 1 199 ? 22.906 7.113 -1.542 1 97.88 199 ARG A C 1
ATOM 1554 O O . ARG A 1 199 ? 24.031 7.047 -2.033 1 97.88 199 ARG A O 1
ATOM 1561 N N . TYR A 1 200 ? 22.484 6.254 -0.682 1 98.19 200 TYR A N 1
ATOM 1562 C CA . TYR A 1 200 ? 23.438 5.375 -0.018 1 98.19 200 TYR A CA 1
ATOM 1563 C C . TYR A 1 200 ? 23.281 3.936 -0.5 1 98.19 200 TYR A C 1
ATOM 1565 O O . TYR A 1 200 ? 24.078 3.066 -0.149 1 98.19 200 TYR A O 1
ATOM 1573 N N . GLY A 1 201 ? 22.234 3.678 -1.276 1 96.94 201 GLY A N 1
ATOM 1574 C CA . GLY A 1 201 ? 22.016 2.348 -1.822 1 96.94 201 GLY A CA 1
ATOM 1575 C C . GLY A 1 201 ? 21.078 1.502 -0.978 1 96.94 201 GLY A C 1
ATOM 1576 O O . GLY A 1 201 ? 20.812 1.836 0.176 1 96.94 201 GLY A O 1
ATOM 1577 N N . PHE A 1 202 ? 20.672 0.399 -1.545 1 97.12 202 PHE A N 1
ATOM 1578 C CA . PHE A 1 202 ? 19.703 -0.489 -0.902 1 97.12 202 PHE A CA 1
ATOM 1579 C C . PHE A 1 202 ? 20.312 -1.125 0.346 1 97.12 202 PHE A C 1
ATOM 1581 O O . PHE A 1 202 ? 19.594 -1.414 1.308 1 97.12 202 PHE A O 1
ATOM 1588 N N . GLN A 1 203 ? 21.594 -1.335 0.374 1 96.88 203 GLN A N 1
ATOM 1589 C CA . GLN A 1 203 ? 22.25 -1.976 1.508 1 96.88 203 GLN A CA 1
ATOM 1590 C C . GLN A 1 203 ? 22.047 -1.168 2.787 1 96.88 203 GLN A C 1
ATOM 1592 O O . GLN A 1 203 ? 21.938 -1.736 3.875 1 96.88 203 GLN A O 1
ATOM 1597 N N . TRP A 1 204 ? 21.953 0.18 2.639 1 98.62 204 TRP A N 1
ATOM 1598 C CA . TRP A 1 204 ? 21.688 1.023 3.797 1 98.62 204 TRP A CA 1
ATOM 1599 C C . TRP A 1 204 ? 20.391 0.599 4.488 1 98.62 204 TRP A C 1
ATOM 1601 O O . TRP A 1 204 ? 20.328 0.531 5.719 1 98.62 204 TRP A O 1
ATOM 1611 N N . LEU A 1 205 ? 19.391 0.297 3.723 1 98.69 205 LEU A N 1
ATOM 1612 C CA . LEU A 1 205 ? 18.094 -0.107 4.266 1 98.69 205 LEU A CA 1
ATOM 1613 C C . LEU A 1 205 ? 18.203 -1.446 4.984 1 98.69 205 LEU A C 1
ATOM 1615 O O . LEU A 1 205 ? 17.656 -1.616 6.074 1 98.69 205 LEU A O 1
ATOM 1619 N N . TYR A 1 206 ? 18.938 -2.406 4.402 1 97.88 206 TYR A N 1
ATOM 1620 C CA . TYR A 1 206 ? 19.141 -3.703 5.039 1 97.88 206 TYR A CA 1
ATOM 1621 C C . TYR A 1 206 ? 19.891 -3.555 6.355 1 97.88 206 TYR A C 1
ATOM 1623 O O . TYR A 1 206 ? 19.516 -4.152 7.363 1 97.88 206 TYR A O 1
ATOM 1631 N N . ASP A 1 207 ? 20.922 -2.73 6.348 1 98.69 207 ASP A N 1
ATOM 1632 C CA . ASP A 1 207 ? 21.734 -2.506 7.543 1 98.69 207 ASP A CA 1
ATOM 1633 C C . ASP A 1 207 ? 20.906 -1.825 8.633 1 98.69 207 ASP A C 1
ATOM 1635 O O . ASP A 1 207 ? 21.031 -2.168 9.812 1 98.69 207 ASP A O 1
ATOM 1639 N N . LEU A 1 208 ? 20.094 -0.874 8.227 1 98.81 208 LEU A N 1
ATOM 1640 C CA . LEU A 1 208 ? 19.234 -0.214 9.203 1 98.81 208 LEU A CA 1
ATOM 1641 C C . LEU A 1 208 ? 18.25 -1.207 9.828 1 98.81 208 LEU A C 1
ATOM 1643 O O . LEU A 1 208 ? 18.047 -1.201 11.039 1 98.81 208 LEU A O 1
ATOM 1647 N N . GLY A 1 209 ? 17.672 -2.031 8.977 1 98.19 209 GLY A N 1
ATOM 1648 C CA . GLY A 1 209 ? 16.766 -3.053 9.461 1 98.19 209 GLY A CA 1
ATOM 1649 C C . GLY A 1 209 ? 17.391 -4.004 10.453 1 98.19 209 GLY A C 1
ATOM 1650 O O . GLY A 1 209 ? 16.719 -4.527 11.344 1 98.19 209 GLY A O 1
ATOM 1651 N N . ALA A 1 210 ? 18.656 -4.191 10.359 1 97.81 210 ALA A N 1
ATOM 1652 C CA . ALA A 1 210 ? 19.391 -5.121 11.219 1 97.81 210 ALA A CA 1
ATOM 1653 C C . ALA A 1 210 ? 19.906 -4.422 12.477 1 97.81 210 ALA A C 1
ATOM 1655 O O . ALA A 1 210 ? 20.5 -5.059 13.344 1 97.81 210 ALA A O 1
ATOM 1656 N N . ASN A 1 211 ? 19.594 -3.141 12.633 1 98.06 211 ASN A N 1
ATOM 1657 C CA . ASN A 1 211 ? 20.219 -2.357 13.695 1 98.06 211 ASN A CA 1
ATOM 1658 C C . ASN A 1 211 ? 19.297 -2.211 14.906 1 98.06 211 ASN A C 1
ATOM 1660 O O . ASN A 1 211 ? 19.391 -1.234 15.648 1 98.06 211 ASN A O 1
ATOM 1664 N N . ASP A 1 212 ? 18.422 -3.1 15.102 1 98.06 212 ASP A N 1
ATOM 1665 C CA . ASP A 1 212 ? 17.547 -3.176 16.266 1 98.06 212 ASP A CA 1
ATOM 1666 C C . ASP A 1 212 ? 16.75 -1.883 16.422 1 98.06 212 ASP A C 1
ATOM 1668 O O . ASP A 1 212 ? 16.75 -1.282 17.5 1 98.06 212 ASP A O 1
ATOM 1672 N N . VAL A 1 213 ? 16.125 -1.385 15.359 1 98.56 213 VAL A N 1
ATOM 1673 C CA . VAL A 1 213 ? 15.234 -0.232 15.359 1 98.56 213 VAL A CA 1
ATOM 1674 C C . VAL A 1 213 ? 13.867 -0.635 15.914 1 98.56 213 VAL A C 1
ATOM 1676 O O . VAL A 1 213 ? 13.352 -1.705 15.586 1 98.56 213 VAL A O 1
ATOM 1679 N N . GLN A 1 214 ? 13.32 0.161 16.859 1 98.19 214 GLN A N 1
ATOM 1680 C CA . GLN A 1 214 ? 11.898 0.036 17.156 1 98.19 214 GLN A CA 1
ATOM 1681 C C . GLN A 1 214 ? 11.039 0.729 16.109 1 98.19 214 GLN A C 1
ATOM 1683 O O . GLN A 1 214 ? 11.039 1.958 16.016 1 98.19 214 GLN A O 1
ATOM 1688 N N . TRP A 1 215 ? 10.32 -0.034 15.352 1 98.5 215 TRP A N 1
ATOM 1689 C CA . TRP A 1 215 ? 9.43 0.491 14.32 1 98.5 215 TRP A CA 1
ATOM 1690 C C . TRP A 1 215 ? 8.023 0.708 14.875 1 98.5 215 TRP A C 1
ATOM 1692 O O . TRP A 1 215 ? 7.477 -0.165 15.547 1 98.5 215 TRP A O 1
ATOM 1702 N N . VAL A 1 216 ? 7.48 1.868 14.586 1 98.12 216 VAL A N 1
ATOM 1703 C CA . VAL A 1 216 ? 6.148 2.193 15.094 1 98.12 216 VAL A CA 1
ATOM 1704 C C . VAL A 1 216 ? 5.316 2.826 13.984 1 98.12 216 VAL A C 1
ATOM 1706 O O . VAL A 1 216 ? 5.848 3.193 12.93 1 98.12 216 VAL A O 1
ATOM 1709 N N . ARG A 1 217 ? 3.99 2.912 14.211 1 97.94 217 ARG A N 1
ATOM 1710 C CA . ARG A 1 217 ? 3.078 3.516 13.242 1 97.94 217 ARG A CA 1
ATOM 1711 C C . ARG A 1 217 ? 2.768 4.961 13.609 1 97.94 217 ARG A C 1
ATOM 1713 O O . ARG A 1 217 ? 2.562 5.277 14.781 1 97.94 217 ARG A O 1
ATOM 1720 N N . GLY A 1 218 ? 2.818 5.82 12.555 1 96.75 218 GLY A N 1
ATOM 1721 C CA . GLY A 1 218 ? 2.502 7.227 12.742 1 96.75 218 GLY A CA 1
ATOM 1722 C C . GLY A 1 218 ? 3.707 8.07 13.117 1 96.75 218 GLY A C 1
ATOM 1723 O O . GLY A 1 218 ? 4.539 7.645 13.922 1 96.75 218 GLY A O 1
ATOM 1724 N N . THR A 1 219 ? 3.797 9.25 12.656 1 97.38 219 THR A N 1
ATOM 1725 C CA . THR A 1 219 ? 4.961 10.109 12.836 1 97.38 219 THR A CA 1
ATOM 1726 C C . THR A 1 219 ? 4.895 10.844 14.172 1 97.38 219 THR A C 1
ATOM 1728 O O . THR A 1 219 ? 5.891 11.414 14.625 1 97.38 219 THR A O 1
ATOM 1731 N N . GLY A 1 220 ? 3.736 10.867 14.836 1 94.94 220 GLY A N 1
ATOM 1732 C CA . GLY A 1 220 ? 3.67 11.383 16.188 1 94.94 220 GLY A CA 1
ATOM 1733 C C . GLY A 1 220 ? 4.246 10.43 17.219 1 94.94 220 GLY A C 1
ATOM 1734 O O . GLY A 1 220 ? 4.762 10.859 18.25 1 94.94 220 GLY A O 1
ATOM 1735 N N . SER A 1 221 ? 4.305 9.141 16.922 1 96 221 SER A N 1
ATOM 1736 C CA . SER A 1 221 ? 4.59 8.078 17.875 1 96 221 SER A CA 1
ATOM 1737 C C . SER A 1 221 ? 6.035 8.133 18.344 1 96 221 SER A C 1
ATOM 1739 O O . SER A 1 221 ? 6.301 8.062 19.547 1 96 221 SER A O 1
ATOM 1741 N N . PRO A 1 222 ? 7.047 8.305 17.453 1 97.12 222 PRO A N 1
ATOM 1742 C CA . PRO A 1 222 ? 8.422 8.25 17.953 1 97.12 222 PRO A CA 1
ATOM 1743 C C . PRO A 1 222 ? 8.711 9.336 19 1 97.12 222 PRO A C 1
ATOM 1745 O O . PRO A 1 222 ? 9.289 9.047 20.047 1 97.12 222 PRO A O 1
ATOM 1748 N N . GLY A 1 223 ? 8.281 10.57 18.719 1 95.62 223 GLY A N 1
ATOM 1749 C CA . GLY A 1 223 ? 8.5 11.633 19.672 1 95.62 223 GLY A CA 1
ATOM 1750 C C . GLY A 1 223 ? 7.797 11.391 21 1 95.62 223 GLY A C 1
ATOM 1751 O O . GLY A 1 223 ? 8.375 11.609 22.062 1 95.62 223 GLY A O 1
ATOM 1752 N N . LEU A 1 224 ? 6.582 10.914 20.938 1 95.06 224 LEU A N 1
ATOM 1753 C CA . LEU A 1 224 ? 5.809 10.648 22.141 1 95.06 224 LEU A CA 1
ATOM 1754 C C . LEU A 1 224 ? 6.402 9.484 22.922 1 95.06 224 LEU A C 1
ATOM 1756 O O . LEU A 1 224 ? 6.43 9.5 24.156 1 95.06 224 LEU A O 1
ATOM 1760 N N . LEU A 1 225 ? 6.961 8.484 22.219 1 95.81 225 LEU A N 1
ATOM 1761 C CA . LEU A 1 225 ? 7.574 7.324 22.859 1 95.81 225 LEU A CA 1
ATOM 1762 C C . LEU A 1 225 ? 8.906 7.695 23.5 1 95.81 225 LEU A C 1
ATOM 1764 O O . LEU A 1 225 ? 9.266 7.176 24.562 1 95.81 225 LEU A O 1
ATOM 1768 N N . LEU A 1 226 ? 9.688 8.578 22.844 1 96.62 226 LEU A N 1
ATOM 1769 C CA . LEU A 1 226 ? 10.891 9.094 23.484 1 96.62 226 LEU A CA 1
ATOM 1770 C C . LEU A 1 226 ? 10.547 9.773 24.812 1 96.62 226 LEU A C 1
ATOM 1772 O O . LEU A 1 226 ? 11.266 9.602 25.797 1 96.62 226 LEU A O 1
ATOM 1776 N N . GLY A 1 227 ? 9.469 10.5 24.812 1 94.62 227 GLY A N 1
ATOM 1777 C CA . GLY A 1 227 ? 9 11.117 26.047 1 94.62 227 GLY A CA 1
ATOM 1778 C C . GLY A 1 227 ? 8.594 10.109 27.109 1 94.62 227 GLY A C 1
ATOM 1779 O O . GLY A 1 227 ? 8.984 10.227 28.266 1 94.62 227 GLY A O 1
ATOM 1780 N N . ALA A 1 228 ? 7.848 9.141 26.672 1 93.56 228 ALA A N 1
ATOM 1781 C CA . ALA A 1 228 ? 7.336 8.125 27.594 1 93.56 228 ALA A CA 1
ATOM 1782 C C . ALA A 1 228 ? 8.469 7.289 28.172 1 93.56 228 ALA A C 1
ATOM 1784 O O . ALA A 1 228 ? 8.375 6.797 29.297 1 93.56 228 ALA A O 1
ATOM 1785 N N . ASN A 1 229 ? 9.516 7.211 27.406 1 93.62 229 ASN A N 1
ATOM 1786 C CA . ASN A 1 229 ? 10.625 6.355 27.828 1 93.62 229 ASN A CA 1
ATOM 1787 C C . ASN A 1 229 ? 11.719 7.156 28.531 1 93.62 229 ASN A C 1
ATOM 1789 O O . ASN A 1 229 ? 12.773 6.617 28.844 1 93.62 229 ASN A O 1
ATOM 1793 N N . HIS A 1 230 ? 11.508 8.312 28.781 1 93.75 230 HIS A N 1
ATOM 1794 C CA . HIS A 1 230 ? 12.523 9.219 29.312 1 93.75 230 HIS A CA 1
ATOM 1795 C C . HIS A 1 230 ? 13.078 8.711 30.641 1 93.75 230 HIS A C 1
ATOM 1797 O O . HIS A 1 230 ? 14.289 8.758 30.875 1 93.75 230 HIS A O 1
ATOM 1803 N N . ASN A 1 231 ? 12.18 8.141 31.453 1 92.62 231 ASN A N 1
ATOM 1804 C CA . ASN A 1 231 ? 12.594 7.809 32.812 1 92.62 231 ASN A CA 1
ATOM 1805 C C . ASN A 1 231 ? 12.891 6.32 32.969 1 92.62 231 ASN A C 1
ATOM 1807 O O . ASN A 1 231 ? 13.156 5.84 34.062 1 92.62 231 ASN A O 1
ATOM 1811 N N . ASN A 1 232 ? 12.82 5.625 31.844 1 91.44 232 ASN A N 1
ATOM 1812 C CA . ASN A 1 232 ? 13.156 4.211 31.984 1 91.44 232 ASN A CA 1
ATOM 1813 C C . ASN A 1 232 ? 14.555 3.908 31.469 1 91.44 232 ASN A C 1
ATOM 1815 O O . ASN A 1 232 ? 15.281 4.82 31.062 1 91.44 232 ASN A O 1
ATOM 1819 N N . SER A 1 233 ? 14.961 2.605 31.609 1 90.44 233 SER A N 1
ATOM 1820 C CA . SER A 1 233 ? 16.344 2.213 31.312 1 90.44 233 SER A CA 1
ATOM 1821 C C . SER A 1 233 ? 16.516 1.84 29.844 1 90.44 233 SER A C 1
ATOM 1823 O O . SER A 1 233 ? 17.594 1.432 29.438 1 90.44 233 SER A O 1
ATOM 1825 N N . TRP A 1 234 ? 15.5 2.078 29.047 1 89.62 234 TRP A N 1
ATOM 1826 C CA . TRP A 1 234 ? 15.617 1.705 27.641 1 89.62 234 TRP A CA 1
ATOM 1827 C C . TRP A 1 234 ? 16.594 2.621 26.906 1 89.62 234 TRP A C 1
ATOM 1829 O O . TRP A 1 234 ? 16.641 3.824 27.172 1 89.62 234 TRP A O 1
ATOM 1839 N N . ALA A 1 235 ? 17.312 2.053 25.953 1 93.12 235 ALA A N 1
ATOM 1840 C CA . ALA A 1 235 ? 18.375 2.768 25.25 1 93.12 235 ALA A CA 1
ATOM 1841 C C . ALA A 1 235 ? 17.812 3.598 24.109 1 93.12 235 ALA A C 1
ATOM 1843 O O . ALA A 1 235 ? 18.531 4.41 23.516 1 93.12 235 ALA A O 1
ATOM 1844 N N . ARG A 1 236 ? 16.578 3.449 23.812 1 96.62 236 ARG A N 1
ATOM 1845 C CA . ARG A 1 236 ? 15.961 4.211 22.719 1 96.62 236 ARG A CA 1
ATOM 1846 C C . ARG A 1 236 ? 16 5.707 23.016 1 96.62 236 ARG A C 1
ATOM 1848 O O . ARG A 1 236 ? 15.438 6.172 24 1 96.62 236 ARG A O 1
ATOM 1855 N N . ALA A 1 237 ? 16.641 6.539 22.094 1 96.56 237 ALA A N 1
ATOM 1856 C CA . ALA A 1 237 ? 16.922 7.93 22.453 1 96.56 237 ALA A CA 1
ATOM 1857 C C . ALA A 1 237 ? 16.875 8.828 21.219 1 96.56 237 ALA A C 1
ATOM 1859 O O . ALA A 1 237 ? 17.031 10.047 21.328 1 96.56 237 ALA A O 1
ATOM 1860 N N . LEU A 1 238 ? 16.641 8.242 20.078 1 98.06 238 LEU A N 1
ATOM 1861 C CA . LEU A 1 238 ? 16.875 8.977 18.844 1 98.06 238 LEU A CA 1
ATOM 1862 C C . LEU A 1 238 ? 15.812 8.633 17.797 1 98.06 238 LEU A C 1
ATOM 1864 O O . LEU A 1 238 ? 15.406 7.477 17.672 1 98.06 238 LEU A O 1
ATOM 1868 N N . SER A 1 239 ? 15.344 9.648 17.094 1 98.56 239 SER A N 1
ATOM 1869 C CA . SER A 1 239 ? 14.508 9.469 15.914 1 98.56 239 SER A CA 1
ATOM 1870 C C . SER A 1 239 ? 14.812 10.531 14.852 1 98.56 239 SER A C 1
ATOM 1872 O O . SER A 1 239 ? 15.453 11.539 15.148 1 98.56 239 SER A O 1
ATOM 1874 N N . PHE A 1 240 ? 14.43 10.242 13.586 1 98.69 240 PHE A N 1
ATOM 1875 C CA . PHE A 1 240 ? 14.492 11.266 12.555 1 98.69 240 PHE A CA 1
ATOM 1876 C C . PHE A 1 240 ? 13.242 11.25 11.688 1 98.69 240 PHE A C 1
ATOM 1878 O O . PHE A 1 240 ? 13.219 11.844 10.609 1 98.69 240 PHE A O 1
ATOM 1885 N N . THR A 1 241 ? 12.195 10.516 12.133 1 98.5 241 THR A N 1
ATOM 1886 C CA . THR A 1 241 ? 10.953 10.391 11.383 1 98.5 241 THR A CA 1
ATOM 1887 C C . THR A 1 241 ? 9.789 11.016 12.148 1 98.5 241 THR A C 1
ATOM 1889 O O . THR A 1 241 ? 8.641 10.594 12 1 98.5 241 THR A O 1
ATOM 1892 N N . SER A 1 242 ? 10.078 11.961 13.023 1 95.5 242 SER A N 1
ATOM 1893 C CA . SER A 1 242 ? 9.062 12.523 13.906 1 95.5 242 SER A CA 1
ATOM 1894 C C . SER A 1 242 ? 9.336 14 14.195 1 95.5 242 SER A C 1
ATOM 1896 O O . SER A 1 242 ? 10.391 14.523 13.82 1 95.5 242 SER A O 1
ATOM 1898 N N . TYR A 1 243 ? 8.289 14.633 14.805 1 89 243 TYR A N 1
ATOM 1899 C CA . TYR A 1 243 ? 8.445 15.945 15.422 1 89 243 TYR A CA 1
ATOM 1900 C C . TYR A 1 243 ? 8.703 15.812 16.922 1 89 243 TYR A C 1
ATOM 1902 O O . TYR A 1 243 ? 8.297 14.828 17.531 1 89 243 TYR A O 1
ATOM 1910 N N . SER A 1 244 ? 9.406 16.859 17.344 1 87.44 244 SER A N 1
ATOM 1911 C CA . SER A 1 244 ? 9.484 16.938 18.797 1 87.44 244 SER A CA 1
ATOM 1912 C C . SER A 1 244 ? 8.148 17.375 19.406 1 87.44 244 SER A C 1
ATOM 1914 O O . SER A 1 244 ? 7.59 18.406 19 1 87.44 244 SER A O 1
ATOM 1916 N N . PRO A 1 245 ? 7.633 16.625 20.391 1 89.62 245 PRO A N 1
ATOM 1917 C CA . PRO A 1 245 ? 6.383 17.031 21.047 1 89.62 245 PRO A CA 1
ATOM 1918 C C . PRO A 1 245 ? 6.566 18.203 21.984 1 89.62 245 PRO A C 1
ATOM 1920 O O . PRO A 1 245 ? 5.609 18.625 22.656 1 89.62 245 PRO A O 1
ATOM 1923 N N . GLY A 1 246 ? 7.758 18.719 22.156 1 89.88 246 GLY A N 1
ATOM 1924 C CA . GLY A 1 246 ? 7.965 19.938 22.922 1 89.88 246 GLY A CA 1
ATOM 1925 C C . GLY A 1 246 ? 8.453 19.688 24.328 1 89.88 246 GLY A C 1
ATOM 1926 O O . GLY A 1 246 ? 8.461 20.594 25.156 1 89.88 246 GLY A O 1
ATOM 1927 N N . TYR A 1 247 ? 8.875 18.453 24.609 1 92.81 247 TYR A N 1
ATOM 1928 C CA . TYR A 1 247 ? 9.469 18.172 25.906 1 92.81 247 TYR A CA 1
ATOM 1929 C C . TYR A 1 247 ? 10.82 18.859 26.047 1 92.81 247 TYR A C 1
ATOM 1931 O O . TYR A 1 247 ? 11.609 18.891 25.094 1 92.81 247 TYR A O 1
ATOM 1939 N N . SER A 1 248 ? 11.133 19.344 27.266 1 95 248 SER A N 1
ATOM 1940 C CA . SER A 1 248 ? 12.344 20.125 27.484 1 95 248 SER A CA 1
ATOM 1941 C C . SER A 1 248 ? 13.594 19.266 27.359 1 95 248 SER A C 1
ATOM 1943 O O . SER A 1 248 ? 14.672 19.766 27.031 1 95 248 SER A O 1
ATOM 1945 N N . PHE A 1 249 ? 13.422 18.016 27.578 1 96.38 249 PHE A N 1
ATOM 1946 C CA . PHE A 1 249 ? 14.578 17.125 27.562 1 96.38 249 PHE A CA 1
ATOM 1947 C C . PHE A 1 249 ? 14.805 16.562 26.156 1 96.38 249 PHE A C 1
ATOM 1949 O O . PHE A 1 249 ? 15.766 15.812 25.938 1 96.38 249 PHE A O 1
ATOM 1956 N N . LEU A 1 250 ? 13.969 16.844 25.234 1 97.12 250 LEU A N 1
ATOM 1957 C CA . LEU A 1 250 ? 14.18 16.484 23.828 1 97.12 250 LEU A CA 1
ATOM 1958 C C . LEU A 1 250 ? 14.766 17.656 23.047 1 97.12 250 LEU A C 1
ATOM 1960 O O . LEU A 1 250 ? 14.273 18.781 23.156 1 97.12 250 LEU A O 1
ATOM 1964 N N . ALA A 1 251 ? 15.844 17.375 22.344 1 97.25 251 ALA A N 1
ATOM 1965 C CA . ALA A 1 251 ? 16.469 18.359 21.469 1 97.25 251 ALA A CA 1
ATOM 1966 C C . ALA A 1 251 ? 16.453 17.906 20.016 1 97.25 251 ALA A C 1
ATOM 1968 O O . ALA A 1 251 ? 16.062 16.766 19.719 1 97.25 251 ALA A O 1
ATOM 1969 N N . SER A 1 252 ? 16.719 18.828 19.156 1 96.69 252 SER A N 1
ATOM 1970 C CA . SER A 1 252 ? 16.734 18.562 17.719 1 96.69 252 SER A CA 1
ATOM 1971 C C . SER A 1 252 ? 18.047 19 17.094 1 96.69 252 SER A C 1
ATOM 1973 O O . SER A 1 252 ? 18.703 19.938 17.578 1 96.69 252 SER A O 1
ATOM 1975 N N . LYS A 1 253 ? 18.453 18.297 16.094 1 96.88 253 LYS A N 1
ATOM 1976 C CA . LYS A 1 253 ? 19.641 18.625 15.312 1 96.88 253 LYS A CA 1
ATOM 1977 C C . LYS A 1 253 ? 19.438 18.297 13.836 1 96.88 253 LYS A C 1
ATOM 1979 O O . LYS A 1 253 ? 18.969 17.203 13.492 1 96.88 253 LYS A O 1
ATOM 1984 N N . GLU A 1 254 ? 19.734 19.281 12.961 1 96.44 254 GLU A N 1
ATOM 1985 C CA . GLU A 1 254 ? 19.609 19.062 11.523 1 96.44 254 GLU A CA 1
ATOM 1986 C C . GLU A 1 254 ? 20.734 18.203 10.977 1 96.44 254 GLU A C 1
ATOM 1988 O O . GLU A 1 254 ? 21.875 18.281 11.461 1 96.44 254 GLU A O 1
ATOM 1993 N N . PRO A 1 255 ? 20.375 17.359 9.969 1 98.06 255 PRO A N 1
ATOM 1994 C CA . PRO A 1 255 ? 21.484 16.734 9.258 1 98.06 255 PRO A CA 1
ATOM 1995 C C . PRO A 1 255 ? 22.359 17.734 8.516 1 98.06 255 PRO A C 1
ATOM 1997 O O . PRO A 1 255 ? 21.953 18.891 8.32 1 98.06 255 PRO A O 1
ATOM 2000 N N . GLN A 1 256 ? 23.531 17.328 8.18 1 97.88 256 GLN A N 1
ATOM 2001 C CA . GLN A 1 256 ? 24.438 18.219 7.492 1 97.88 256 GLN A CA 1
ATOM 2002 C C . GLN A 1 256 ? 24.469 17.953 5.992 1 97.88 256 GLN A C 1
ATOM 2004 O O . GLN A 1 256 ? 24.359 16.797 5.57 1 97.88 256 GLN A O 1
ATOM 2009 N N . ALA A 1 257 ? 24.609 19.047 5.285 1 97 257 ALA A N 1
ATOM 2010 C CA . ALA A 1 257 ? 24.844 18.875 3.854 1 97 257 ALA A CA 1
ATOM 2011 C C . ALA A 1 257 ? 25.969 17.875 3.592 1 97 257 ALA A C 1
ATOM 2013 O O . ALA A 1 257 ? 26.922 17.797 4.355 1 97 257 ALA A O 1
ATOM 2014 N N . PRO A 1 258 ? 25.938 17.016 2.662 1 96.94 258 PRO A N 1
ATOM 2015 C CA . PRO A 1 258 ? 24.969 17.078 1.559 1 96.94 258 PRO A CA 1
ATOM 2016 C C . PRO A 1 258 ? 23.719 16.234 1.812 1 96.94 258 PRO A C 1
ATOM 2018 O O . PRO A 1 258 ? 23.016 15.875 0.867 1 96.94 258 PRO A O 1
ATOM 2021 N N . GLU A 1 259 ? 23.438 15.883 3.066 1 97.94 259 GLU A N 1
ATOM 2022 C CA . GLU A 1 259 ? 22.188 15.172 3.361 1 97.94 259 GLU A CA 1
ATOM 2023 C C . GLU A 1 259 ? 20.969 15.961 2.875 1 97.94 259 GLU A C 1
ATOM 2025 O O . GLU A 1 259 ? 21.016 17.188 2.781 1 97.94 259 GLU A O 1
ATOM 2030 N N . GLN A 1 260 ? 20 15.211 2.451 1 98 260 GLN A N 1
ATOM 2031 C CA . GLN A 1 260 ? 18.734 15.82 2.088 1 98 260 GLN A CA 1
ATOM 2032 C C . GLN A 1 260 ? 17.594 15.289 2.959 1 98 260 GLN A C 1
ATOM 2034 O O . GLN A 1 260 ? 17.266 14.102 2.9 1 98 260 GLN A O 1
ATOM 2039 N N . ARG A 1 261 ? 17.016 16.141 3.777 1 97.62 261 ARG A N 1
ATOM 2040 C CA . ARG A 1 261 ? 15.789 15.797 4.477 1 97.62 261 ARG A CA 1
ATOM 2041 C C . ARG A 1 261 ? 14.562 16.141 3.637 1 97.62 261 ARG A C 1
ATOM 2043 O O . ARG A 1 261 ? 14.68 16.828 2.619 1 97.62 261 ARG A O 1
ATOM 2050 N N . MET A 1 262 ? 13.398 15.656 4.012 1 97.88 262 MET A N 1
ATOM 2051 C CA . MET A 1 262 ? 12.211 15.938 3.205 1 97.88 262 MET A CA 1
ATOM 2052 C C . MET A 1 262 ? 11.383 17.047 3.83 1 97.88 262 MET A C 1
ATOM 2054 O O . MET A 1 262 ? 11.391 17.234 5.051 1 97.88 262 MET A O 1
ATOM 2058 N N . SER A 1 263 ? 10.773 17.859 3.066 1 97.12 263 SER A N 1
ATOM 2059 C CA . SER A 1 263 ? 9.758 18.844 3.432 1 97.12 263 SER A CA 1
ATOM 2060 C C . SER A 1 263 ? 8.594 18.828 2.441 1 97.12 263 SER A C 1
ATOM 2062 O O . SER A 1 263 ? 8.711 18.266 1.351 1 97.12 263 SER A O 1
ATOM 2064 N N . TRP A 1 264 ? 7.438 19.234 2.904 1 97.38 264 TRP A N 1
ATOM 2065 C CA . TRP A 1 264 ? 6.305 19.328 1.985 1 97.38 264 TRP A CA 1
ATOM 2066 C C . TRP A 1 264 ? 5.375 20.469 2.377 1 97.38 264 TRP A C 1
ATOM 2068 O O . TRP A 1 264 ? 5.434 20.969 3.504 1 97.38 264 TRP A O 1
ATOM 2078 N N . ALA A 1 265 ? 4.625 20.859 1.439 1 97.31 265 ALA A N 1
ATOM 2079 C CA . ALA A 1 265 ? 3.604 21.891 1.624 1 97.31 265 ALA A CA 1
ATOM 2080 C C . ALA A 1 265 ? 2.248 21.266 1.942 1 97.31 265 ALA A C 1
ATOM 2082 O O . ALA A 1 265 ? 1.535 20.828 1.039 1 97.31 265 ALA A O 1
ATOM 2083 N N . GLN A 1 266 ? 1.913 21.234 3.24 1 98.12 266 GLN A N 1
ATOM 2084 C CA . GLN A 1 266 ? 0.608 20.719 3.646 1 98.12 266 GLN A CA 1
ATOM 2085 C C . GLN A 1 266 ? -0.521 21.5 2.988 1 98.12 266 GLN A C 1
ATOM 2087 O O . GLN A 1 266 ? -0.518 22.734 3.004 1 98.12 266 GLN A O 1
ATOM 2092 N N . THR A 1 267 ? -1.553 20.781 2.453 1 98.69 267 THR A N 1
ATOM 2093 C CA . THR A 1 267 ? -2.459 21.422 1.506 1 98.69 267 THR A CA 1
ATOM 2094 C C . THR A 1 267 ? -3.9 21.344 1.999 1 98.69 267 THR A C 1
ATOM 2096 O O . THR A 1 267 ? -4.305 20.328 2.59 1 98.69 267 THR A O 1
ATOM 2099 N N . GLY A 1 268 ? -4.602 22.391 1.772 1 98.88 268 GLY A N 1
ATOM 2100 C CA . GLY A 1 268 ? -6.004 22.469 2.148 1 98.88 268 GLY A CA 1
ATOM 2101 C C . GLY A 1 268 ? -6.918 22.781 0.98 1 98.88 268 GLY A C 1
ATOM 2102 O O . GLY A 1 268 ? -6.484 23.359 -0.018 1 98.88 268 GLY A O 1
ATOM 2103 N N . ALA A 1 269 ? -8.18 22.391 1.112 1 98.94 269 ALA A N 1
ATOM 2104 C CA . ALA A 1 269 ? -9.219 22.672 0.13 1 98.94 269 ALA A CA 1
ATOM 2105 C C . ALA A 1 269 ? -10.602 22.625 0.772 1 98.94 269 ALA A C 1
ATOM 2107 O O . ALA A 1 269 ? -10.797 21.969 1.795 1 98.94 269 ALA A O 1
ATOM 2108 N N . ILE A 1 270 ? -11.516 23.375 0.194 1 98.94 270 ILE A N 1
ATOM 2109 C CA . ILE A 1 270 ? -12.922 23.328 0.572 1 98.94 270 ILE A CA 1
ATOM 2110 C C . ILE A 1 270 ? -13.648 22.281 -0.258 1 98.94 270 ILE A C 1
ATOM 2112 O O . ILE A 1 270 ? -13.5 22.234 -1.481 1 98.94 270 ILE A O 1
ATOM 2116 N N . ILE A 1 271 ? -14.391 21.406 0.435 1 98.94 271 ILE A N 1
ATOM 2117 C CA . ILE A 1 271 ? -15.109 20.344 -0.241 1 98.94 271 ILE A CA 1
ATOM 2118 C C . ILE A 1 271 ? -16.391 20.891 -0.859 1 98.94 271 ILE A C 1
ATOM 2120 O O . ILE A 1 271 ? -17.125 21.641 -0.212 1 98.94 271 ILE A O 1
ATOM 2124 N N . ALA A 1 272 ? -16.625 20.578 -2.094 1 98.56 272 ALA A N 1
ATOM 2125 C CA . ALA A 1 272 ? -17.828 21.016 -2.795 1 98.56 272 ALA A CA 1
ATOM 2126 C C . ALA A 1 272 ? -19.094 20.531 -2.074 1 98.56 272 ALA A C 1
ATOM 2128 O O . ALA A 1 272 ? -19.125 19.422 -1.542 1 98.56 272 ALA A O 1
ATOM 2129 N N . GLY A 1 273 ? -20.141 21.406 -2.064 1 97.62 273 GLY A N 1
ATOM 2130 C CA . GLY A 1 273 ? -21.406 21.047 -1.454 1 97.62 273 GLY A CA 1
ATOM 2131 C C . GLY A 1 273 ? -21.453 21.312 0.039 1 97.62 273 GLY A C 1
ATOM 2132 O O . GLY A 1 273 ? -22.453 21.031 0.696 1 97.62 273 GLY A O 1
ATOM 2133 N N . THR A 1 274 ? -20.375 21.844 0.589 1 98.56 274 THR A N 1
ATOM 2134 C CA . THR A 1 274 ? -20.359 22.141 2.016 1 98.56 274 THR A CA 1
ATOM 2135 C C . THR A 1 274 ? -21.578 22.984 2.402 1 98.56 274 THR A C 1
ATOM 2137 O O . THR A 1 274 ? -21.906 23.953 1.716 1 98.56 274 THR A O 1
ATOM 2140 N N . PRO A 1 275 ? -22.203 22.625 3.529 1 98.31 275 PRO A N 1
ATOM 2141 C CA . PRO A 1 275 ? -23.297 23.469 4.051 1 98.31 275 PRO A CA 1
ATOM 2142 C C . PRO A 1 275 ? -22.781 24.688 4.812 1 98.31 275 PRO A C 1
ATOM 2144 O O . PRO A 1 275 ? -23.578 25.484 5.305 1 98.31 275 PRO A O 1
ATOM 2147 N N . MET A 1 276 ? -21.453 24.797 4.93 1 98.69 276 MET A N 1
ATOM 2148 C CA . MET A 1 276 ? -20.828 25.859 5.691 1 98.69 276 MET A CA 1
ATOM 2149 C C . MET A 1 276 ? -19.844 26.656 4.82 1 98.69 276 MET A C 1
ATOM 2151 O O . MET A 1 276 ? -18.672 26.766 5.152 1 98.69 276 MET A O 1
ATOM 2155 N N . PRO A 1 277 ? -20.297 27.203 3.742 1 98.75 277 PRO A N 1
ATOM 2156 C CA . PRO A 1 277 ? -19.359 27.797 2.789 1 98.75 277 PRO A CA 1
ATOM 2157 C C . PRO A 1 277 ? -18.594 28.984 3.377 1 98.75 277 PRO A C 1
ATOM 2159 O O . PRO A 1 277 ? -17.375 29.094 3.166 1 98.75 277 PRO A O 1
ATOM 2162 N N . GLU A 1 278 ? -19.234 29.844 4.102 1 98.88 278 GLU A N 1
ATOM 2163 C CA . GLU A 1 278 ? -18.531 31.016 4.648 1 98.88 278 GLU A CA 1
ATOM 2164 C C . GLU A 1 278 ? -17.578 30.609 5.77 1 98.88 278 GLU A C 1
ATOM 2166 O O . GLU A 1 278 ? -16.469 31.141 5.867 1 98.88 278 GLU A O 1
ATOM 2171 N N . SER A 1 279 ? -17.984 29.672 6.617 1 98.94 279 SER A N 1
ATOM 2172 C CA . SER A 1 279 ? -17.094 29.141 7.656 1 98.94 279 SER A CA 1
ATOM 2173 C C . SER A 1 279 ? -15.875 28.453 7.051 1 98.94 279 SER A C 1
ATOM 2175 O O . SER A 1 279 ? -14.766 28.578 7.574 1 98.94 279 SER A O 1
ATOM 2177 N N . SER A 1 280 ? -16.094 27.75 5.957 1 98.94 280 SER A N 1
ATOM 2178 C CA . SER A 1 280 ? -14.992 27.078 5.266 1 98.94 280 SER A CA 1
ATOM 2179 C C . SER A 1 280 ? -14 28.078 4.695 1 98.94 280 SER A C 1
ATOM 2181 O O . SER A 1 280 ? -12.789 27.906 4.828 1 98.94 280 SER A O 1
ATOM 2183 N N . LYS A 1 281 ? -14.531 29.125 4.07 1 98.94 281 LYS A N 1
ATOM 2184 C CA . LYS A 1 281 ? -13.688 30.203 3.562 1 98.94 281 LYS A CA 1
ATOM 2185 C C . LYS A 1 281 ? -12.898 30.859 4.691 1 98.94 281 LYS A C 1
ATOM 2187 O O . LYS A 1 281 ? -11.703 31.125 4.543 1 98.94 281 LYS A O 1
ATOM 2192 N N . LEU A 1 282 ? -13.609 31.078 5.809 1 98.94 282 LEU A N 1
ATOM 2193 C CA . LEU A 1 282 ? -12.969 31.688 6.969 1 98.94 282 LEU A CA 1
ATOM 2194 C C . LEU A 1 282 ? -11.805 30.844 7.461 1 98.94 282 LEU A C 1
ATOM 2196 O O . LEU A 1 282 ? -10.727 31.359 7.762 1 98.94 282 LEU A O 1
ATOM 2200 N N . PHE A 1 283 ? -12.016 29.547 7.508 1 98.94 283 PHE A N 1
ATOM 2201 C CA . PHE A 1 283 ? -11.016 28.625 8.023 1 98.94 283 PHE A CA 1
ATOM 2202 C C . PHE A 1 283 ? -9.742 28.688 7.195 1 98.94 283 PHE A C 1
ATOM 2204 O O . PHE A 1 283 ? -8.648 28.875 7.738 1 98.94 283 PHE A O 1
ATOM 2211 N N . LEU A 1 284 ? -9.828 28.578 5.867 1 98.94 284 LEU A N 1
ATOM 2212 C CA . LEU A 1 284 ? -8.641 28.594 5.016 1 98.94 284 LEU A CA 1
ATOM 2213 C C . LEU A 1 284 ? -8.031 29.984 4.949 1 98.94 284 LEU A C 1
ATOM 2215 O O . LEU A 1 284 ? -6.809 30.125 4.855 1 98.94 284 LEU A O 1
ATOM 2219 N N . SER A 1 285 ? -8.883 31.016 4.977 1 98.94 285 SER A N 1
ATOM 2220 C CA . SER A 1 285 ? -8.359 32.375 5.039 1 98.94 285 SER A CA 1
ATOM 2221 C C . SER A 1 285 ? -7.535 32.594 6.301 1 98.94 285 SER A C 1
ATOM 2223 O O . SER A 1 285 ? -6.48 33.25 6.258 1 98.94 285 SER A O 1
ATOM 2225 N N . TYR A 1 286 ? -8.047 32.062 7.387 1 98.88 286 TYR A N 1
ATOM 2226 C CA . TYR A 1 286 ? -7.348 32.219 8.656 1 98.88 286 TYR A CA 1
ATOM 2227 C C . TYR A 1 286 ? -6.008 31.484 8.633 1 98.88 286 TYR A C 1
ATOM 2229 O O . TYR A 1 286 ? -4.977 32.062 8.984 1 98.88 286 TYR A O 1
ATOM 2237 N N . LEU A 1 287 ? -5.945 30.25 8.133 1 98.81 287 LEU A N 1
ATOM 2238 C CA . LEU A 1 287 ? -4.73 29.438 8.125 1 98.81 287 LEU A CA 1
ATOM 2239 C C . LEU A 1 287 ? -3.684 30.031 7.191 1 98.81 287 LEU A C 1
ATOM 2241 O O . LEU A 1 287 ? -2.488 29.781 7.355 1 98.81 287 LEU A O 1
ATOM 2245 N N . THR A 1 288 ? -4.117 30.828 6.215 1 98.69 288 THR A N 1
ATOM 2246 C CA . THR A 1 288 ? -3.172 31.406 5.262 1 98.69 288 THR A CA 1
ATOM 2247 C C . THR A 1 288 ? -2.988 32.906 5.52 1 98.69 288 THR A C 1
ATOM 2249 O O . THR A 1 288 ? -2.391 33.594 4.707 1 98.69 288 THR A O 1
ATOM 2252 N N . SER A 1 289 ? -3.508 33.406 6.609 1 98.62 289 SER A N 1
ATOM 2253 C CA . SER A 1 289 ? -3.418 34.812 6.949 1 98.62 289 SER A CA 1
ATOM 2254 C C . SER A 1 289 ? -2.037 35.188 7.488 1 98.62 289 SER A C 1
ATOM 2256 O O . SER A 1 289 ? -1.308 34.312 7.961 1 98.62 289 SER A O 1
ATOM 2258 N N . THR A 1 290 ? -1.731 36.438 7.418 1 97.94 290 THR A N 1
ATOM 2259 C CA . THR A 1 290 ? -0.516 36.938 8.055 1 97.94 290 THR A CA 1
ATOM 2260 C C . THR A 1 290 ? -0.559 36.688 9.562 1 97.94 290 THR A C 1
ATOM 2262 O O . THR A 1 290 ? 0.453 36.344 10.164 1 97.94 290 THR A O 1
ATOM 2265 N N . GLU A 1 291 ? -1.725 36.875 10.125 1 96.75 291 GLU A N 1
ATOM 2266 C CA . GLU A 1 291 ? -1.944 36.656 11.555 1 96.75 291 GLU A CA 1
ATOM 2267 C C . GLU A 1 291 ? -1.5 35.25 11.977 1 96.75 291 GLU A C 1
ATOM 2269 O O . GLU A 1 291 ? -0.797 35.094 12.977 1 96.75 291 GLU A O 1
ATOM 2274 N N . TRP A 1 292 ? -1.835 34.25 11.273 1 98.25 292 TRP A N 1
ATOM 2275 C CA . TRP A 1 292 ? -1.532 32.844 11.586 1 98.25 292 TRP A CA 1
ATOM 2276 C C . TRP A 1 292 ? -0.101 32.5 11.195 1 98.25 292 TRP A C 1
ATOM 2278 O O . TRP A 1 292 ? 0.625 31.859 11.961 1 98.25 292 TRP A O 1
ATOM 2288 N N . GLN A 1 293 ? 0.363 33 10.078 1 98.44 293 GLN A N 1
ATOM 2289 C CA . GLN A 1 293 ? 1.613 32.594 9.453 1 98.44 293 GLN A CA 1
ATOM 2290 C C . GLN A 1 293 ? 2.809 33.281 10.086 1 98.44 293 GLN A C 1
ATOM 2292 O O . GLN A 1 293 ? 3.934 32.781 10.031 1 98.44 293 GLN A O 1
ATOM 2297 N N . ASN A 1 294 ? 2.643 34.406 10.727 1 97.94 294 ASN A N 1
ATOM 2298 C CA . ASN A 1 294 ? 3.729 35.281 11.156 1 97.94 294 ASN A CA 1
ATOM 2299 C C . ASN A 1 294 ? 4.629 34.594 12.18 1 97.94 294 ASN A C 1
ATOM 2301 O O . ASN A 1 294 ? 5.855 34.688 12.094 1 97.94 294 ASN A O 1
ATOM 2305 N N . ALA A 1 295 ? 4.027 33.906 13.117 1 96.06 295 ALA A N 1
ATOM 2306 C CA . ALA A 1 295 ? 4.812 33.312 14.188 1 96.06 295 ALA A CA 1
ATOM 2307 C C . ALA A 1 295 ? 5.809 32.281 13.633 1 96.06 295 ALA A C 1
ATOM 2309 O O . ALA A 1 295 ? 6.941 32.188 14.117 1 96.06 295 ALA A O 1
ATOM 2310 N N . THR A 1 296 ? 5.418 31.531 12.656 1 96.44 296 THR A N 1
ATOM 2311 C CA . THR A 1 296 ? 6.281 30.531 12.039 1 96.44 296 THR A CA 1
ATOM 2312 C C . THR A 1 296 ? 7.488 31.203 11.383 1 96.44 296 THR A C 1
ATOM 2314 O O . THR A 1 296 ? 8.633 30.812 11.641 1 96.44 296 THR A O 1
ATOM 2317 N N . ALA A 1 297 ? 7.238 32.188 10.609 1 96.62 297 ALA A N 1
ATOM 2318 C CA . ALA A 1 297 ? 8.312 32.875 9.906 1 96.62 297 ALA A CA 1
ATOM 2319 C C . ALA A 1 297 ? 9.211 33.625 10.883 1 96.62 297 ALA A C 1
ATOM 2321 O O . ALA A 1 297 ? 10.438 33.625 10.734 1 96.62 297 ALA A O 1
ATOM 2322 N N . ALA A 1 298 ? 8.625 34.188 11.859 1 97 298 ALA A N 1
ATOM 2323 C CA . ALA A 1 298 ? 9.375 34.938 12.859 1 97 298 ALA A CA 1
ATOM 2324 C C . ALA A 1 298 ? 10.312 34.031 13.648 1 97 298 ALA A C 1
ATOM 2326 O O . ALA A 1 298 ? 11.359 34.469 14.117 1 97 298 ALA A O 1
ATOM 2327 N N . ALA A 1 299 ? 9.969 32.812 13.75 1 95 299 ALA A N 1
ATOM 2328 C CA . ALA A 1 299 ? 10.781 31.844 14.453 1 95 299 ALA A CA 1
ATOM 2329 C C . ALA A 1 299 ? 11.867 31.266 13.547 1 95 299 ALA A C 1
ATOM 2331 O O . ALA A 1 299 ? 12.625 30.391 13.953 1 95 299 ALA A O 1
ATOM 2332 N N . GLY A 1 300 ? 11.922 31.703 12.344 1 94.31 300 GLY A N 1
ATOM 2333 C CA . GLY A 1 300 ? 12.977 31.297 11.422 1 94.31 300 GLY A CA 1
ATOM 2334 C C . GLY A 1 300 ? 12.625 30.062 10.609 1 94.31 300 GLY A C 1
ATOM 2335 O O . GLY A 1 300 ? 13.5 29.453 10 1 94.31 300 GLY A O 1
ATOM 2336 N N . ARG A 1 301 ? 11.414 29.672 10.625 1 94.19 301 ARG A N 1
ATOM 2337 C CA . ARG A 1 301 ? 10.945 28.547 9.844 1 94.19 301 ARG A CA 1
ATOM 2338 C C . ARG A 1 301 ? 10.125 29 8.641 1 94.19 301 ARG A C 1
ATOM 2340 O O . ARG A 1 301 ? 9.406 30 8.719 1 94.19 301 ARG A O 1
ATOM 2347 N N . PRO A 1 302 ? 10.258 28.281 7.578 1 95.81 302 PRO A N 1
ATOM 2348 C CA . PRO A 1 302 ? 9.516 28.719 6.395 1 95.81 302 PRO A CA 1
ATOM 2349 C C . PRO A 1 302 ? 8.008 28.641 6.586 1 95.81 302 PRO A C 1
ATOM 2351 O O . PRO A 1 302 ? 7.504 27.688 7.195 1 95.81 302 PRO A O 1
ATOM 2354 N N . CYS A 1 303 ? 7.328 29.672 6.125 1 97.31 303 CYS A N 1
ATOM 2355 C CA . CYS A 1 303 ? 5.871 29.672 6.066 1 97.31 303 CYS A CA 1
ATOM 2356 C C . CYS A 1 303 ? 5.383 29.719 4.625 1 97.31 303 CYS A C 1
ATOM 2358 O O . CYS A 1 303 ? 6.172 29.562 3.691 1 97.31 303 CYS A O 1
ATOM 2360 N N . VAL A 1 304 ? 3.994 29.891 4.41 1 98.12 304 VAL A N 1
ATOM 2361 C CA . VAL A 1 304 ? 3.453 29.703 3.068 1 98.12 304 VAL A CA 1
ATOM 2362 C C . VAL A 1 304 ? 3.35 31.062 2.357 1 98.12 304 VAL A C 1
ATOM 2364 O O . VAL A 1 304 ? 3.035 31.109 1.166 1 98.12 304 VAL A O 1
ATOM 2367 N N . LEU A 1 305 ? 3.6 32.156 3.041 1 98.44 305 LEU A N 1
ATOM 2368 C CA . LEU A 1 305 ? 3.523 33.5 2.453 1 98.44 305 LEU A CA 1
ATOM 2369 C C . LEU A 1 305 ? 4.906 34 2.051 1 98.44 305 LEU A C 1
ATOM 2371 O O . LEU A 1 305 ? 5.805 34.094 2.893 1 98.44 305 LEU A O 1
ATOM 2375 N N . THR A 1 306 ? 5.016 34.281 0.781 1 97.5 306 THR A N 1
ATOM 2376 C CA . THR A 1 306 ? 6.281 34.75 0.211 1 97.5 306 THR A CA 1
ATOM 2377 C C . THR A 1 306 ? 6.77 36 0.92 1 97.5 306 THR A C 1
ATOM 2379 O O . THR A 1 306 ? 7.941 36.094 1.291 1 97.5 306 THR A O 1
ATOM 2382 N N . SER A 1 307 ? 5.914 36.938 1.202 1 97.94 307 SER A N 1
ATOM 2383 C CA . SER A 1 307 ? 6.285 38.219 1.797 1 97.94 307 SER A CA 1
ATOM 2384 C C . SER A 1 307 ? 6.824 38.031 3.211 1 97.94 307 SER A C 1
ATOM 2386 O O . SER A 1 307 ? 7.781 38.688 3.607 1 97.94 307 SER A O 1
ATOM 2388 N N . LEU A 1 308 ? 6.211 37.188 3.998 1 98 308 LEU A N 1
ATOM 2389 C CA . LEU A 1 308 ? 6.676 36.938 5.359 1 98 308 LEU A CA 1
ATOM 2390 C C . LEU A 1 308 ? 8.039 36.25 5.355 1 98 308 LEU A C 1
ATOM 2392 O O . LEU A 1 308 ? 8.898 36.562 6.176 1 98 308 LEU A O 1
ATOM 2396 N N . ASN A 1 309 ? 8.211 35.25 4.492 1 97.56 309 ASN A N 1
ATOM 2397 C CA . ASN A 1 309 ? 9.523 34.625 4.363 1 97.56 309 ASN A CA 1
ATOM 2398 C C . ASN A 1 309 ? 10.609 35.656 4.023 1 97.56 309 ASN A C 1
ATOM 2400 O O . ASN A 1 309 ? 11.688 35.625 4.609 1 97.56 309 ASN A O 1
ATOM 2404 N N . GLU A 1 310 ? 10.297 36.562 3.111 1 97.31 310 GLU A N 1
ATOM 2405 C CA . GLU A 1 310 ? 11.242 37.625 2.742 1 97.31 310 GLU A CA 1
ATOM 2406 C C . GLU A 1 310 ? 11.539 38.531 3.922 1 97.31 310 GLU A C 1
ATOM 2408 O O . GLU A 1 310 ? 12.695 38.875 4.188 1 97.31 310 GLU A O 1
ATOM 2413 N N . LYS A 1 311 ? 10.516 38.875 4.586 1 97.81 311 LYS A N 1
ATOM 2414 C CA . LYS A 1 311 ? 10.641 39.781 5.723 1 97.81 311 LYS A CA 1
ATOM 2415 C C . LYS A 1 311 ? 11.602 39.219 6.77 1 97.81 311 LYS A C 1
ATOM 2417 O O . LYS A 1 311 ? 12.422 39.969 7.324 1 97.81 311 LYS A O 1
ATOM 2422 N N . TYR A 1 312 ? 11.531 37.938 6.98 1 97.69 312 TYR A N 1
ATOM 2423 C CA . TYR A 1 312 ? 12.305 37.344 8.062 1 97.69 312 TYR A CA 1
ATOM 2424 C C . TYR A 1 312 ? 13.539 36.656 7.527 1 97.69 312 TYR A C 1
ATOM 2426 O O . TYR A 1 312 ? 14.266 36 8.281 1 97.69 312 TYR A O 1
ATOM 2434 N N . GLY A 1 313 ? 13.82 36.688 6.262 1 96.75 313 GLY A N 1
ATOM 2435 C CA . GLY A 1 313 ? 15 36.094 5.652 1 96.75 313 GLY A CA 1
ATOM 2436 C C . GLY A 1 313 ? 14.977 34.562 5.652 1 96.75 313 GLY A C 1
ATOM 2437 O O . GLY A 1 313 ? 16.016 33.938 5.84 1 96.75 313 GLY A O 1
ATOM 2438 N N . VAL A 1 314 ? 13.797 34.031 5.539 1 94.38 314 VAL A N 1
ATOM 2439 C CA . VAL A 1 314 ? 13.617 32.594 5.559 1 94.38 314 VAL A CA 1
ATOM 2440 C C . VAL A 1 314 ? 13.508 32.062 4.129 1 94.38 314 VAL A C 1
ATOM 2442 O O . VAL A 1 314 ? 12.859 32.688 3.281 1 94.38 314 VAL A O 1
ATOM 2445 N N . THR A 1 315 ? 14.227 30.938 3.871 1 91.31 315 THR A N 1
ATOM 2446 C CA . THR A 1 315 ? 14.148 30.312 2.561 1 91.31 315 THR A CA 1
ATOM 2447 C C . THR A 1 315 ? 13.438 28.953 2.65 1 91.31 315 THR A C 1
ATOM 2449 O O . THR A 1 315 ? 13.609 28.234 3.629 1 91.31 315 THR A O 1
ATOM 2452 N N . LEU A 1 316 ? 12.703 28.688 1.623 1 90.25 316 LEU A N 1
ATOM 2453 C CA . LEU A 1 316 ? 11.969 27.422 1.549 1 90.25 316 LEU A CA 1
ATOM 2454 C C . LEU A 1 316 ? 12.914 26.25 1.285 1 90.25 316 LEU A C 1
ATOM 2456 O O . LEU A 1 316 ? 12.82 25.203 1.933 1 90.25 316 LEU A O 1
ATOM 2460 N N . ASP A 1 317 ? 13.766 26.453 0.223 1 91.06 317 ASP A N 1
ATOM 2461 C CA . ASP A 1 317 ? 14.75 25.453 -0.165 1 91.06 317 ASP A CA 1
ATOM 2462 C C . ASP A 1 317 ? 16.141 25.812 0.382 1 91.06 317 ASP A C 1
ATOM 2464 O O . ASP A 1 317 ? 16.438 26.969 0.623 1 91.06 317 ASP A O 1
ATOM 2468 N N . SER A 1 318 ? 16.828 24.75 0.749 1 93.38 318 SER A N 1
ATOM 2469 C CA . SER A 1 318 ? 18.219 24.891 1.195 1 93.38 318 SER A CA 1
ATOM 2470 C C . SER A 1 318 ? 19.094 23.781 0.627 1 93.38 318 SER A C 1
ATOM 2472 O O . SER A 1 318 ? 18.672 23.047 -0.28 1 93.38 318 SER A O 1
ATOM 2474 N N . ASN A 1 319 ? 20.312 23.719 1.138 1 95.31 319 ASN A N 1
ATOM 2475 C CA . ASN A 1 319 ? 21.234 22.672 0.688 1 95.31 319 ASN A CA 1
ATOM 2476 C C . ASN A 1 319 ? 20.891 21.328 1.315 1 95.31 319 ASN A C 1
ATOM 2478 O O . ASN A 1 319 ? 21.484 20.312 0.97 1 95.31 319 ASN A O 1
ATOM 2482 N N . ILE A 1 320 ? 19.828 21.328 2.16 1 96.88 320 ILE A N 1
ATOM 2483 C CA . ILE A 1 320 ? 19.516 20.047 2.77 1 96.88 320 ILE A CA 1
ATOM 2484 C C . ILE A 1 320 ? 18.031 19.734 2.588 1 96.88 320 ILE A C 1
ATOM 2486 O O . ILE A 1 320 ? 17.547 18.719 3.105 1 96.88 320 ILE A O 1
ATOM 2490 N N . THR A 1 321 ? 17.234 20.594 1.892 1 96.38 321 THR A N 1
ATOM 2491 C CA . THR A 1 321 ? 15.82 20.297 1.716 1 96.38 321 THR A CA 1
ATOM 2492 C C . THR A 1 321 ? 15.266 21 0.485 1 96.38 321 THR A C 1
ATOM 2494 O O . THR A 1 321 ? 15.742 22.078 0.112 1 96.38 321 THR A O 1
ATOM 2497 N N . GLN A 1 322 ? 14.328 20.375 -0.188 1 94.75 322 GLN A N 1
ATOM 2498 C CA . GLN A 1 322 ? 13.539 20.906 -1.287 1 94.75 322 GLN A CA 1
ATOM 2499 C C . GLN A 1 322 ? 12.047 20.656 -1.066 1 94.75 322 GLN A C 1
ATOM 2501 O O . GLN A 1 322 ? 11.602 19.5 -1.061 1 94.75 322 GLN A O 1
ATOM 2506 N N . VAL A 1 323 ? 11.25 21.672 -1.037 1 94.56 323 VAL A N 1
ATOM 2507 C CA . VAL A 1 323 ? 9.852 21.562 -0.618 1 94.56 323 VAL A CA 1
ATOM 2508 C C . VAL A 1 323 ? 9.016 20.953 -1.742 1 94.56 323 VAL A C 1
ATOM 2510 O O . VAL A 1 323 ? 8.039 20.25 -1.485 1 94.56 323 VAL A O 1
ATOM 2513 N N . SER A 1 324 ? 9.367 21.125 -2.998 1 93.5 324 SER A N 1
ATOM 2514 C CA . SER A 1 324 ? 8.484 20.797 -4.109 1 93.5 324 SER A CA 1
ATOM 2515 C C . SER A 1 324 ? 8.633 19.328 -4.516 1 93.5 324 SER A C 1
ATOM 2517 O O . SER A 1 324 ? 7.793 18.797 -5.246 1 93.5 324 SER A O 1
ATOM 2519 N N . GLY A 1 325 ? 9.703 18.688 -4.082 1 95.88 325 GLY A N 1
ATOM 2520 C CA . GLY A 1 325 ? 9.984 17.328 -4.512 1 95.88 325 GLY A CA 1
ATOM 2521 C C . GLY A 1 325 ? 8.898 16.344 -4.129 1 95.88 325 GLY A C 1
ATOM 2522 O O . GLY A 1 325 ? 8.539 15.469 -4.922 1 95.88 325 GLY A O 1
ATOM 2523 N N . PHE A 1 326 ? 8.336 16.5 -2.953 1 97.81 326 PHE A N 1
ATOM 2524 C CA . PHE A 1 326 ? 7.344 15.555 -2.451 1 97.81 326 PHE A CA 1
ATOM 2525 C C . PHE A 1 326 ? 6.086 15.586 -3.309 1 97.81 326 PHE A C 1
ATOM 2527 O O . PHE A 1 326 ? 5.5 14.539 -3.6 1 97.81 326 PHE A O 1
ATOM 2534 N N . ARG A 1 327 ? 5.629 16.781 -3.676 1 96.5 327 ARG A N 1
ATOM 2535 C CA . ARG A 1 327 ? 4.422 16.906 -4.488 1 96.5 327 ARG A CA 1
ATOM 2536 C C . ARG A 1 327 ? 4.57 16.141 -5.805 1 96.5 327 ARG A C 1
ATOM 2538 O O . ARG A 1 327 ? 3.641 15.461 -6.242 1 96.5 327 ARG A O 1
ATOM 2545 N N . VAL A 1 328 ? 5.719 16.281 -6.383 1 95.81 328 VAL A N 1
ATOM 2546 C CA . VAL A 1 328 ? 5.977 15.586 -7.641 1 95.81 328 VAL A CA 1
ATOM 2547 C C . VAL A 1 328 ? 6.016 14.078 -7.402 1 95.81 328 VAL A C 1
ATOM 2549 O O . VAL A 1 328 ? 5.379 13.312 -8.133 1 95.81 328 VAL A O 1
ATOM 2552 N N . TRP A 1 329 ? 6.703 13.688 -6.391 1 97.38 329 TRP A N 1
ATOM 2553 C CA . TRP A 1 329 ? 6.875 12.281 -6.035 1 97.38 329 TRP A CA 1
ATOM 2554 C C . TRP A 1 329 ? 5.527 11.617 -5.762 1 97.38 329 TRP A C 1
ATOM 2556 O O . TRP A 1 329 ? 5.273 10.508 -6.223 1 97.38 329 TRP A O 1
ATOM 2566 N N . GLU A 1 330 ? 4.625 12.289 -5.117 1 96.5 330 GLU A N 1
ATOM 2567 C CA . GLU A 1 330 ? 3.342 11.742 -4.699 1 96.5 330 GLU A CA 1
ATOM 2568 C C . GLU A 1 330 ? 2.432 11.492 -5.898 1 96.5 330 GLU A C 1
ATOM 2570 O O . GLU A 1 330 ? 1.526 10.656 -5.836 1 96.5 330 GLU A O 1
ATOM 2575 N N . GLN A 1 331 ? 2.688 12.203 -6.945 1 95.31 331 GLN A N 1
ATOM 2576 C CA . GLN A 1 331 ? 1.799 12.094 -8.102 1 95.31 331 GLN A CA 1
ATOM 2577 C C . GLN A 1 331 ? 1.986 10.766 -8.812 1 95.31 331 GLN A C 1
ATOM 2579 O O . GLN A 1 331 ? 1.065 10.266 -9.469 1 95.31 331 GLN A O 1
ATOM 2584 N N . ASP A 1 332 ? 3.115 10.219 -8.719 1 95.31 332 ASP A N 1
ATOM 2585 C CA . ASP A 1 332 ? 3.408 8.93 -9.344 1 95.31 332 ASP A CA 1
ATOM 2586 C C . ASP A 1 332 ? 3.168 7.781 -8.367 1 95.31 332 ASP A C 1
ATOM 2588 O O . ASP A 1 332 ? 4.113 7.246 -7.785 1 95.31 332 ASP A O 1
ATOM 2592 N N . ARG A 1 333 ? 1.92 7.379 -8.352 1 96.44 333 ARG A N 1
ATOM 2593 C CA . ARG A 1 333 ? 1.521 6.426 -7.32 1 96.44 333 ARG A CA 1
ATOM 2594 C C . ARG A 1 333 ? 2.17 5.066 -7.559 1 96.44 333 ARG A C 1
ATOM 2596 O O . ARG A 1 333 ? 2.418 4.316 -6.609 1 96.44 333 ARG A O 1
ATOM 2603 N N . SER A 1 334 ? 2.518 4.695 -8.82 1 94.38 334 SER A N 1
ATOM 2604 C CA . SER A 1 334 ? 3.229 3.447 -9.086 1 94.38 334 SER A CA 1
ATOM 2605 C C . SER A 1 334 ? 4.621 3.459 -8.469 1 94.38 334 SER A C 1
ATOM 2607 O O . SER A 1 334 ? 5.055 2.465 -7.883 1 94.38 334 SER A O 1
ATOM 2609 N N . THR A 1 335 ? 5.277 4.613 -8.578 1 95.06 335 THR A N 1
ATOM 2610 C CA . THR A 1 335 ? 6.602 4.75 -7.977 1 95.06 335 THR A CA 1
ATOM 2611 C C . THR A 1 335 ? 6.512 4.715 -6.453 1 95.06 335 THR A C 1
ATOM 2613 O O . THR A 1 335 ? 7.336 4.074 -5.797 1 95.06 335 THR A O 1
ATOM 2616 N N . VAL A 1 336 ? 5.531 5.391 -5.906 1 98.06 336 VAL A N 1
ATOM 2617 C CA . VAL A 1 336 ? 5.328 5.379 -4.461 1 98.06 336 VAL A CA 1
ATOM 2618 C C . VAL A 1 336 ? 5.121 3.943 -3.982 1 98.06 336 VAL A C 1
ATOM 2620 O O . VAL A 1 336 ? 5.746 3.512 -3.01 1 98.06 336 VAL A O 1
ATOM 2623 N N . GLU A 1 337 ? 4.293 3.201 -4.691 1 97.38 337 GLU A N 1
ATOM 2624 C CA . GLU A 1 337 ? 4.027 1.817 -4.309 1 97.38 337 GLU A CA 1
ATOM 2625 C C . GLU A 1 337 ? 5.289 0.965 -4.406 1 97.38 337 GLU A C 1
ATOM 2627 O O . GLU A 1 337 ? 5.531 0.106 -3.557 1 97.38 337 GLU A O 1
ATOM 2632 N N . TRP A 1 338 ? 6.07 1.169 -5.469 1 96.94 338 TRP A N 1
ATOM 2633 C CA . TRP A 1 338 ? 7.309 0.415 -5.633 1 96.94 338 TRP A CA 1
ATOM 2634 C C . TRP A 1 338 ? 8.219 0.604 -4.426 1 96.94 338 TRP A C 1
ATOM 2636 O O . TRP A 1 338 ? 8.742 -0.368 -3.875 1 96.94 338 TRP A O 1
ATOM 2646 N N . TRP A 1 339 ? 8.406 1.822 -3.961 1 98.56 339 TRP A N 1
ATOM 2647 C CA . TRP A 1 339 ? 9.227 2.111 -2.793 1 98.56 339 TRP A CA 1
ATOM 2648 C C . TRP A 1 339 ? 8.641 1.479 -1.537 1 98.56 339 TRP A C 1
ATOM 2650 O O . TRP A 1 339 ? 9.359 0.858 -0.751 1 98.56 339 TRP A O 1
ATOM 2660 N N . LYS A 1 340 ? 7.379 1.633 -1.36 1 98.44 340 LYS A N 1
ATOM 2661 C CA . LYS A 1 340 ? 6.742 1.094 -0.163 1 98.44 340 LYS A CA 1
ATOM 2662 C C . LYS A 1 340 ? 6.859 -0.427 -0.115 1 98.44 340 LYS A C 1
ATOM 2664 O O . LYS A 1 340 ? 7.047 -1.007 0.957 1 98.44 340 LYS A O 1
ATOM 2669 N N . ASN A 1 341 ? 6.719 -1.081 -1.271 1 97.69 341 ASN A N 1
ATOM 2670 C CA . ASN A 1 341 ? 6.891 -2.529 -1.319 1 97.69 341 ASN A CA 1
ATOM 2671 C C . ASN A 1 341 ? 8.32 -2.936 -0.987 1 97.69 341 ASN A C 1
ATOM 2673 O O . ASN A 1 341 ? 8.547 -3.969 -0.355 1 97.69 341 ASN A O 1
ATOM 2677 N N . LEU A 1 342 ? 9.312 -2.135 -1.422 1 98.12 342 LEU A N 1
ATOM 2678 C CA . LEU A 1 342 ? 10.703 -2.389 -1.04 1 98.12 342 LEU A CA 1
ATOM 2679 C C . LEU A 1 342 ? 10.867 -2.312 0.473 1 98.12 342 LEU A C 1
ATOM 2681 O O . LEU A 1 342 ? 11.469 -3.203 1.08 1 98.12 342 LEU A O 1
ATOM 2685 N N . PHE A 1 343 ? 10.352 -1.265 1.043 1 98.81 343 PHE A N 1
ATOM 2686 C CA . PHE A 1 343 ? 10.469 -1.102 2.486 1 98.81 343 PHE A CA 1
ATOM 2687 C C . PHE A 1 343 ? 9.773 -2.246 3.217 1 98.81 343 PHE A C 1
ATOM 2689 O O . PHE A 1 343 ? 10.305 -2.773 4.199 1 98.81 343 PHE A O 1
ATOM 2696 N N . GLU A 1 344 ? 8.641 -2.607 2.732 1 98.25 344 GLU A N 1
ATOM 2697 C CA . GLU A 1 344 ? 7.914 -3.725 3.332 1 98.25 344 GLU A CA 1
ATOM 2698 C C . GLU A 1 344 ? 8.711 -5.023 3.221 1 98.25 344 GLU A C 1
ATOM 2700 O O . GLU A 1 344 ? 8.766 -5.809 4.168 1 98.25 344 GLU A O 1
ATOM 2705 N N . GLU A 1 345 ? 9.273 -5.254 2.064 1 96.88 345 GLU A N 1
ATOM 2706 C CA . GLU A 1 345 ? 10.078 -6.453 1.854 1 96.88 345 GLU A CA 1
ATOM 2707 C C . GLU A 1 345 ? 11.188 -6.559 2.891 1 96.88 345 GLU A C 1
ATOM 2709 O O . GLU A 1 345 ? 11.469 -7.648 3.398 1 96.88 345 GLU A O 1
ATOM 2714 N N . VAL A 1 346 ? 11.781 -5.43 3.215 1 97.31 346 VAL A N 1
ATOM 2715 C CA . VAL A 1 346 ? 12.969 -5.422 4.07 1 97.31 346 VAL A CA 1
ATOM 2716 C C . VAL A 1 346 ? 12.547 -5.332 5.535 1 97.31 346 VAL A C 1
ATOM 2718 O O . VAL A 1 346 ? 13.102 -6.027 6.391 1 97.31 346 VAL A O 1
ATOM 2721 N N . LEU A 1 347 ? 11.508 -4.539 5.824 1 98.06 347 LEU A N 1
ATOM 2722 C CA . LEU A 1 347 ? 11.195 -4.203 7.211 1 98.06 347 LEU A CA 1
ATOM 2723 C C . LEU A 1 347 ? 9.961 -4.961 7.684 1 98.06 347 LEU A C 1
ATOM 2725 O O . LEU A 1 347 ? 9.664 -4.992 8.883 1 98.06 347 LEU A O 1
ATOM 2729 N N . GLY A 1 348 ? 9.211 -5.566 6.77 1 96.88 348 GLY A N 1
ATOM 2730 C CA . GLY A 1 348 ? 7.918 -6.16 7.086 1 96.88 348 GLY A CA 1
ATOM 2731 C C . GLY A 1 348 ? 6.77 -5.176 6.973 1 96.88 348 GLY A C 1
ATOM 2732 O O . GLY A 1 348 ? 6.98 -3.992 6.711 1 96.88 348 GLY A O 1
ATOM 2733 N N . THR A 1 349 ? 5.531 -5.676 7.062 1 98.06 349 THR A N 1
ATOM 2734 C CA . THR A 1 349 ? 4.359 -4.816 7.125 1 98.06 349 THR A CA 1
ATOM 2735 C C . THR A 1 349 ? 4.359 -3.992 8.414 1 98.06 349 THR A C 1
ATOM 2737 O O . THR A 1 349 ? 5.047 -4.336 9.375 1 98.06 349 THR A O 1
ATOM 2740 N N . ALA A 1 350 ? 3.633 -2.875 8.398 1 98.44 350 ALA A N 1
ATOM 2741 C CA . ALA A 1 350 ? 3.543 -2.041 9.594 1 98.44 350 ALA A CA 1
ATOM 2742 C C . ALA A 1 350 ? 2.791 -2.762 10.711 1 98.44 350 ALA A C 1
ATOM 2744 O O . ALA A 1 350 ? 1.584 -2.992 10.602 1 98.44 350 ALA A O 1
ATOM 2745 N N . GLN A 1 351 ? 3.496 -3.102 11.758 1 98.25 351 GLN A N 1
ATOM 2746 C CA . GLN A 1 351 ? 2.938 -3.848 12.883 1 98.25 351 GLN A CA 1
ATOM 2747 C C . GLN A 1 351 ? 2.545 -2.912 14.023 1 98.25 351 GLN A C 1
ATOM 2749 O O . GLN A 1 351 ? 3.061 -1.798 14.125 1 98.25 351 GLN A O 1
ATOM 2754 N N . GLY A 1 352 ? 1.608 -3.373 14.859 1 96.69 352 GLY A N 1
ATOM 2755 C CA . GLY A 1 352 ? 1.221 -2.623 16.047 1 96.69 352 GLY A CA 1
ATOM 2756 C C . GLY A 1 352 ? -0.049 -1.816 15.852 1 96.69 352 GLY A C 1
ATOM 2757 O O . GLY A 1 352 ? -0.614 -1.791 14.75 1 96.69 352 GLY A O 1
ATOM 2758 N N . PRO A 1 353 ? -0.488 -1.173 16.875 1 95.25 353 PRO A N 1
ATOM 2759 C CA . PRO A 1 353 ? -1.743 -0.423 16.797 1 95.25 353 PRO A CA 1
ATOM 2760 C C . PRO A 1 353 ? -1.631 0.831 15.938 1 95.25 353 PRO A C 1
ATOM 2762 O O . PRO A 1 353 ? -0.54 1.39 15.797 1 95.25 353 PRO A O 1
ATOM 2765 N N . GLY A 1 354 ? -2.764 1.211 15.414 1 95.81 354 GLY A N 1
ATOM 2766 C CA . GLY A 1 354 ? -2.816 2.486 14.711 1 95.81 354 GLY A CA 1
ATOM 2767 C C . GLY A 1 354 ? -2.541 3.674 15.617 1 95.81 354 GLY A C 1
ATOM 2768 O O . GLY A 1 354 ? -2.885 3.652 16.797 1 95.81 354 GLY A O 1
ATOM 2769 N N . PRO A 1 355 ? -1.945 4.676 15.023 1 95.12 355 PRO A N 1
ATOM 2770 C CA . PRO A 1 355 ? -1.521 5.785 15.883 1 95.12 355 PRO A CA 1
ATOM 2771 C C . PRO A 1 355 ? -2.693 6.492 16.562 1 95.12 355 PRO A C 1
ATOM 2773 O O . PRO A 1 355 ? -2.566 6.957 17.688 1 95.12 355 PRO A O 1
ATOM 2776 N N . LEU A 1 356 ? -3.826 6.551 15.93 1 96.38 356 LEU A N 1
ATOM 2777 C CA . LEU A 1 356 ? -4.941 7.27 16.531 1 96.38 356 LEU A CA 1
ATOM 2778 C C . LEU A 1 356 ? -5.66 6.391 17.547 1 96.38 356 LEU A C 1
ATOM 2780 O O . LEU A 1 356 ? -6.473 6.883 18.344 1 96.38 356 LEU A O 1
ATOM 2784 N N . THR A 1 357 ? -5.375 5.082 17.5 1 95.56 357 THR A N 1
ATOM 2785 C CA . THR A 1 357 ? -5.793 4.211 18.594 1 95.56 357 THR A CA 1
ATOM 2786 C C . THR A 1 357 ? -4.969 4.488 19.844 1 95.56 357 THR A C 1
ATOM 2788 O O . THR A 1 357 ? -5.504 4.492 20.953 1 95.56 357 THR A O 1
ATOM 2791 N N . VAL A 1 358 ? -3.707 4.766 19.688 1 95.88 358 VAL A N 1
ATOM 2792 C CA . VAL A 1 358 ? -2.781 5.012 20.797 1 95.88 358 VAL A CA 1
ATOM 2793 C C . VAL A 1 358 ? -2.932 6.449 21.281 1 95.88 358 VAL A C 1
ATOM 2795 O O . VAL A 1 358 ? -2.914 6.707 22.484 1 95.88 358 VAL A O 1
ATOM 2798 N N . TYR A 1 359 ? -3.086 7.363 20.344 1 95.81 359 TYR A N 1
ATOM 2799 C CA . TYR A 1 359 ? -3.195 8.789 20.641 1 95.81 359 TYR A CA 1
ATOM 2800 C C . TYR A 1 359 ? -4.477 9.367 20.047 1 95.81 359 TYR A C 1
ATOM 2802 O O . TYR A 1 359 ? -4.434 10.094 19.047 1 95.81 359 TYR A O 1
ATOM 2810 N N . PRO A 1 360 ? -5.57 9.172 20.656 1 96.69 360 PRO A N 1
ATOM 2811 C CA . PRO A 1 360 ? -6.867 9.539 20.078 1 96.69 360 PRO A CA 1
ATOM 2812 C C . PRO A 1 360 ? -7.121 11.039 20.094 1 96.69 360 PRO A C 1
ATOM 2814 O O . PRO A 1 360 ? -6.395 11.789 20.75 1 96.69 360 PRO A O 1
ATOM 2817 N N . ASN A 1 361 ? -8.117 11.453 19.281 1 96.75 361 ASN A N 1
ATOM 2818 C CA . ASN A 1 361 ? -8.633 12.812 19.359 1 96.75 361 ASN A CA 1
ATOM 2819 C C . ASN A 1 361 ? -9.227 13.117 20.734 1 96.75 361 ASN A C 1
ATOM 2821 O O . ASN A 1 361 ? -9.68 12.211 21.438 1 96.75 361 ASN A O 1
ATOM 2825 N N . PRO A 1 362 ? -9.148 14.352 21.188 1 92.44 362 PRO A N 1
ATOM 2826 C CA . PRO A 1 362 ? -9.758 14.695 22.469 1 92.44 362 PRO A CA 1
ATOM 2827 C C . PRO A 1 362 ? -11.281 14.578 22.453 1 92.44 362 PRO A C 1
ATOM 2829 O O . PRO A 1 362 ? -11.898 14.664 21.391 1 92.44 362 PRO A O 1
ATOM 2832 N N . MET B 1 1 ? 12.109 33.312 -72.375 1 24.28 1 MET B N 1
ATOM 2833 C CA . MET B 1 1 ? 10.867 32.656 -71.938 1 24.28 1 MET B CA 1
ATOM 2834 C C . MET B 1 1 ? 11.148 31.266 -71.375 1 24.28 1 MET B C 1
ATOM 2836 O O . MET B 1 1 ? 11.094 30.281 -72.125 1 24.28 1 MET B O 1
ATOM 2840 N N . LYS B 1 2 ? 12.25 31.281 -70.625 1 34.81 2 LYS B N 1
ATOM 2841 C CA . LYS B 1 2 ? 12.773 30.031 -70 1 34.81 2 LYS B CA 1
ATOM 2842 C C . LYS B 1 2 ? 11.758 29.391 -69.125 1 34.81 2 LYS B C 1
ATOM 2844 O O . LYS B 1 2 ? 11.25 30.031 -68.188 1 34.81 2 LYS B O 1
ATOM 2849 N N . THR B 1 3 ? 10.969 28.375 -69.625 1 31.36 3 THR B N 1
ATOM 2850 C CA . THR B 1 3 ? 9.961 27.531 -69 1 31.36 3 THR B CA 1
ATOM 2851 C C . THR B 1 3 ? 10.516 26.859 -67.75 1 31.36 3 THR B C 1
ATOM 2853 O O . THR B 1 3 ? 11.547 26.188 -67.812 1 31.36 3 THR B O 1
ATOM 2856 N N . PHE B 1 4 ? 10.32 27.469 -66.562 1 35.81 4 PHE B N 1
ATOM 2857 C CA . PHE B 1 4 ? 10.648 26.969 -65.25 1 35.81 4 PHE B CA 1
ATOM 2858 C C . PHE B 1 4 ? 9.875 25.688 -64.938 1 35.81 4 PHE B C 1
ATOM 2860 O O . PHE B 1 4 ? 8.648 25.703 -64.875 1 35.81 4 PHE B O 1
ATOM 2867 N N . ALA B 1 5 ? 10.344 24.5 -65.438 1 29.78 5 ALA B N 1
ATOM 2868 C CA . ALA B 1 5 ? 9.758 23.203 -65.188 1 29.78 5 ALA B CA 1
ATOM 2869 C C . ALA B 1 5 ? 9.727 22.938 -63.656 1 29.78 5 ALA B C 1
ATOM 2871 O O . ALA B 1 5 ? 10.758 23.031 -63 1 29.78 5 ALA B O 1
ATOM 2872 N N . LEU B 1 6 ? 8.625 23.25 -63.031 1 33.88 6 LEU B N 1
ATOM 2873 C CA . LEU B 1 6 ? 8.336 22.875 -61.656 1 33.88 6 LEU B CA 1
ATOM 2874 C C . LEU B 1 6 ? 8.461 21.359 -61.469 1 33.88 6 LEU B C 1
ATOM 2876 O O . LEU B 1 6 ? 7.695 20.594 -62.031 1 33.88 6 LEU B O 1
ATOM 2880 N N . SER B 1 7 ? 9.633 20.719 -61.5 1 31.08 7 SER B N 1
ATOM 2881 C CA . SER B 1 7 ? 9.734 19.297 -61.156 1 31.08 7 SER B CA 1
ATOM 2882 C C . SER B 1 7 ? 9.188 19.031 -59.75 1 31.08 7 SER B C 1
ATOM 2884 O O . SER B 1 7 ? 9.602 19.656 -58.781 1 31.08 7 SER B O 1
ATOM 2886 N N . ALA B 1 8 ? 7.887 18.609 -59.656 1 32.38 8 ALA B N 1
ATOM 2887 C CA . ALA B 1 8 ? 7.238 18.109 -58.469 1 32.38 8 ALA B CA 1
ATOM 2888 C C . ALA B 1 8 ? 8.078 17.016 -57.812 1 32.38 8 ALA B C 1
ATOM 2890 O O . ALA B 1 8 ? 8.375 15.984 -58.406 1 32.38 8 ALA B O 1
ATOM 2891 N N . ALA B 1 9 ? 9.008 17.359 -56.938 1 33.59 9 ALA B N 1
ATOM 2892 C CA . ALA B 1 9 ? 9.695 16.391 -56.062 1 33.59 9 ALA B CA 1
ATOM 2893 C C . ALA B 1 9 ? 8.695 15.484 -55.375 1 33.59 9 ALA B C 1
ATOM 2895 O O . ALA B 1 9 ? 7.938 15.93 -54.5 1 33.59 9 ALA B O 1
ATOM 2896 N N . LEU B 1 10 ? 8.055 14.578 -56.125 1 36.62 10 LEU B N 1
ATOM 2897 C CA . LEU B 1 10 ? 7.332 13.523 -55.406 1 36.62 10 LEU B CA 1
ATOM 2898 C C . LEU B 1 10 ? 8.219 12.852 -54.375 1 36.62 10 LEU B C 1
ATOM 2900 O O . LEU B 1 10 ? 9.203 12.195 -54.719 1 36.62 10 LEU B O 1
ATOM 2904 N N . GLY B 1 11 ? 8.516 13.617 -53.25 1 33.78 11 GLY B N 1
ATOM 2905 C CA . GLY B 1 11 ? 9.148 12.945 -52.125 1 33.78 11 GLY B CA 1
ATOM 2906 C C . GLY B 1 11 ? 8.531 11.602 -51.812 1 33.78 11 GLY B C 1
ATOM 2907 O O . GLY B 1 11 ? 7.316 11.492 -51.625 1 33.78 11 GLY B O 1
ATOM 2908 N N . ALA B 1 12 ? 9.078 10.539 -52.25 1 33.53 12 ALA B N 1
ATOM 2909 C CA . ALA B 1 12 ? 8.836 9.164 -51.812 1 33.53 12 ALA B CA 1
ATOM 2910 C C . ALA B 1 12 ? 8.758 9.094 -50.281 1 33.53 12 ALA B C 1
ATOM 2912 O O . ALA B 1 12 ? 9.719 9.43 -49.594 1 33.53 12 ALA B O 1
ATOM 2913 N N . ILE B 1 13 ? 7.621 9.438 -49.844 1 37.16 13 ILE B N 1
ATOM 2914 C CA . ILE B 1 13 ? 7.414 8.922 -48.5 1 37.16 13 ILE B CA 1
ATOM 2915 C C . ILE B 1 13 ? 7.785 7.445 -48.438 1 37.16 13 ILE B C 1
ATOM 2917 O O . ILE B 1 13 ? 7.129 6.609 -49.062 1 37.16 13 ILE B O 1
ATOM 2921 N N . ALA B 1 14 ? 9.094 7.164 -48.375 1 37.94 14 ALA B N 1
ATOM 2922 C CA . ALA B 1 14 ? 9.43 5.809 -47.969 1 37.94 14 ALA B CA 1
ATOM 2923 C C . ALA B 1 14 ? 8.594 5.383 -46.781 1 37.94 14 ALA B C 1
ATOM 2925 O O . ALA B 1 14 ? 8.672 5.988 -45.688 1 37.94 14 ALA B O 1
ATOM 2926 N N . LEU B 1 15 ? 7.516 4.832 -47.125 1 35.97 15 LEU B N 1
ATOM 2927 C CA . LEU B 1 15 ? 6.918 4.004 -46.094 1 35.97 15 LEU B CA 1
ATOM 2928 C C . LEU B 1 15 ? 7.98 3.158 -45.375 1 35.97 15 LEU B C 1
ATOM 2930 O O . LEU B 1 15 ? 8.578 2.277 -46 1 35.97 15 LEU B O 1
ATOM 2934 N N . CYS B 1 16 ? 8.891 3.787 -44.625 1 36.31 16 CYS B N 1
ATOM 2935 C CA . CYS B 1 16 ? 9.609 2.934 -43.688 1 36.31 16 CYS B CA 1
ATOM 2936 C C . CYS B 1 16 ? 8.688 1.862 -43.125 1 36.31 16 CYS B C 1
ATOM 2938 O O . CYS B 1 16 ? 7.84 2.154 -42.281 1 36.31 16 CYS B O 1
ATOM 2940 N N . GLU B 1 17 ? 8.219 1.047 -44 1 35.22 17 GLU B N 1
ATOM 2941 C CA . GLU B 1 17 ? 7.703 -0.13 -43.312 1 35.22 17 GLU B CA 1
ATOM 2942 C C . GLU B 1 17 ? 8.633 -0.549 -42.188 1 35.22 17 GLU B C 1
ATOM 2944 O O . GLU B 1 17 ? 9.734 -1.05 -42.438 1 35.22 17 GLU B O 1
ATOM 2949 N N . ALA B 1 18 ? 8.852 0.234 -41.156 1 40.56 18 ALA B N 1
ATOM 2950 C CA . ALA B 1 18 ? 9.367 -0.465 -39.969 1 40.56 18 ALA B CA 1
ATOM 2951 C C . ALA B 1 18 ? 8.914 -1.924 -39.969 1 40.56 18 ALA B C 1
ATOM 2953 O O . ALA B 1 18 ? 7.719 -2.211 -39.875 1 40.56 18 ALA B O 1
ATOM 2954 N N . ALA B 1 19 ? 9.383 -2.723 -40.656 1 38.41 19 ALA B N 1
ATOM 2955 C CA . ALA B 1 19 ? 9.156 -4.164 -40.594 1 38.41 19 ALA B CA 1
ATOM 2956 C C . ALA B 1 19 ? 8.898 -4.613 -39.156 1 38.41 19 ALA B C 1
ATOM 2958 O O . ALA B 1 19 ? 9.758 -4.469 -38.281 1 38.41 19 ALA B O 1
ATOM 2959 N N . TYR B 1 20 ? 7.707 -4.406 -38.656 1 50.06 20 TYR B N 1
ATOM 2960 C CA . TYR B 1 20 ? 7.324 -5.105 -37.438 1 50.06 20 TYR B CA 1
ATOM 2961 C C . TYR B 1 20 ? 7.867 -6.531 -37.438 1 50.06 20 TYR B C 1
ATOM 2963 O O . TYR B 1 20 ? 7.418 -7.375 -38.219 1 50.06 20 TYR B O 1
ATOM 2971 N N . ASN B 1 21 ? 9.188 -6.738 -37.469 1 53.44 21 ASN B N 1
ATOM 2972 C CA . ASN B 1 21 ? 9.773 -8.062 -37.312 1 53.44 21 ASN B CA 1
ATOM 2973 C C . ASN B 1 21 ? 8.977 -8.906 -36.312 1 53.44 21 ASN B C 1
ATOM 2975 O O . ASN B 1 21 ? 9.031 -8.68 -35.094 1 53.44 21 ASN B O 1
ATOM 2979 N N . VAL B 1 22 ? 7.91 -9.555 -36.812 1 75.12 22 VAL B N 1
ATOM 2980 C CA . VAL B 1 22 ? 7.055 -10.469 -36.062 1 75.12 22 VAL B CA 1
ATOM 2981 C C . VAL B 1 22 ? 7.828 -11.742 -35.719 1 75.12 22 VAL B C 1
ATOM 2983 O O . VAL B 1 22 ? 8.359 -12.406 -36.594 1 75.12 22 VAL B O 1
ATOM 2986 N N . LEU B 1 23 ? 8.258 -12.008 -34.5 1 90 23 LEU B N 1
ATOM 2987 C CA . LEU B 1 23 ? 8.906 -13.219 -34.031 1 90 23 LEU B CA 1
ATOM 2988 C C . LEU B 1 23 ? 8.07 -14.453 -34.344 1 90 23 LEU B C 1
ATOM 2990 O O . LEU B 1 23 ? 6.863 -14.469 -34.062 1 90 23 LEU B O 1
ATOM 2994 N N . ASP B 1 24 ? 8.688 -15.438 -35 1 94.31 24 ASP B N 1
ATOM 2995 C CA . ASP B 1 24 ? 7.996 -16.672 -35.344 1 94.31 24 ASP B CA 1
ATOM 2996 C C . ASP B 1 24 ? 7.836 -17.578 -34.125 1 94.31 24 ASP B C 1
ATOM 2998 O O . ASP B 1 24 ? 8.641 -17.516 -33.188 1 94.31 24 ASP B O 1
ATOM 3002 N N . VAL B 1 25 ? 6.844 -18.359 -34.188 1 98.19 25 VAL B N 1
ATOM 3003 C CA . VAL B 1 25 ? 6.621 -19.375 -33.188 1 98.19 25 VAL B CA 1
ATOM 3004 C C . VAL B 1 25 ? 7.754 -20.406 -33.219 1 98.19 25 VAL B C 1
ATOM 3006 O O . VAL B 1 25 ? 8.18 -20.828 -34.312 1 98.19 25 VAL B O 1
ATOM 3009 N N . ASP B 1 26 ? 8.289 -20.734 -32.062 1 98.38 26 ASP B N 1
ATOM 3010 C CA . ASP B 1 26 ? 9.281 -21.797 -31.938 1 98.38 26 ASP B CA 1
ATOM 3011 C C . ASP B 1 26 ? 8.625 -23.172 -32.094 1 98.38 26 ASP B C 1
ATOM 3013 O O . ASP B 1 26 ? 7.992 -23.672 -31.156 1 98.38 26 ASP B O 1
ATOM 3017 N N . THR B 1 27 ? 8.844 -23.875 -33.156 1 97.94 27 THR B N 1
ATOM 3018 C CA . THR B 1 27 ? 8.148 -25.109 -33.469 1 97.94 27 THR B CA 1
ATOM 3019 C C . THR B 1 27 ? 8.93 -26.312 -32.906 1 97.94 27 THR B C 1
ATOM 3021 O O . THR B 1 27 ? 8.516 -27.453 -33.094 1 97.94 27 THR B O 1
ATOM 3024 N N . ARG B 1 28 ? 10 -26.047 -32.219 1 98.12 28 ARG B N 1
ATOM 3025 C CA . ARG B 1 28 ? 10.758 -27.141 -31.625 1 98.12 28 ARG B CA 1
ATOM 3026 C C . ARG B 1 28 ? 9.922 -27.891 -30.594 1 98.12 28 ARG B C 1
ATOM 3028 O O . ARG B 1 28 ? 9.094 -27.297 -29.906 1 98.12 28 ARG B O 1
ATOM 3035 N N . SER B 1 29 ? 10.188 -29.25 -30.5 1 98.5 29 SER B N 1
ATOM 3036 C CA . SER B 1 29 ? 9.617 -30.047 -29.422 1 98.5 29 SER B CA 1
ATOM 3037 C C . SER B 1 29 ? 10.273 -29.719 -28.078 1 98.5 29 SER B C 1
ATOM 3039 O O . SER B 1 29 ? 11.359 -29.141 -28.047 1 98.5 29 SER B O 1
ATOM 3041 N N . LEU B 1 30 ? 9.609 -30.109 -27.031 1 98.75 30 LEU B N 1
ATOM 3042 C CA . LEU B 1 30 ? 10.227 -29.969 -25.719 1 98.75 30 LEU B CA 1
ATOM 3043 C C . LEU B 1 30 ? 11.562 -30.703 -25.656 1 98.75 30 LEU B C 1
ATOM 3045 O O . LEU B 1 30 ? 12.531 -30.188 -25.078 1 98.75 30 LEU B O 1
ATOM 3049 N N . ASP B 1 31 ? 11.641 -31.891 -26.297 1 98.62 31 ASP B N 1
ATOM 3050 C CA . ASP B 1 31 ? 12.875 -32.656 -26.297 1 98.62 31 ASP B CA 1
ATOM 3051 C C . ASP B 1 31 ? 13.992 -31.938 -27.047 1 98.62 31 ASP B C 1
ATOM 3053 O O . ASP B 1 31 ? 15.156 -32 -26.641 1 98.62 31 ASP B O 1
ATOM 3057 N N . ASP B 1 32 ? 13.641 -31.328 -28.141 1 98.75 32 ASP B N 1
ATOM 3058 C CA . ASP B 1 32 ? 14.633 -30.578 -28.891 1 98.75 32 ASP B CA 1
ATOM 3059 C C . ASP B 1 32 ? 15.156 -29.391 -28.094 1 98.75 32 ASP B C 1
ATOM 3061 O O . ASP B 1 32 ? 16.359 -29.109 -28.094 1 98.75 32 ASP B O 1
ATOM 3065 N N . ILE B 1 33 ? 14.258 -28.609 -27.453 1 98.88 33 ILE B N 1
ATOM 3066 C CA . ILE B 1 33 ? 14.68 -27.484 -26.625 1 98.88 33 ILE B CA 1
ATOM 3067 C C . ILE B 1 33 ? 15.531 -28 -25.469 1 98.88 33 ILE B C 1
ATOM 3069 O O . ILE B 1 33 ? 16.516 -27.375 -25.094 1 98.88 33 ILE B O 1
ATOM 3073 N N . TYR B 1 34 ? 15.102 -29.156 -24.844 1 98.88 34 TYR B N 1
ATOM 3074 C CA . TYR B 1 34 ? 15.852 -29.766 -23.75 1 98.88 34 TYR B CA 1
ATOM 3075 C C . TYR B 1 34 ? 17.266 -30.125 -24.188 1 98.88 34 TYR B C 1
ATOM 3077 O O . TYR B 1 34 ? 18.219 -29.875 -23.453 1 98.88 34 TYR B O 1
ATOM 3085 N N . ALA B 1 35 ? 17.453 -30.656 -25.391 1 98.75 35 ALA B N 1
ATOM 3086 C CA . ALA B 1 35 ? 18.766 -30.984 -25.922 1 98.75 35 ALA B CA 1
ATOM 3087 C C . ALA B 1 35 ? 19.641 -29.734 -26 1 98.75 35 ALA B C 1
ATOM 3089 O O . ALA B 1 35 ? 20.828 -29.781 -25.656 1 98.75 35 ALA B O 1
ATOM 3090 N N . ALA B 1 36 ? 19.094 -28.672 -26.453 1 98.69 36 ALA B N 1
ATOM 3091 C CA . ALA B 1 36 ? 19.828 -27.406 -26.531 1 98.69 36 ALA B CA 1
ATOM 3092 C C . ALA B 1 36 ? 20.156 -26.875 -25.141 1 98.69 36 ALA B C 1
ATOM 3094 O O . ALA B 1 36 ? 21.266 -26.359 -24.906 1 98.69 36 ALA B O 1
ATOM 3095 N N . ALA B 1 37 ? 19.188 -26.969 -24.219 1 98.81 37 ALA B N 1
ATOM 3096 C CA . ALA B 1 37 ? 19.328 -26.453 -22.859 1 98.81 37 ALA B CA 1
ATOM 3097 C C . ALA B 1 37 ? 20.438 -27.188 -22.109 1 98.81 37 ALA B C 1
ATOM 3099 O O . ALA B 1 37 ? 21.125 -26.594 -21.266 1 98.81 37 ALA B O 1
ATOM 3100 N N . ARG B 1 38 ? 20.625 -28.438 -22.438 1 98.44 38 ARG B N 1
ATOM 3101 C CA . ARG B 1 38 ? 21.625 -29.25 -21.766 1 98.44 38 ARG B CA 1
ATOM 3102 C C . ARG B 1 38 ? 23.031 -28.719 -22.031 1 98.44 38 ARG B C 1
ATOM 3104 O O . ARG B 1 38 ? 23.969 -29.031 -21.297 1 98.44 38 ARG B O 1
ATOM 3111 N N . ALA B 1 39 ? 23.141 -27.938 -23.094 1 97.88 39 ALA B N 1
ATOM 3112 C CA . ALA B 1 39 ? 24.453 -27.359 -23.422 1 97.88 39 ALA B CA 1
ATOM 3113 C C . ALA B 1 39 ? 24.766 -26.172 -22.547 1 97.88 39 ALA B C 1
ATOM 3115 O O . ALA B 1 39 ? 25.906 -25.719 -22.469 1 97.88 39 ALA B O 1
ATOM 3116 N N . GLU B 1 40 ? 23.719 -25.688 -21.906 1 98.12 40 GLU B N 1
ATOM 3117 C CA . GLU B 1 40 ? 23.906 -24.562 -20.984 1 98.12 40 GLU B CA 1
ATOM 3118 C C . GLU B 1 40 ? 24.469 -25.031 -19.641 1 98.12 40 GLU B C 1
ATOM 3120 O O . GLU B 1 40 ? 24.312 -26.203 -19.281 1 98.12 40 GLU B O 1
ATOM 3125 N N . HIS B 1 41 ? 25.188 -24.125 -19.031 1 95.94 41 HIS B N 1
ATOM 3126 C CA . HIS B 1 41 ? 25.766 -24.406 -17.719 1 95.94 41 HIS B CA 1
ATOM 3127 C C . HIS B 1 41 ? 25.203 -23.469 -16.656 1 95.94 41 HIS B C 1
ATOM 3129 O O . HIS B 1 41 ? 25 -22.281 -16.906 1 95.94 41 HIS B O 1
ATOM 3135 N N . GLY B 1 42 ? 24.75 -24.078 -15.586 1 97.44 42 GLY B N 1
ATOM 3136 C CA . GLY B 1 42 ? 24.219 -23.281 -14.492 1 97.44 42 GLY B CA 1
ATOM 3137 C C . GLY B 1 42 ? 22.906 -23.812 -13.945 1 97.44 42 GLY B C 1
ATOM 3138 O O . GLY B 1 42 ? 22.531 -24.969 -14.227 1 97.44 42 GLY B O 1
ATOM 3139 N N . THR B 1 43 ? 22.312 -23.141 -13.008 1 98.69 43 THR B N 1
ATOM 3140 C CA . THR B 1 43 ? 21.016 -23.422 -12.398 1 98.69 43 THR B CA 1
ATOM 3141 C C . THR B 1 43 ? 19.969 -22.438 -12.883 1 98.69 43 THR B C 1
ATOM 3143 O O . THR B 1 43 ? 20.172 -21.219 -12.828 1 98.69 43 THR B O 1
ATOM 3146 N N . LEU B 1 44 ? 18.859 -22.953 -13.445 1 98.94 44 LEU B N 1
ATOM 3147 C CA . LEU B 1 44 ? 17.75 -22.094 -13.844 1 98.94 44 LEU B CA 1
ATOM 3148 C C . LEU B 1 44 ? 17.109 -21.438 -12.625 1 98.94 44 LEU B C 1
ATOM 3150 O O . LEU B 1 44 ? 16.641 -22.125 -11.727 1 98.94 44 LEU B O 1
ATOM 3154 N N . GLN B 1 45 ? 17.141 -20.094 -12.547 1 98.94 45 GLN B N 1
ATOM 3155 C CA . GLN B 1 45 ? 16.531 -19.328 -11.461 1 98.94 45 GLN B CA 1
ATOM 3156 C C . GLN B 1 45 ? 15.117 -18.891 -11.812 1 98.94 45 GLN B C 1
ATOM 3158 O O . GLN B 1 45 ? 14.922 -18.109 -12.742 1 98.94 45 GLN B O 1
ATOM 3163 N N . VAL B 1 46 ? 14.141 -19.391 -11.055 1 98.94 46 VAL B N 1
ATOM 3164 C CA . VAL B 1 46 ? 12.75 -19.031 -11.32 1 98.94 46 VAL B CA 1
ATOM 3165 C C . VAL B 1 46 ? 12.148 -18.344 -10.102 1 98.94 46 VAL B C 1
ATOM 3167 O O . VAL B 1 46 ? 12.18 -18.891 -8.992 1 98.94 46 VAL B O 1
ATOM 3170 N N . PHE B 1 47 ? 11.664 -17.094 -10.266 1 98.88 47 PHE B N 1
ATOM 3171 C CA . PHE B 1 47 ? 10.844 -16.422 -9.266 1 98.88 47 PHE B CA 1
ATOM 3172 C C . PHE B 1 47 ? 9.375 -16.781 -9.453 1 98.88 47 PHE B C 1
ATOM 3174 O O . PHE B 1 47 ? 8.789 -16.516 -10.508 1 98.88 47 PHE B O 1
ATOM 3181 N N . TRP B 1 48 ? 8.828 -17.422 -8.453 1 98.81 48 TRP B N 1
ATOM 3182 C CA . TRP B 1 48 ? 7.48 -17.969 -8.469 1 98.81 48 TRP B CA 1
ATOM 3183 C C . TRP B 1 48 ? 6.586 -17.266 -7.461 1 98.81 48 TRP B C 1
ATOM 3185 O O . TRP B 1 48 ? 6.809 -17.359 -6.25 1 98.81 48 TRP B O 1
ATOM 3195 N N . GLY B 1 49 ? 5.57 -16.531 -7.957 1 98.19 49 GLY B N 1
ATOM 3196 C CA . GLY B 1 49 ? 4.641 -15.883 -7.055 1 98.19 49 GLY B CA 1
ATOM 3197 C C . GLY B 1 49 ? 3.861 -16.859 -6.191 1 98.19 49 GLY B C 1
ATOM 3198 O O . GLY B 1 49 ? 3.285 -17.828 -6.695 1 98.19 49 GLY B O 1
ATOM 3199 N N . GLY B 1 50 ? 3.832 -16.594 -4.945 1 96.5 50 GLY B N 1
ATOM 3200 C CA . GLY B 1 50 ? 3.127 -17.422 -3.975 1 96.5 50 GLY B CA 1
ATOM 3201 C C . GLY B 1 50 ? 3.414 -17.031 -2.539 1 96.5 50 GLY B C 1
ATOM 3202 O O . GLY B 1 50 ? 4.051 -16 -2.287 1 96.5 50 GLY B O 1
ATOM 3203 N N . ASP B 1 51 ? 2.795 -17.766 -1.597 1 95.31 51 ASP B N 1
ATOM 3204 C CA . ASP B 1 51 ? 2.891 -17.359 -0.197 1 95.31 51 ASP B CA 1
ATOM 3205 C C . ASP B 1 51 ? 3.182 -18.562 0.701 1 95.31 51 ASP B C 1
ATOM 3207 O O . ASP B 1 51 ? 3.029 -18.484 1.922 1 95.31 51 ASP B O 1
ATOM 3211 N N . ALA B 1 52 ? 3.51 -19.703 0.131 1 95.12 52 ALA B N 1
ATOM 3212 C CA . ALA B 1 52 ? 4.047 -20.875 0.821 1 95.12 52 ALA B CA 1
ATOM 3213 C C . ALA B 1 52 ? 5.023 -21.641 -0.07 1 95.12 52 ALA B C 1
ATOM 3215 O O . ALA B 1 52 ? 4.746 -21.859 -1.25 1 95.12 52 ALA B O 1
ATOM 3216 N N . GLY B 1 53 ? 6.141 -22.016 0.548 1 95.75 53 GLY B N 1
ATOM 3217 C CA . GLY B 1 53 ? 7.168 -22.719 -0.204 1 95.75 53 GLY B CA 1
ATOM 3218 C C . GLY B 1 53 ? 6.641 -23.938 -0.942 1 95.75 53 GLY B C 1
ATOM 3219 O O . GLY B 1 53 ? 7.039 -24.203 -2.078 1 95.75 53 GLY B O 1
ATOM 3220 N N . SER B 1 54 ? 5.68 -24.594 -0.371 1 93.75 54 SER B N 1
ATOM 3221 C CA . SER B 1 54 ? 5.156 -25.844 -0.91 1 93.75 54 SER B CA 1
ATOM 3222 C C . SER B 1 54 ? 4.359 -25.609 -2.188 1 93.75 54 SER B C 1
ATOM 3224 O O . SER B 1 54 ? 4.074 -26.547 -2.932 1 93.75 54 SER B O 1
ATOM 3226 N N . GLN B 1 55 ? 4.02 -24.359 -2.488 1 94.75 55 GLN B N 1
ATOM 3227 C CA . GLN B 1 55 ? 3.238 -24.047 -3.68 1 94.75 55 GLN B CA 1
ATOM 3228 C C . GLN B 1 55 ? 4.078 -24.188 -4.945 1 94.75 55 GLN B C 1
ATOM 3230 O O . GLN B 1 55 ? 3.537 -24.219 -6.055 1 94.75 55 GLN B O 1
ATOM 3235 N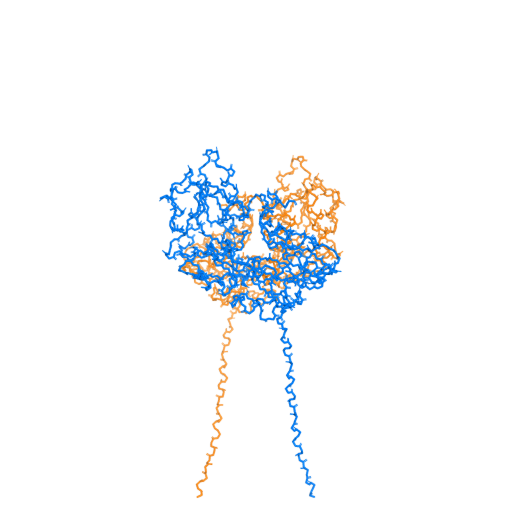 N . GLY B 1 56 ? 5.363 -24.359 -4.809 1 96.81 56 GLY B N 1
ATOM 3236 C CA . GLY B 1 56 ? 6.242 -24.609 -5.941 1 96.81 56 GLY B CA 1
ATOM 3237 C C . GLY B 1 56 ? 6.586 -26.078 -6.113 1 96.81 56 GLY B C 1
ATOM 3238 O O . GLY B 1 56 ? 7.215 -26.469 -7.098 1 96.81 56 GLY B O 1
ATOM 3239 N N . ASP B 1 57 ? 6.129 -26.953 -5.203 1 96.75 57 ASP B N 1
ATOM 3240 C CA . ASP B 1 57 ? 6.605 -28.328 -5.148 1 96.75 57 ASP B CA 1
ATOM 3241 C C . ASP B 1 57 ? 6.207 -29.094 -6.406 1 96.75 57 ASP B C 1
ATOM 3243 O O . ASP B 1 57 ? 7.008 -29.859 -6.949 1 96.75 57 ASP B O 1
ATOM 3247 N N . LYS B 1 58 ? 5 -28.922 -6.832 1 96.25 58 LYS B N 1
ATOM 3248 C CA . LYS B 1 58 ? 4.547 -29.656 -8.008 1 96.25 58 LYS B CA 1
ATOM 3249 C C . LYS B 1 58 ? 5.434 -29.359 -9.219 1 96.25 58 LYS B C 1
ATOM 3251 O O . LYS B 1 58 ? 5.82 -30.281 -9.945 1 96.25 58 LYS B O 1
ATOM 3256 N N . VAL B 1 59 ? 5.754 -28.094 -9.438 1 98.31 59 VAL B N 1
ATOM 3257 C CA . VAL B 1 59 ? 6.59 -27.703 -10.57 1 98.31 59 VAL B CA 1
ATOM 3258 C C . VAL B 1 59 ? 8.008 -28.219 -10.375 1 98.31 59 VAL B C 1
ATOM 3260 O O . VAL B 1 59 ? 8.617 -28.75 -11.305 1 98.31 59 VAL B O 1
ATOM 3263 N N . ARG B 1 60 ? 8.578 -28.094 -9.156 1 98.62 60 ARG B N 1
ATOM 3264 C CA . ARG B 1 60 ? 9.922 -28.578 -8.859 1 98.62 60 ARG B CA 1
ATOM 3265 C C . ARG B 1 60 ? 10.039 -30.078 -9.148 1 98.62 60 ARG B C 1
ATOM 3267 O O . ARG B 1 60 ? 10.977 -30.516 -9.82 1 98.62 60 ARG B O 1
ATOM 3274 N N . GLN B 1 61 ? 9.078 -30.828 -8.672 1 98.38 61 GLN B N 1
ATOM 3275 C CA . GLN B 1 61 ? 9.102 -32.281 -8.812 1 98.38 61 GLN B CA 1
ATOM 3276 C C . GLN B 1 61 ? 8.938 -32.688 -10.273 1 98.38 61 GLN B C 1
ATOM 3278 O O . GLN B 1 61 ? 9.688 -33.531 -10.773 1 98.38 61 GLN B O 1
ATOM 3283 N N . SER B 1 62 ? 7.984 -32.094 -10.898 1 98.5 62 SER B N 1
ATOM 3284 C CA . SER B 1 62 ? 7.742 -32.438 -12.297 1 98.5 62 SER B CA 1
ATOM 3285 C C . SER B 1 62 ? 8.945 -32.094 -13.164 1 98.5 62 SER B C 1
ATOM 3287 O O . SER B 1 62 ? 9.297 -32.844 -14.078 1 98.5 62 SER B O 1
ATOM 3289 N N . TRP B 1 63 ? 9.57 -30.938 -12.922 1 98.81 63 TRP B N 1
ATOM 3290 C CA . TRP B 1 63 ? 10.75 -30.5 -13.672 1 98.81 63 TRP B CA 1
ATOM 3291 C C . TRP B 1 63 ? 11.891 -31.5 -13.508 1 98.81 63 TRP B C 1
ATOM 3293 O O . TRP B 1 63 ? 12.516 -31.906 -14.484 1 98.81 63 TRP B O 1
ATOM 3303 N N . ALA B 1 64 ? 12.148 -31.906 -12.266 1 98.62 64 ALA B N 1
ATOM 3304 C CA . ALA B 1 64 ? 13.234 -32.812 -11.969 1 98.62 64 ALA B CA 1
ATOM 3305 C C . ALA B 1 64 ? 13.016 -34.156 -12.656 1 98.62 64 ALA B C 1
ATOM 3307 O O . ALA B 1 64 ? 13.977 -34.812 -13.078 1 98.62 64 ALA B O 1
ATOM 3308 N N . GLN B 1 65 ? 11.805 -34.562 -12.773 1 98.62 65 GLN B N 1
ATOM 3309 C CA . GLN B 1 65 ? 11.469 -35.812 -13.414 1 98.62 65 GLN B CA 1
ATOM 3310 C C . GLN B 1 65 ? 11.594 -35.719 -14.93 1 98.62 65 GLN B C 1
ATOM 3312 O O . GLN B 1 65 ? 12.156 -36.625 -15.57 1 98.62 65 GLN B O 1
ATOM 3317 N N . ARG B 1 66 ? 11.094 -34.656 -15.5 1 98.69 66 ARG B N 1
ATOM 3318 C CA . ARG B 1 66 ? 10.984 -34.5 -16.953 1 98.69 66 ARG B CA 1
ATOM 3319 C C . ARG B 1 66 ? 12.305 -34.062 -17.562 1 98.69 66 ARG B C 1
ATOM 3321 O O . ARG B 1 66 ? 12.641 -34.438 -18.688 1 98.69 66 ARG B O 1
ATOM 3328 N N . PHE B 1 67 ? 13.039 -33.25 -16.797 1 98.75 67 PHE B N 1
ATOM 3329 C CA . PHE B 1 67 ? 14.273 -32.625 -17.281 1 98.75 67 PHE B CA 1
ATOM 3330 C C . PHE B 1 67 ? 15.375 -32.75 -16.234 1 98.75 67 PHE B C 1
ATOM 3332 O O . PHE B 1 67 ? 15.922 -31.766 -15.773 1 98.75 67 PHE B O 1
ATOM 3339 N N . PRO B 1 68 ? 15.891 -33.938 -15.969 1 98.44 68 PRO B N 1
ATOM 3340 C CA . PRO B 1 68 ? 16.781 -34.188 -14.836 1 98.44 68 PRO B CA 1
ATOM 3341 C C . PRO B 1 68 ? 18.156 -33.531 -15.016 1 98.44 68 PRO B C 1
ATOM 3343 O O . PRO B 1 68 ? 18.891 -33.375 -14.047 1 98.44 68 PRO B O 1
ATOM 3346 N N . ASP B 1 69 ? 18.547 -33.156 -16.203 1 98.5 69 ASP B N 1
ATOM 3347 C CA . ASP B 1 69 ? 19.891 -32.656 -16.453 1 98.5 69 ASP B CA 1
ATOM 3348 C C . ASP B 1 69 ? 19.969 -31.141 -16.266 1 98.5 69 ASP B C 1
ATOM 3350 O O . ASP B 1 69 ? 21.047 -30.547 -16.359 1 98.5 69 ASP B O 1
ATOM 3354 N N . ILE B 1 70 ? 18.875 -30.484 -16.062 1 98.69 70 ILE B N 1
ATOM 3355 C CA . ILE B 1 70 ? 18.859 -29.047 -15.867 1 98.69 70 ILE B CA 1
ATOM 3356 C C . ILE B 1 70 ? 18.438 -28.719 -14.43 1 98.69 70 ILE B C 1
ATOM 3358 O O . ILE B 1 70 ? 17.281 -28.906 -14.062 1 98.69 70 ILE B O 1
ATOM 3362 N N . LYS B 1 71 ? 19.344 -28.203 -13.672 1 98.38 71 LYS B N 1
ATOM 3363 C CA . LYS B 1 71 ? 19.062 -27.844 -12.289 1 98.38 71 LYS B CA 1
ATOM 3364 C C . LYS B 1 71 ? 18.094 -26.656 -12.219 1 98.38 71 LYS B C 1
ATOM 3366 O O . LYS B 1 71 ? 18.203 -25.719 -13.016 1 98.38 71 LYS B O 1
ATOM 3371 N N . LEU B 1 72 ? 17.141 -26.75 -11.297 1 98.81 72 LEU B N 1
ATOM 3372 C CA . LEU B 1 72 ? 16.141 -25.703 -11.102 1 98.81 72 LEU B CA 1
ATOM 3373 C C . LEU B 1 72 ? 16.203 -25.172 -9.68 1 98.81 72 LEU B C 1
ATOM 3375 O O . LEU B 1 72 ? 16.172 -25.938 -8.711 1 98.81 72 LEU B O 1
ATOM 3379 N N . ASN B 1 73 ? 16.375 -23.891 -9.477 1 98.75 73 ASN B N 1
ATOM 3380 C CA . ASN B 1 73 ? 16.109 -23.172 -8.242 1 98.75 73 ASN B CA 1
ATOM 3381 C C . ASN B 1 73 ? 14.852 -22.312 -8.352 1 98.75 73 ASN B C 1
ATOM 3383 O O . ASN B 1 73 ? 14.906 -21.188 -8.844 1 98.75 73 ASN B O 1
ATOM 3387 N N . LEU B 1 74 ? 13.719 -22.859 -7.996 1 98.88 74 LEU B N 1
ATOM 3388 C CA . LEU B 1 74 ? 12.445 -22.141 -7.973 1 98.88 74 LEU B CA 1
ATOM 3389 C C . LEU B 1 74 ? 12.156 -21.594 -6.578 1 98.88 74 LEU B C 1
ATOM 3391 O O . LEU B 1 74 ? 12.016 -22.359 -5.621 1 98.88 74 LEU B O 1
ATOM 3395 N N . THR B 1 75 ? 12.078 -20.281 -6.43 1 98.69 75 THR B N 1
ATOM 3396 C CA . THR B 1 75 ? 11.852 -19.594 -5.16 1 98.69 75 THR B CA 1
ATOM 3397 C C . THR B 1 75 ? 10.445 -19 -5.105 1 98.69 75 THR B C 1
ATOM 3399 O O . THR B 1 75 ? 10.117 -18.109 -5.879 1 98.69 75 THR B O 1
ATOM 3402 N N . VAL B 1 76 ? 9.672 -19.531 -4.16 1 98.5 76 VAL B N 1
ATOM 3403 C CA . VAL B 1 76 ? 8.336 -19 -3.922 1 98.5 76 VAL B CA 1
ATOM 3404 C C . VAL B 1 76 ? 8.43 -17.781 -3.002 1 98.5 76 VAL B C 1
ATOM 3406 O O . VAL B 1 76 ? 9.078 -17.828 -1.956 1 98.5 76 VAL B O 1
ATOM 3409 N N . ASP B 1 77 ? 7.836 -16.688 -3.375 1 97.88 77 ASP B N 1
ATOM 3410 C CA . ASP B 1 77 ? 7.656 -15.492 -2.549 1 97.88 77 ASP B CA 1
ATOM 3411 C C . ASP B 1 77 ? 6.512 -14.633 -3.072 1 97.88 77 ASP B C 1
ATOM 3413 O O . ASP B 1 77 ? 5.953 -14.906 -4.137 1 97.88 77 ASP B O 1
ATOM 3417 N N . LEU B 1 78 ? 6.109 -13.68 -2.271 1 97.88 78 LEU B N 1
ATOM 3418 C CA . LEU B 1 78 ? 5.09 -12.75 -2.738 1 97.88 78 LEU B CA 1
ATOM 3419 C C . LEU B 1 78 ? 5.523 -12.07 -4.031 1 97.88 78 LEU B C 1
ATOM 3421 O O . LEU B 1 78 ? 6.676 -11.664 -4.168 1 97.88 78 LEU B O 1
ATOM 3425 N N . SER B 1 79 ? 4.551 -11.953 -5.016 1 98.31 79 SER B N 1
ATOM 3426 C CA . SER B 1 79 ? 4.852 -11.336 -6.309 1 98.31 79 SER B CA 1
ATOM 3427 C C . SER B 1 79 ? 5.355 -9.906 -6.137 1 98.31 79 SER B C 1
ATOM 3429 O O . SER B 1 79 ? 6.266 -9.477 -6.848 1 98.31 79 SER B O 1
ATOM 3431 N N . LYS B 1 80 ? 4.812 -9.148 -5.164 1 97.19 80 LYS B N 1
ATOM 3432 C CA . LYS B 1 80 ? 5.211 -7.762 -4.949 1 97.19 80 LYS B CA 1
ATOM 3433 C C . LYS B 1 80 ? 6.668 -7.664 -4.508 1 97.19 80 LYS B C 1
ATOM 3435 O O . LYS B 1 80 ? 7.344 -6.676 -4.789 1 97.19 80 LYS B O 1
ATOM 3440 N N . TYR B 1 81 ? 7.223 -8.695 -3.922 1 97.69 81 TYR B N 1
ATOM 3441 C CA . TYR B 1 81 ? 8.633 -8.703 -3.537 1 97.69 81 TYR B CA 1
ATOM 3442 C C . TYR B 1 81 ? 9.516 -9.141 -4.699 1 97.69 81 TYR B C 1
ATOM 3444 O O . TYR B 1 81 ? 10.562 -8.539 -4.953 1 97.69 81 TYR B O 1
ATOM 3452 N N . HIS B 1 82 ? 9.055 -10.156 -5.438 1 98.38 82 HIS B N 1
ATOM 3453 C CA . HIS B 1 82 ? 9.805 -10.617 -6.598 1 98.38 82 HIS B CA 1
ATOM 3454 C C . HIS B 1 82 ? 9.938 -9.516 -7.645 1 98.38 82 HIS B C 1
ATOM 3456 O O . HIS B 1 82 ? 11 -9.344 -8.242 1 98.38 82 HIS B O 1
ATOM 3462 N N . ASP B 1 83 ? 8.836 -8.852 -7.906 1 97.38 83 ASP B N 1
ATOM 3463 C CA . ASP B 1 83 ? 8.914 -7.828 -8.945 1 97.38 83 ASP B CA 1
ATOM 3464 C C . ASP B 1 83 ? 9.867 -6.707 -8.539 1 97.38 83 ASP B C 1
ATOM 3466 O O . ASP B 1 83 ? 10.609 -6.184 -9.375 1 97.38 83 ASP B O 1
ATOM 3470 N N . ASN B 1 84 ? 9.852 -6.355 -7.266 1 97 84 ASN B N 1
ATOM 3471 C CA . ASN B 1 84 ? 10.797 -5.359 -6.77 1 97 84 ASN B CA 1
ATOM 3472 C C . ASN B 1 84 ? 12.242 -5.84 -6.906 1 97 84 ASN B C 1
ATOM 3474 O O . ASN B 1 84 ? 13.117 -5.074 -7.312 1 97 84 ASN B O 1
ATOM 3478 N N . ARG B 1 85 ? 12.484 -7.094 -6.59 1 97.62 85 ARG B N 1
ATOM 3479 C CA . ARG B 1 85 ? 13.82 -7.664 -6.715 1 97.62 85 ARG B CA 1
ATOM 3480 C C . ARG B 1 85 ? 14.305 -7.617 -8.156 1 97.62 85 ARG B C 1
ATOM 3482 O O . ARG B 1 85 ? 15.461 -7.285 -8.422 1 97.62 85 ARG B O 1
ATOM 3489 N N . ILE B 1 86 ? 13.445 -7.93 -9.078 1 98.19 86 ILE B N 1
ATOM 3490 C CA . ILE B 1 86 ? 13.789 -7.891 -10.492 1 98.19 86 ILE B CA 1
ATOM 3491 C C . ILE B 1 86 ? 14.102 -6.453 -10.914 1 98.19 86 ILE B C 1
ATOM 3493 O O . ILE B 1 86 ? 15.094 -6.203 -11.594 1 98.19 86 ILE B O 1
ATOM 3497 N N . ASP B 1 87 ? 13.297 -5.516 -10.453 1 97.31 87 ASP B N 1
ATOM 3498 C CA . ASP B 1 87 ? 13.5 -4.109 -10.797 1 97.31 87 ASP B CA 1
ATOM 3499 C C . ASP B 1 87 ? 14.82 -3.592 -10.227 1 97.31 87 ASP B C 1
ATOM 3501 O O . ASP B 1 87 ? 15.594 -2.941 -10.93 1 97.31 87 ASP B O 1
ATOM 3505 N N . ARG B 1 88 ? 15.078 -3.881 -8.984 1 95.94 88 ARG B N 1
ATOM 3506 C CA . ARG B 1 88 ? 16.297 -3.404 -8.359 1 95.94 88 ARG B CA 1
ATOM 3507 C C . ARG B 1 88 ? 17.531 -4.031 -9.008 1 95.94 88 ARG B C 1
ATOM 3509 O O . ARG B 1 88 ? 18.547 -3.357 -9.203 1 95.94 88 ARG B O 1
ATOM 3516 N N . ALA B 1 89 ? 17.422 -5.301 -9.336 1 96.44 89 ALA B N 1
ATOM 3517 C CA . ALA B 1 89 ? 18.531 -5.973 -10.008 1 96.44 89 ALA B CA 1
ATOM 3518 C C . ALA B 1 89 ? 18.844 -5.312 -11.344 1 96.44 89 ALA B C 1
ATOM 3520 O O . ALA B 1 89 ? 20 -5.082 -11.672 1 96.44 89 ALA B O 1
ATOM 3521 N N . HIS B 1 90 ? 17.828 -5.012 -12.086 1 95.56 90 HIS B N 1
ATOM 3522 C CA . HIS B 1 90 ? 18.016 -4.328 -13.359 1 95.56 90 HIS B CA 1
ATOM 3523 C C . HIS B 1 90 ? 18.734 -2.994 -13.172 1 95.56 90 HIS B C 1
ATOM 3525 O O . HIS B 1 90 ? 19.656 -2.674 -13.914 1 95.56 90 HIS B O 1
ATOM 3531 N N . LEU B 1 91 ? 18.328 -2.264 -12.156 1 92.56 91 LEU B N 1
ATOM 3532 C CA . LEU B 1 91 ? 18.906 -0.96 -11.867 1 92.56 91 LEU B CA 1
ATOM 3533 C C . LEU B 1 91 ? 20.375 -1.098 -11.484 1 92.56 91 LEU B C 1
ATOM 3535 O O . LEU B 1 91 ? 21.188 -0.214 -11.781 1 92.56 91 LEU B O 1
ATOM 3539 N N . GLN B 1 92 ? 20.719 -2.223 -10.922 1 94.94 92 GLN B N 1
ATOM 3540 C CA . GLN B 1 92 ? 22.062 -2.42 -10.398 1 94.94 92 GLN B CA 1
ATOM 3541 C C . GLN B 1 92 ? 22.922 -3.203 -11.391 1 94.94 92 GLN B C 1
ATOM 3543 O O . GLN B 1 92 ? 24.078 -3.496 -11.102 1 94.94 92 GLN B O 1
ATOM 3548 N N . GLY B 1 93 ? 22.375 -3.574 -12.516 1 95.5 93 GLY B N 1
ATOM 3549 C CA . GLY B 1 93 ? 23.094 -4.371 -13.492 1 95.5 93 GLY B CA 1
ATOM 3550 C C . GLY B 1 93 ? 23.328 -5.801 -13.039 1 95.5 93 GLY B C 1
ATOM 3551 O O . GLY B 1 93 ? 24.344 -6.41 -13.398 1 95.5 93 GLY B O 1
ATOM 3552 N N . LEU B 1 94 ? 22.422 -6.234 -12.203 1 96.44 94 LEU B N 1
ATOM 3553 C CA . LEU B 1 94 ? 22.5 -7.598 -11.688 1 96.44 94 LEU B CA 1
ATOM 3554 C C . LEU B 1 94 ? 21.422 -8.477 -12.297 1 96.44 94 LEU B C 1
ATOM 3556 O O . LEU B 1 94 ? 20.422 -7.965 -12.812 1 96.44 94 LEU B O 1
ATOM 3560 N N . HIS B 1 95 ? 21.656 -9.758 -12.375 1 97.19 95 HIS B N 1
ATOM 3561 C CA . HIS B 1 95 ? 20.672 -10.742 -12.805 1 97.19 95 HIS B CA 1
ATOM 3562 C C . HIS B 1 95 ? 20.25 -11.641 -11.641 1 97.19 95 HIS B C 1
ATOM 3564 O O . HIS B 1 95 ? 21.078 -12.297 -11.023 1 97.19 95 HIS B O 1
ATOM 3570 N N . VAL B 1 96 ? 18.922 -11.703 -11.375 1 97.81 96 VAL B N 1
ATOM 3571 C CA . VAL B 1 96 ? 18.516 -12.414 -10.164 1 97.81 96 VAL B CA 1
ATOM 3572 C C . VAL B 1 96 ? 17.547 -13.539 -10.531 1 97.81 96 VAL B C 1
ATOM 3574 O O . VAL B 1 96 ? 17.328 -14.453 -9.734 1 97.81 96 VAL B O 1
ATOM 3577 N N . ALA B 1 97 ? 16.969 -13.492 -11.656 1 98.75 97 ALA B N 1
ATOM 3578 C CA . ALA B 1 97 ? 16.016 -14.508 -12.117 1 98.75 97 ALA B CA 1
ATOM 3579 C C . ALA B 1 97 ? 16.094 -14.672 -13.633 1 98.75 97 ALA B C 1
ATOM 3581 O O . ALA B 1 97 ? 16.328 -13.703 -14.352 1 98.75 97 ALA B O 1
ATOM 3582 N N . ASP B 1 98 ? 15.891 -15.898 -14.055 1 98.94 98 ASP B N 1
ATOM 3583 C CA . ASP B 1 98 ? 15.805 -16.188 -15.484 1 98.94 98 ASP B CA 1
ATOM 3584 C C . ASP B 1 98 ? 14.359 -16.062 -15.984 1 98.94 98 ASP B C 1
ATOM 3586 O O . ASP B 1 98 ? 14.125 -15.594 -17.094 1 98.94 98 ASP B O 1
ATOM 3590 N N . VAL B 1 99 ? 13.477 -16.562 -15.203 1 98.94 99 VAL B N 1
ATOM 3591 C CA . VAL B 1 99 ? 12.047 -16.562 -15.5 1 98.94 99 VAL B CA 1
ATOM 3592 C C . VAL B 1 99 ? 11.266 -16.062 -14.289 1 98.94 99 VAL B C 1
ATOM 3594 O O . VAL B 1 99 ? 11.609 -16.375 -13.148 1 98.94 99 VAL B O 1
ATOM 3597 N N . ALA B 1 100 ? 10.281 -15.211 -14.523 1 98.94 100 ALA B N 1
ATOM 3598 C CA . ALA B 1 100 ? 9.328 -14.789 -13.5 1 98.94 100 ALA B CA 1
ATOM 3599 C C . ALA B 1 100 ? 7.926 -15.289 -13.82 1 98.94 100 ALA B C 1
ATOM 3601 O O . ALA B 1 100 ? 7.457 -15.172 -14.953 1 98.94 100 ALA B O 1
ATOM 3602 N N . VAL B 1 101 ? 7.277 -15.891 -12.922 1 98.94 101 VAL B N 1
ATOM 3603 C CA . VAL B 1 101 ? 5.871 -16.281 -12.969 1 98.94 101 VAL B CA 1
ATOM 3604 C C . VAL B 1 101 ? 5.129 -15.656 -11.789 1 98.94 101 VAL B C 1
ATOM 3606 O O . VAL B 1 101 ? 5.25 -16.125 -10.656 1 98.94 101 VAL B O 1
ATOM 3609 N N . LEU B 1 102 ? 4.359 -14.586 -12.062 1 98.69 102 LEU B N 1
ATOM 3610 C CA . LEU B 1 102 ? 3.889 -13.742 -10.969 1 98.69 102 LEU B CA 1
ATOM 3611 C C . LEU B 1 102 ? 2.418 -13.383 -11.156 1 98.69 102 LEU B C 1
ATOM 3613 O O . LEU B 1 102 ? 1.869 -13.539 -12.25 1 98.69 102 LEU B O 1
ATOM 3617 N N . GLN B 1 103 ? 1.834 -12.914 -10.039 1 98 103 GLN B N 1
ATOM 3618 C CA . GLN B 1 103 ? 0.45 -12.461 -9.969 1 98 103 GLN B CA 1
ATOM 3619 C C . GLN B 1 103 ? 0.351 -10.961 -10.242 1 98 103 GLN B C 1
ATOM 3621 O O . GLN B 1 103 ? -0.727 -10.453 -10.562 1 98 103 GLN B O 1
ATOM 3626 N N . THR B 1 104 ? 1.465 -10.156 -10.07 1 96.75 104 THR B N 1
ATOM 3627 C CA . THR B 1 104 ? 1.477 -8.727 -10.359 1 96.75 104 THR B CA 1
ATOM 3628 C C . THR B 1 104 ? 1.473 -8.477 -11.859 1 96.75 104 THR B C 1
ATOM 3630 O O . THR B 1 104 ? 2.498 -8.109 -12.438 1 96.75 104 THR B O 1
ATOM 3633 N N . LEU B 1 105 ? 0.338 -8.461 -12.477 1 97.69 105 LEU B N 1
ATOM 3634 C CA . LEU B 1 105 ? 0.174 -8.5 -13.922 1 97.69 105 LEU B CA 1
ATOM 3635 C C . LEU B 1 105 ? 0.569 -7.168 -14.555 1 97.69 105 LEU B C 1
ATOM 3637 O O . LEU B 1 105 ? 0.959 -7.121 -15.719 1 97.69 105 LEU B O 1
ATOM 3641 N N . GLN B 1 106 ? 0.543 -6.055 -13.797 1 96.69 106 GLN B N 1
ATOM 3642 C CA . GLN B 1 106 ? 0.885 -4.734 -14.312 1 96.69 106 GLN B CA 1
ATOM 3643 C C . GLN B 1 106 ? 2.367 -4.648 -14.672 1 96.69 106 GLN B C 1
ATOM 3645 O O . GLN B 1 106 ? 2.768 -3.832 -15.5 1 96.69 106 GLN B O 1
ATOM 3650 N N . ASP B 1 107 ? 3.168 -5.48 -14.086 1 97.38 107 ASP B N 1
ATOM 3651 C CA . ASP B 1 107 ? 4.617 -5.41 -14.25 1 97.38 107 ASP B CA 1
ATOM 3652 C C . ASP B 1 107 ? 5.031 -5.832 -15.656 1 97.38 107 ASP B C 1
ATOM 3654 O O . ASP B 1 107 ? 5.98 -5.281 -16.219 1 97.38 107 ASP B O 1
ATOM 3658 N N . PHE B 1 108 ? 4.336 -6.777 -16.188 1 98.25 108 PHE B N 1
ATOM 3659 C CA . PHE B 1 108 ? 4.789 -7.41 -17.422 1 98.25 108 PHE B CA 1
ATOM 3660 C C . PHE B 1 108 ? 4.738 -6.434 -18.594 1 98.25 108 PHE B C 1
ATOM 3662 O O . PHE B 1 108 ? 5.668 -6.367 -19.391 1 98.25 108 PHE B O 1
ATOM 3669 N N . ARG B 1 109 ? 3.668 -5.684 -18.656 1 96.44 109 ARG B N 1
ATOM 3670 C CA . ARG B 1 109 ? 3.609 -4.652 -19.688 1 96.44 109 ARG B CA 1
ATOM 3671 C C . ARG B 1 109 ? 4.688 -3.594 -19.469 1 96.44 109 ARG B C 1
ATOM 3673 O O . ARG B 1 109 ? 5.352 -3.166 -20.406 1 96.44 109 ARG B O 1
ATOM 3680 N N . ARG B 1 110 ? 4.82 -3.199 -18.234 1 97.12 110 ARG B N 1
ATOM 3681 C CA . ARG B 1 110 ? 5.855 -2.229 -17.891 1 97.12 110 ARG B CA 1
ATOM 3682 C C . ARG B 1 110 ? 7.242 -2.773 -18.219 1 97.12 110 ARG B C 1
ATOM 3684 O O . ARG B 1 110 ? 8.055 -2.086 -18.844 1 97.12 110 ARG B O 1
ATOM 3691 N N . TRP B 1 111 ? 7.535 -4.039 -17.844 1 98.56 111 TRP B N 1
ATOM 3692 C CA . TRP B 1 111 ? 8.828 -4.664 -18.094 1 98.56 111 TRP B CA 1
ATOM 3693 C C . TRP B 1 111 ? 9.133 -4.746 -19.578 1 98.56 111 TRP B C 1
ATOM 3695 O O . TRP B 1 111 ? 10.266 -4.523 -20.016 1 98.56 111 TRP B O 1
ATOM 3705 N N . LYS B 1 112 ? 8.125 -5.055 -20.375 1 98.31 112 LYS B N 1
ATOM 3706 C CA . LYS B 1 112 ? 8.32 -5.062 -21.828 1 98.31 112 LYS B CA 1
ATOM 3707 C C . LYS B 1 112 ? 8.75 -3.688 -22.328 1 98.31 112 LYS B C 1
ATOM 3709 O O . LYS B 1 112 ? 9.727 -3.572 -23.062 1 98.31 112 LYS B O 1
ATOM 3714 N N . SER B 1 113 ? 8.062 -2.652 -21.891 1 97.44 113 SER B N 1
ATOM 3715 C CA . SER B 1 113 ? 8.344 -1.295 -22.344 1 97.44 113 SER B CA 1
ATOM 3716 C C . SER B 1 113 ? 9.734 -0.844 -21.922 1 97.44 113 SER B C 1
ATOM 3718 O O . SER B 1 113 ? 10.359 -0.007 -22.578 1 97.44 113 SER B O 1
ATOM 3720 N N . GLU B 1 114 ? 10.203 -1.47 -20.875 1 96.88 114 GLU B N 1
ATOM 3721 C CA . GLU B 1 114 ? 11.5 -1.1 -20.328 1 96.88 114 GLU B CA 1
ATOM 3722 C C . GLU B 1 114 ? 12.617 -1.981 -20.891 1 96.88 114 GLU B C 1
ATOM 3724 O O . GLU B 1 114 ? 13.773 -1.849 -20.5 1 96.88 114 GLU B O 1
ATOM 3729 N N . GLY B 1 115 ? 12.242 -2.928 -21.766 1 97.31 115 GLY B N 1
ATOM 3730 C CA . GLY B 1 115 ? 13.234 -3.791 -22.375 1 97.31 115 GLY B CA 1
ATOM 3731 C C . GLY B 1 115 ? 13.766 -4.855 -21.438 1 97.31 115 GLY B C 1
ATOM 3732 O O . GLY B 1 115 ? 14.891 -5.336 -21.609 1 97.31 115 GLY B O 1
ATOM 3733 N N . LYS B 1 116 ? 12.953 -5.273 -20.422 1 98.38 116 LYS B N 1
ATOM 3734 C CA . LYS B 1 116 ? 13.422 -6.195 -19.391 1 98.38 116 LYS B CA 1
ATOM 3735 C C . LYS B 1 116 ? 13.062 -7.637 -19.734 1 98.38 116 LYS B C 1
ATOM 3737 O O . LYS B 1 116 ? 13.375 -8.562 -18.984 1 98.38 116 LYS B O 1
ATOM 3742 N N . LEU B 1 117 ? 12.406 -7.852 -20.891 1 98.81 117 LEU B N 1
ATOM 3743 C CA . LEU B 1 117 ? 11.922 -9.195 -21.188 1 98.81 117 LEU B CA 1
ATOM 3744 C C . LEU B 1 117 ? 12.453 -9.672 -22.531 1 98.81 117 LEU B C 1
ATOM 3746 O O . LEU B 1 117 ? 12.844 -8.859 -23.375 1 98.81 117 LEU B O 1
ATOM 3750 N N . VAL B 1 118 ? 12.516 -10.961 -22.703 1 98.5 118 VAL B N 1
ATOM 3751 C CA . VAL B 1 118 ? 12.828 -11.609 -23.969 1 98.5 118 VAL B CA 1
ATOM 3752 C C . VAL B 1 118 ? 11.539 -12.008 -24.688 1 98.5 118 VAL B C 1
ATOM 3754 O O . VAL B 1 118 ? 10.648 -12.609 -24.078 1 98.5 118 VAL B O 1
ATOM 3757 N N . ASN B 1 119 ? 11.43 -11.633 -25.922 1 98.44 119 ASN B N 1
ATOM 3758 C CA . ASN B 1 119 ? 10.328 -12.148 -26.719 1 98.44 119 ASN B CA 1
ATOM 3759 C C . ASN B 1 119 ? 10.562 -13.609 -27.125 1 98.44 119 ASN B C 1
ATOM 3761 O O . ASN B 1 119 ? 11.617 -13.945 -27.656 1 98.44 119 ASN B O 1
ATOM 3765 N N . TYR B 1 120 ? 9.562 -14.398 -26.828 1 98.75 120 TYR B N 1
ATOM 3766 C CA . TYR B 1 120 ? 9.609 -15.812 -27.156 1 98.75 120 TYR B CA 1
ATOM 3767 C C . TYR B 1 120 ? 8.203 -16.391 -27.312 1 98.75 120 TYR B C 1
ATOM 3769 O O . TYR B 1 120 ? 7.34 -16.172 -26.453 1 98.75 120 TYR B O 1
ATOM 3777 N N . LYS B 1 121 ? 8.016 -17.109 -28.422 1 98.75 121 LYS B N 1
ATOM 3778 C CA . LYS B 1 121 ? 6.734 -17.75 -28.688 1 98.75 121 LYS B CA 1
ATOM 3779 C C . LYS B 1 121 ? 6.887 -19.281 -28.703 1 98.75 121 LYS B C 1
ATOM 3781 O O . LYS B 1 121 ? 7.43 -19.828 -29.656 1 98.75 121 LYS B O 1
ATOM 3786 N N . PRO B 1 122 ? 6.426 -19.938 -27.641 1 98.69 122 PRO B N 1
ATOM 3787 C CA . PRO B 1 122 ? 6.488 -21.406 -27.641 1 98.69 122 PRO B CA 1
ATOM 3788 C C . PRO B 1 122 ? 5.586 -22.031 -28.703 1 98.69 122 PRO B C 1
ATOM 3790 O O . PRO B 1 122 ? 4.777 -21.344 -29.312 1 98.69 122 PRO B O 1
ATOM 3793 N N . ALA B 1 123 ? 5.684 -23.312 -28.828 1 98.5 123 ALA B N 1
ATOM 3794 C CA . ALA B 1 123 ? 4.969 -24.016 -29.891 1 98.5 123 ALA B CA 1
ATOM 3795 C C . ALA B 1 123 ? 3.459 -23.859 -29.719 1 98.5 123 ALA B C 1
ATOM 3797 O O . ALA B 1 123 ? 2.721 -23.859 -30.719 1 98.5 123 ALA B O 1
ATOM 3798 N N . THR B 1 124 ? 2.98 -23.625 -28.562 1 98.56 124 THR B N 1
ATOM 3799 C CA . THR B 1 124 ? 1.554 -23.547 -28.266 1 98.56 124 THR B CA 1
ATOM 3800 C C . THR B 1 124 ? 1.087 -22.094 -28.234 1 98.56 124 THR B C 1
ATOM 3802 O O . THR B 1 124 ? -0.039 -21.797 -27.828 1 98.56 124 THR B O 1
ATOM 3805 N N . PHE B 1 125 ? 1.878 -21.188 -28.641 1 98.44 125 PHE B N 1
ATOM 3806 C CA . PHE B 1 125 ? 1.629 -19.781 -28.438 1 98.44 125 PHE B CA 1
ATOM 3807 C C . PHE B 1 125 ? 0.271 -19.375 -29 1 98.44 125 PHE B C 1
ATOM 3809 O O . PHE B 1 125 ? -0.513 -18.703 -28.328 1 98.44 125 PHE B O 1
ATOM 3816 N N . ASP B 1 126 ? -0.057 -19.766 -30.188 1 97.81 126 ASP B N 1
ATOM 3817 C CA . ASP B 1 126 ? -1.288 -19.344 -30.859 1 97.81 126 ASP B CA 1
ATOM 3818 C C . ASP B 1 126 ? -2.514 -19.938 -30.156 1 97.81 126 ASP B C 1
ATOM 3820 O O . ASP B 1 126 ? -3.627 -19.422 -30.328 1 97.81 126 ASP B O 1
ATOM 3824 N N . ASP B 1 127 ? -2.266 -20.984 -29.422 1 98.25 127 ASP B N 1
ATOM 3825 C CA . ASP B 1 127 ? -3.348 -21.672 -28.703 1 98.25 127 ASP B CA 1
ATOM 3826 C C . ASP B 1 127 ? -3.564 -21.062 -27.328 1 98.25 127 ASP B C 1
ATOM 3828 O O . ASP B 1 127 ? -4.582 -21.312 -26.688 1 98.25 127 ASP B O 1
ATOM 3832 N N . ILE B 1 128 ? -2.596 -20.312 -26.828 1 98.19 128 ILE B N 1
ATOM 3833 C CA . ILE B 1 128 ? -2.727 -19.656 -25.531 1 98.19 128 ILE B CA 1
ATOM 3834 C C . ILE B 1 128 ? -3.846 -18.625 -25.578 1 98.19 128 ILE B C 1
ATOM 3836 O O . ILE B 1 128 ? -4.008 -17.922 -26.594 1 98.19 128 ILE B O 1
ATOM 3840 N N . LEU B 1 129 ? -4.723 -18.5 -24.547 1 95.75 129 LEU B N 1
ATOM 3841 C CA . LEU B 1 129 ? -5.887 -17.625 -24.453 1 95.75 129 LEU B CA 1
ATOM 3842 C C . LEU B 1 129 ? -5.59 -16.25 -25.047 1 95.75 129 LEU B C 1
ATOM 3844 O O . LEU B 1 129 ? -4.652 -15.578 -24.625 1 95.75 129 LEU B O 1
ATOM 3848 N N . PRO B 1 130 ? -6.664 -15.977 -25.891 1 87.75 130 PRO B N 1
ATOM 3849 C CA . PRO B 1 130 ? -6.488 -14.648 -26.484 1 87.75 130 PRO B CA 1
ATOM 3850 C C . PRO B 1 130 ? -6.68 -13.523 -25.469 1 87.75 130 PRO B C 1
ATOM 3852 O O . PRO B 1 130 ? -7.488 -13.648 -24.547 1 87.75 130 PRO B O 1
ATOM 3855 N N . GLY B 1 131 ? -5.945 -12.602 -25.172 1 90.19 131 GLY B N 1
ATOM 3856 C CA . GLY B 1 131 ? -6.035 -11.469 -24.266 1 90.19 131 GLY B CA 1
ATOM 3857 C C . GLY B 1 131 ? -5.168 -11.617 -23.031 1 90.19 131 GLY B C 1
ATOM 3858 O O . GLY B 1 131 ? -5.047 -10.688 -22.234 1 90.19 131 GLY B O 1
ATOM 3859 N N . GLU B 1 132 ? -4.75 -12.852 -22.906 1 96.19 132 GLU B N 1
ATOM 3860 C CA . GLU B 1 132 ? -3.916 -13.117 -21.75 1 96.19 132 GLU B CA 1
ATOM 3861 C C . GLU B 1 132 ? -2.473 -13.398 -22.156 1 96.19 132 GLU B C 1
ATOM 3863 O O . GLU B 1 132 ? -1.783 -14.195 -21.516 1 96.19 132 GLU B O 1
ATOM 3868 N N . LYS B 1 133 ? -2.068 -12.828 -23.234 1 97.62 133 LYS B N 1
ATOM 3869 C CA . LYS B 1 133 ? -0.691 -12.898 -23.719 1 97.62 133 LYS B CA 1
ATOM 3870 C C . LYS B 1 133 ? -0.298 -11.617 -24.453 1 97.62 133 LYS B C 1
ATOM 3872 O O . LYS B 1 133 ? -1.162 -10.867 -24.922 1 97.62 133 LYS B O 1
ATOM 3877 N N . ASP B 1 134 ? 0.967 -11.391 -24.484 1 97.81 134 ASP B N 1
ATOM 3878 C CA . ASP B 1 134 ? 1.521 -10.312 -25.297 1 97.81 134 ASP B CA 1
ATOM 3879 C C . ASP B 1 134 ? 1.708 -10.75 -26.75 1 97.81 134 ASP B C 1
ATOM 3881 O O . ASP B 1 134 ? 2.301 -11.805 -27 1 97.81 134 ASP B O 1
ATOM 3885 N N . PRO B 1 135 ? 1.259 -9.977 -27.719 1 96.31 135 PRO B N 1
ATOM 3886 C CA . PRO B 1 135 ? 1.32 -10.414 -29.125 1 96.31 135 PRO B CA 1
ATOM 3887 C C . PRO B 1 135 ? 2.75 -10.648 -29.609 1 96.31 135 PRO B C 1
ATOM 3889 O O . PRO B 1 135 ? 2.975 -11.445 -30.516 1 96.31 135 PRO B O 1
ATOM 3892 N N . ASP B 1 136 ? 3.697 -10.008 -29 1 96.94 136 ASP B N 1
ATOM 3893 C CA . ASP B 1 136 ? 5.09 -10.156 -29.406 1 96.94 136 ASP B CA 1
ATOM 3894 C C . ASP B 1 136 ? 5.754 -11.32 -28.688 1 96.94 136 ASP B C 1
ATOM 3896 O O . ASP B 1 136 ? 6.895 -11.68 -28.984 1 96.94 136 ASP B O 1
ATOM 3900 N N . GLY B 1 137 ? 5.07 -11.875 -27.75 1 98.19 137 GLY B N 1
ATOM 3901 C CA . GLY B 1 137 ? 5.609 -13.016 -27.016 1 98.19 137 GLY B CA 1
ATOM 3902 C C . GLY B 1 137 ? 6.449 -12.617 -25.828 1 98.19 137 GLY B C 1
ATOM 3903 O O . GLY B 1 137 ? 7.223 -13.422 -25.297 1 98.19 137 GLY B O 1
ATOM 3904 N N . ALA B 1 138 ? 6.32 -11.383 -25.328 1 98.62 138 ALA B N 1
ATOM 3905 C CA . ALA B 1 138 ? 7.09 -10.922 -24.188 1 98.62 138 ALA B CA 1
ATOM 3906 C C . ALA B 1 138 ? 6.609 -11.594 -22.891 1 98.62 138 ALA B C 1
ATOM 3908 O O . ALA B 1 138 ? 7.391 -11.789 -21.969 1 98.62 138 ALA B O 1
ATOM 3909 N N . TRP B 1 139 ? 5.367 -11.875 -22.797 1 98.62 139 TRP B N 1
ATOM 3910 C CA . TRP B 1 139 ? 4.77 -12.547 -21.656 1 98.62 139 TRP B CA 1
ATOM 3911 C C . TRP B 1 139 ? 3.496 -13.281 -22.047 1 98.62 139 TRP B C 1
ATOM 3913 O O . TRP B 1 139 ? 2.883 -12.961 -23.062 1 98.62 139 TRP B O 1
ATOM 3923 N N . TYR B 1 140 ? 3.145 -14.266 -21.344 1 98.56 140 TYR B N 1
ATOM 3924 C CA . TYR B 1 140 ? 1.896 -14.984 -21.547 1 98.56 140 TYR B CA 1
ATOM 3925 C C . TYR B 1 140 ? 1.513 -15.789 -20.312 1 98.56 140 TYR B C 1
ATOM 3927 O O . TYR B 1 140 ? 2.334 -15.984 -19.406 1 98.56 140 TYR B O 1
ATOM 3935 N N . THR B 1 141 ? 0.251 -16.156 -20.234 1 98.31 141 THR B N 1
ATOM 3936 C CA . THR B 1 141 ? -0.321 -16.828 -19.062 1 98.31 141 THR B CA 1
ATOM 3937 C C . THR B 1 141 ? 0.077 -18.297 -19.047 1 98.31 141 THR B C 1
ATOM 3939 O O . THR B 1 141 ? 0.226 -18.922 -20.109 1 98.31 141 THR B O 1
ATOM 3942 N N . GLU B 1 142 ? 0.346 -18.812 -17.828 1 98.25 142 GLU B N 1
ATOM 3943 C CA . GLU B 1 142 ? 0.69 -20.234 -17.719 1 98.25 142 GLU B CA 1
ATOM 3944 C C . GLU B 1 142 ? -0.31 -20.969 -16.844 1 98.25 142 GLU B C 1
ATOM 3946 O O . GLU B 1 142 ? -0.354 -22.203 -16.859 1 98.25 142 GLU B O 1
ATOM 3951 N N . ALA B 1 143 ? -1.186 -20.312 -16.141 1 97.94 143 ALA B N 1
ATOM 3952 C CA . ALA B 1 143 ? -2.229 -20.953 -15.336 1 97.94 143 ALA B CA 1
ATOM 3953 C C . ALA B 1 143 ? -3.385 -19.984 -15.086 1 97.94 143 ALA B C 1
ATOM 3955 O O . ALA B 1 143 ? -3.207 -18.766 -15.133 1 97.94 143 ALA B O 1
ATOM 3956 N N . ILE B 1 144 ? -4.594 -20.562 -14.883 1 97.19 144 ILE B N 1
ATOM 3957 C CA . ILE B 1 144 ? -5.746 -19.828 -14.391 1 97.19 144 ILE B CA 1
ATOM 3958 C C . ILE B 1 144 ? -5.969 -20.125 -12.906 1 97.19 144 ILE B C 1
ATOM 3960 O O . ILE B 1 144 ? -6.148 -21.281 -12.531 1 97.19 144 ILE B O 1
ATOM 3964 N N . ASN B 1 145 ? -5.867 -19.078 -12.109 1 96.19 145 ASN B N 1
ATOM 3965 C CA . ASN B 1 145 ? -6.062 -19.188 -10.664 1 96.19 145 ASN B CA 1
ATOM 3966 C C . ASN B 1 145 ? -7.262 -18.359 -10.203 1 96.19 145 ASN B C 1
ATOM 3968 O O . ASN B 1 145 ? -7.84 -17.609 -10.977 1 96.19 145 ASN B O 1
ATOM 3972 N N . GLY B 1 146 ? -7.688 -18.578 -8.953 1 96.31 146 GLY B N 1
ATOM 3973 C CA . GLY B 1 146 ? -8.805 -17.797 -8.445 1 96.31 146 GLY B CA 1
ATOM 3974 C C . GLY B 1 146 ? -9 -17.938 -6.945 1 96.31 146 GLY B C 1
ATOM 3975 O O . GLY B 1 146 ? -8.445 -18.844 -6.324 1 96.31 146 GLY B O 1
ATOM 3976 N N . PHE B 1 147 ? -9.719 -16.984 -6.391 1 97.94 147 PHE B N 1
ATOM 3977 C CA . PHE B 1 147 ? -10.188 -16.984 -5.012 1 97.94 147 PHE B CA 1
ATOM 3978 C C . PHE B 1 147 ? -11.688 -16.719 -4.949 1 97.94 147 PHE B C 1
ATOM 3980 O O . PHE B 1 147 ? -12.281 -16.266 -5.93 1 97.94 147 PHE B O 1
ATOM 3987 N N . GLY B 1 148 ? -12.258 -17.031 -3.828 1 98.38 148 GLY B N 1
ATOM 3988 C CA . GLY B 1 148 ? -13.68 -16.797 -3.633 1 98.38 148 GLY B CA 1
ATOM 3989 C C . GLY B 1 148 ? -14.461 -18.062 -3.377 1 98.38 148 GLY B C 1
ATOM 3990 O O . GLY B 1 148 ? -15.602 -18.016 -2.906 1 98.38 148 GLY B O 1
ATOM 3991 N N . THR B 1 149 ? -13.859 -19.234 -3.732 1 97.56 149 THR B N 1
ATOM 3992 C CA . THR B 1 149 ? -14.453 -20.516 -3.371 1 97.56 149 THR B CA 1
ATOM 3993 C C . THR B 1 149 ? -14.414 -20.734 -1.86 1 97.56 149 THR B C 1
ATOM 3995 O O . THR B 1 149 ? -13.414 -20.438 -1.213 1 97.56 149 THR B O 1
ATOM 3998 N N . PHE B 1 150 ? -15.5 -21.203 -1.307 1 98.44 150 PHE B N 1
ATOM 3999 C CA . PHE B 1 150 ? -15.531 -21.516 0.12 1 98.44 150 PHE B CA 1
ATOM 4000 C C . PHE B 1 150 ? -14.773 -22.797 0.419 1 98.44 150 PHE B C 1
ATOM 4002 O O . PHE B 1 150 ? -15.023 -23.828 -0.214 1 98.44 150 PHE B O 1
ATOM 4009 N N . ILE B 1 151 ? -13.82 -22.75 1.286 1 97.94 151 ILE B N 1
ATOM 4010 C CA . ILE B 1 151 ? -13.109 -23.906 1.824 1 97.94 151 ILE B CA 1
ATOM 4011 C C . ILE B 1 151 ? -13.469 -24.094 3.299 1 97.94 151 ILE B C 1
ATOM 4013 O O . ILE B 1 151 ? -13.461 -23.125 4.066 1 97.94 151 ILE B O 1
ATOM 4017 N N . TYR B 1 152 ? -13.805 -25.312 3.682 1 97.88 152 TYR B N 1
ATOM 4018 C CA . TYR B 1 152 ? -14.281 -25.484 5.051 1 97.88 152 TYR B CA 1
ATOM 4019 C C . TYR B 1 152 ? -13.914 -26.859 5.598 1 97.88 152 TYR B C 1
ATOM 4021 O O . TYR B 1 152 ? -13.719 -27.797 4.828 1 97.88 152 TYR B O 1
ATOM 4029 N N . ASP B 1 153 ? -13.719 -26.938 6.879 1 97.88 153 ASP B N 1
ATOM 4030 C CA . ASP B 1 153 ? -13.508 -28.188 7.605 1 97.88 153 ASP B CA 1
ATOM 4031 C C . ASP B 1 153 ? -14.828 -28.922 7.824 1 97.88 153 ASP B C 1
ATOM 4033 O O . ASP B 1 153 ? -15.68 -28.484 8.594 1 97.88 153 ASP B O 1
ATOM 4037 N N . THR B 1 154 ? -14.961 -30.078 7.219 1 96.94 154 THR B N 1
ATOM 4038 C CA . THR B 1 154 ? -16.219 -30.812 7.191 1 96.94 154 THR B CA 1
ATOM 4039 C C . THR B 1 154 ? -16.562 -31.359 8.57 1 96.94 154 THR B C 1
ATOM 4041 O O . THR B 1 154 ? -17.703 -31.75 8.828 1 96.94 154 THR B O 1
ATOM 4044 N N . SER B 1 155 ? -15.57 -31.406 9.445 1 96 155 SER B N 1
ATOM 4045 C CA . SER B 1 155 ? -15.82 -31.891 10.805 1 96 155 SER B CA 1
ATOM 4046 C C . SER B 1 155 ? -16.375 -30.781 11.695 1 96 155 SER B C 1
ATOM 4048 O O . SER B 1 155 ? -16.891 -31.047 12.781 1 96 155 SER B O 1
ATOM 4050 N N . LYS B 1 156 ? -16.312 -29.562 11.219 1 96.38 156 LYS B N 1
ATOM 4051 C CA . LYS B 1 156 ? -16.672 -28.438 12.07 1 96.38 156 LYS B CA 1
ATOM 4052 C C . LY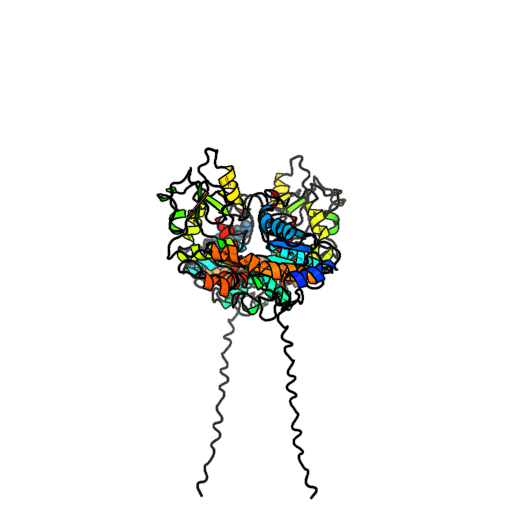S B 1 156 ? -17.859 -27.672 11.484 1 96.38 156 LYS B C 1
ATOM 4054 O O . LYS B 1 156 ? -18.531 -26.938 12.203 1 96.38 156 LYS B O 1
ATOM 4059 N N . LEU B 1 157 ? -18.062 -27.75 10.25 1 96.31 157 LEU B N 1
ATOM 4060 C CA . LEU B 1 157 ? -19.141 -27.062 9.547 1 96.31 157 LEU B CA 1
ATOM 4061 C C . LEU B 1 157 ? -19.828 -28 8.562 1 96.31 157 LEU B C 1
ATOM 4063 O O . LEU B 1 157 ? -19.203 -28.516 7.637 1 96.31 157 LEU B O 1
ATOM 4067 N N . ALA B 1 158 ? -21.172 -28.156 8.766 1 96.31 158 ALA B N 1
ATOM 4068 C CA . ALA B 1 158 ? -21.953 -28.984 7.848 1 96.31 158 ALA B CA 1
ATOM 4069 C C . ALA B 1 158 ? -22.078 -28.312 6.48 1 96.31 158 ALA B C 1
ATOM 4071 O O . ALA B 1 158 ? -22.125 -27.094 6.383 1 96.31 158 ALA B O 1
ATOM 4072 N N . ALA B 1 159 ? -22.141 -29.141 5.465 1 96.62 159 ALA B N 1
ATOM 4073 C CA . ALA B 1 159 ? -22.266 -28.641 4.098 1 96.62 159 ALA B CA 1
ATOM 4074 C C . ALA B 1 159 ? -23.453 -27.703 3.959 1 96.62 159 ALA B C 1
ATOM 4076 O O . ALA B 1 159 ? -23.391 -26.719 3.209 1 96.62 159 ALA B O 1
ATOM 4077 N N . SER B 1 160 ? -24.469 -27.953 4.699 1 96.75 160 SER B N 1
ATOM 4078 C CA . SER B 1 160 ? -25.688 -27.141 4.645 1 96.75 160 SER B CA 1
ATOM 4079 C C . SER B 1 160 ? -25.469 -25.781 5.273 1 96.75 160 SER B C 1
ATOM 4081 O O . SER B 1 160 ? -26.234 -24.844 5.016 1 96.75 160 SER B O 1
ATOM 4083 N N . ASP B 1 161 ? -24.422 -25.672 6.055 1 97 161 ASP B N 1
ATOM 4084 C CA . ASP B 1 161 ? -24.172 -24.422 6.777 1 97 161 ASP B CA 1
ATOM 4085 C C . ASP B 1 161 ? -23.141 -23.562 6.055 1 97 161 ASP B C 1
ATOM 4087 O O . ASP B 1 161 ? -22.875 -22.422 6.457 1 97 161 ASP B O 1
ATOM 4091 N N . VAL B 1 162 ? -22.578 -24.094 4.988 1 98 162 VAL B N 1
ATOM 4092 C CA . VAL B 1 162 ? -21.641 -23.312 4.184 1 98 162 VAL B CA 1
ATOM 4093 C C . VAL B 1 162 ? -22.422 -22.234 3.422 1 98 162 VAL B C 1
ATOM 4095 O O . VAL B 1 162 ? -23.469 -22.5 2.852 1 98 162 VAL B O 1
ATOM 4098 N N . PRO B 1 163 ? -21.891 -21.016 3.426 1 97.94 163 PRO B N 1
ATOM 4099 C CA . PRO B 1 163 ? -22.594 -19.938 2.73 1 97.94 163 PRO B CA 1
ATOM 4100 C C . PRO B 1 163 ? -22.734 -20.188 1.231 1 97.94 163 PRO B C 1
ATOM 4102 O O . PRO B 1 163 ? -21.891 -20.875 0.64 1 97.94 163 PRO B O 1
ATOM 4105 N N . THR B 1 164 ? -23.797 -19.641 0.655 1 97.25 164 THR B N 1
ATOM 4106 C CA . THR B 1 164 ? -23.953 -19.656 -0.794 1 97.25 164 THR B CA 1
ATOM 4107 C C . THR B 1 164 ? -23.625 -18.297 -1.399 1 97.25 164 THR B C 1
ATOM 4109 O O . THR B 1 164 ? -23.453 -18.188 -2.615 1 97.25 164 THR B O 1
ATOM 4112 N N . SER B 1 165 ? -23.594 -17.328 -0.516 1 98 165 SER B N 1
ATOM 4113 C CA . SER B 1 165 ? -23.312 -15.953 -0.911 1 98 165 SER B CA 1
ATOM 4114 C C . SER B 1 165 ? -22.312 -15.297 0.039 1 98 165 SER B C 1
ATOM 4116 O O . SER B 1 165 ? -22.219 -15.672 1.209 1 98 165 SER B O 1
ATOM 4118 N N . TYR B 1 166 ? -21.562 -14.305 -0.521 1 98.69 166 TYR B N 1
ATOM 4119 C CA . TYR B 1 166 ? -20.656 -13.539 0.334 1 98.69 166 TYR B CA 1
ATOM 4120 C C . TYR B 1 166 ? -21.453 -12.672 1.307 1 98.69 166 TYR B C 1
ATOM 4122 O O . TYR B 1 166 ? -20.953 -12.344 2.389 1 98.69 166 TYR B O 1
ATOM 4130 N N . ALA B 1 167 ? -22.656 -12.273 0.934 1 98.12 167 ALA B N 1
ATOM 4131 C CA . ALA B 1 167 ? -23.5 -11.438 1.782 1 98.12 167 ALA B CA 1
ATOM 4132 C C . ALA B 1 167 ? -23.672 -12.062 3.164 1 98.12 167 ALA B C 1
ATOM 4134 O O . ALA B 1 167 ? -23.656 -11.359 4.176 1 98.12 167 ALA B O 1
ATOM 4135 N N . SER B 1 168 ? -23.828 -13.32 3.24 1 97.31 168 SER B N 1
ATOM 4136 C CA . SER B 1 168 ? -24.188 -14.016 4.469 1 97.31 168 SER B CA 1
ATOM 4137 C C . SER B 1 168 ? -23 -14.117 5.422 1 97.31 168 SER B C 1
ATOM 4139 O O . SER B 1 168 ? -23.172 -14.469 6.594 1 97.31 168 SER B O 1
ATOM 4141 N N . LEU B 1 169 ? -21.844 -13.82 5.004 1 98.25 169 LEU B N 1
ATOM 4142 C CA . LEU B 1 169 ? -20.625 -14.008 5.797 1 98.25 169 LEU B CA 1
ATOM 4143 C C . LEU B 1 169 ? -20.609 -13.078 7.004 1 98.25 169 LEU B C 1
ATOM 4145 O O . LEU B 1 169 ? -19.859 -13.289 7.953 1 98.25 169 LEU B O 1
ATOM 4149 N N . THR B 1 170 ? -21.438 -12.016 6.961 1 98.19 170 THR B N 1
ATOM 4150 C CA . THR B 1 170 ? -21.484 -11.047 8.047 1 98.19 170 THR B CA 1
ATOM 4151 C C . THR B 1 170 ? -22.516 -11.453 9.094 1 98.19 170 THR B C 1
ATOM 4153 O O . THR B 1 170 ? -22.641 -10.812 10.141 1 98.19 170 THR B O 1
ATOM 4156 N N . ASP B 1 171 ? -23.219 -12.578 8.797 1 97.88 171 ASP B N 1
ATOM 4157 C CA . ASP B 1 171 ? -24.203 -13.086 9.742 1 97.88 171 ASP B CA 1
ATOM 4158 C C . ASP B 1 171 ? -23.547 -13.562 11.031 1 97.88 171 ASP B C 1
ATOM 4160 O O . ASP B 1 171 ? -22.438 -14.102 10.992 1 97.88 171 ASP B O 1
ATOM 4164 N N . LYS B 1 172 ? -24.266 -13.523 12.109 1 97.25 172 LYS B N 1
ATOM 4165 C CA . LYS B 1 172 ? -23.781 -13.93 13.422 1 97.25 172 LYS B CA 1
ATOM 4166 C C . LYS B 1 172 ? -23.438 -15.414 13.445 1 97.25 172 LYS B C 1
ATOM 4168 O O . LYS B 1 172 ? -22.562 -15.844 14.211 1 97.25 172 LYS B O 1
ATOM 4173 N N . LYS B 1 173 ? -24.031 -16.172 12.648 1 96.19 173 LYS B N 1
ATOM 4174 C CA . LYS B 1 173 ? -23.797 -17.609 12.648 1 96.19 173 LYS B CA 1
ATOM 4175 C C . LYS B 1 173 ? -22.375 -17.922 12.211 1 96.19 173 LYS B C 1
ATOM 4177 O O . LYS B 1 173 ? -21.859 -19.016 12.492 1 96.19 173 LYS B O 1
ATOM 4182 N N . TYR B 1 174 ? -21.734 -16.938 11.555 1 97.81 174 TYR B N 1
ATOM 4183 C CA . TYR B 1 174 ? -20.375 -17.188 11.094 1 97.81 174 TYR B CA 1
ATOM 4184 C C . TYR B 1 174 ? -19.359 -16.453 11.969 1 97.81 174 TYR B C 1
ATOM 4186 O O . TYR B 1 174 ? -18.156 -16.453 11.688 1 97.81 174 TYR B O 1
ATOM 4194 N N . LYS B 1 175 ? -19.812 -15.734 13.008 1 97.81 175 LYS B N 1
ATOM 4195 C CA . LYS B 1 175 ? -18.906 -15.047 13.938 1 97.81 175 LYS B CA 1
ATOM 4196 C C . LYS B 1 175 ? -17.891 -16.016 14.531 1 97.81 175 LYS B C 1
ATOM 4198 O O . LYS B 1 175 ? -18.266 -17.062 15.07 1 97.81 175 LYS B O 1
ATOM 4203 N N . GLY B 1 176 ? -16.641 -15.734 14.336 1 97.44 176 GLY B N 1
ATOM 4204 C CA . GLY B 1 176 ? -15.57 -16.516 14.922 1 97.44 176 GLY B CA 1
ATOM 4205 C C . GLY B 1 176 ? -15.211 -17.734 14.102 1 97.44 176 GLY B C 1
ATOM 4206 O O . GLY B 1 176 ? -14.367 -18.547 14.508 1 97.44 176 GLY B O 1
ATOM 4207 N N . LYS B 1 177 ? -15.742 -17.906 12.922 1 97.75 177 LYS B N 1
ATOM 4208 C CA . LYS B 1 177 ? -15.523 -19.141 12.156 1 97.75 177 LYS B CA 1
ATOM 4209 C C . LYS B 1 177 ? -14.531 -18.906 11.023 1 97.75 177 LYS B C 1
ATOM 4211 O O . LYS B 1 177 ? -13.977 -19.859 10.469 1 97.75 177 LYS B O 1
ATOM 4216 N N . LEU B 1 178 ? -14.297 -17.656 10.695 1 98.5 178 LEU B N 1
ATOM 4217 C CA . LEU B 1 178 ? -13.586 -17.344 9.453 1 98.5 178 LEU B CA 1
ATOM 4218 C C . LEU B 1 178 ? -12.102 -17.125 9.719 1 98.5 178 LEU B C 1
ATOM 4220 O O . LEU B 1 178 ? -11.734 -16.5 10.719 1 98.5 178 LEU B O 1
ATOM 4224 N N . ILE B 1 179 ? -11.234 -17.688 8.867 1 98.38 179 ILE B N 1
ATOM 4225 C CA . ILE B 1 179 ? -9.836 -17.297 8.68 1 98.38 179 ILE B CA 1
ATOM 4226 C C . ILE B 1 179 ? -9.648 -16.703 7.289 1 98.38 179 ILE B C 1
ATOM 4228 O O . ILE B 1 179 ? -9.891 -17.375 6.281 1 98.38 179 ILE B O 1
ATOM 4232 N N . LEU B 1 180 ? -9.289 -15.469 7.207 1 98.75 180 LEU B N 1
ATOM 4233 C CA . LEU B 1 180 ? -9.203 -14.789 5.918 1 98.75 180 LEU B CA 1
ATOM 4234 C C . LEU B 1 180 ? -7.871 -14.062 5.77 1 98.75 180 LEU B C 1
ATOM 4236 O O . LEU B 1 180 ? -7.238 -13.711 6.766 1 98.75 180 LEU B O 1
ATOM 4240 N N . THR B 1 181 ? -7.453 -13.891 4.531 1 98.62 181 THR B N 1
ATOM 4241 C CA . THR B 1 181 ? -6.266 -13.125 4.172 1 98.62 181 THR B CA 1
ATOM 4242 C C . THR B 1 181 ? -6.574 -11.633 4.137 1 98.62 181 THR B C 1
ATOM 4244 O O . THR B 1 181 ? -7.621 -11.219 3.631 1 98.62 181 THR B O 1
ATOM 4247 N N . TYR B 1 182 ? -5.668 -10.828 4.66 1 98.75 182 TYR B N 1
ATOM 4248 C CA . TYR B 1 182 ? -5.816 -9.375 4.586 1 98.75 182 TYR B CA 1
ATOM 4249 C C . TYR B 1 182 ? -5.922 -8.914 3.137 1 98.75 182 TYR B C 1
ATOM 4251 O O . TYR B 1 182 ? -4.984 -9.086 2.355 1 98.75 182 TYR B O 1
ATOM 4259 N N . PRO B 1 183 ? -7.047 -8.289 2.809 1 98.81 183 PRO B N 1
ATOM 4260 C CA . PRO B 1 183 ? -7.168 -7.852 1.416 1 98.81 183 PRO B CA 1
ATOM 4261 C C . PRO B 1 183 ? -6.203 -6.719 1.069 1 98.81 183 PRO B C 1
ATOM 4263 O O . PRO B 1 183 ? -5.902 -6.5 -0.106 1 98.81 183 PRO B O 1
ATOM 4266 N N . ASN B 1 184 ? -5.715 -5.953 2.039 1 98.56 184 ASN B N 1
ATOM 4267 C CA . ASN B 1 184 ? -4.777 -4.871 1.771 1 98.56 184 ASN B CA 1
ATOM 4268 C C . ASN B 1 184 ? -3.34 -5.379 1.697 1 98.56 184 ASN B C 1
ATOM 4270 O O . ASN B 1 184 ? -2.406 -4.594 1.518 1 98.56 184 ASN B O 1
ATOM 4274 N N . ASP B 1 185 ? -3.135 -6.723 1.784 1 97.88 185 ASP B N 1
ATOM 4275 C CA . ASP B 1 185 ? -1.795 -7.297 1.713 1 97.88 185 ASP B CA 1
ATOM 4276 C C . ASP B 1 185 ? -1.643 -8.18 0.477 1 97.88 185 ASP B C 1
ATOM 4278 O O . ASP B 1 185 ? -0.578 -8.758 0.248 1 97.88 185 ASP B O 1
ATOM 4282 N N . ASP B 1 186 ? -2.684 -8.406 -0.255 1 97.62 186 ASP B N 1
ATOM 4283 C CA . ASP B 1 186 ? -2.73 -9.258 -1.441 1 97.62 186 ASP B CA 1
ATOM 4284 C C . ASP B 1 186 ? -3.65 -8.664 -2.506 1 97.62 186 ASP B C 1
ATOM 4286 O O . ASP B 1 186 ? -4.848 -8.492 -2.275 1 97.62 186 ASP B O 1
ATOM 4290 N N . ASP B 1 187 ? -3.119 -8.422 -3.713 1 98.19 187 ASP B N 1
ATOM 4291 C CA . ASP B 1 187 ? -3.891 -7.727 -4.734 1 98.19 187 ASP B CA 1
ATOM 4292 C C . ASP B 1 187 ? -5.055 -8.586 -5.227 1 98.19 187 ASP B C 1
ATOM 4294 O O . ASP B 1 187 ? -6.117 -8.062 -5.57 1 98.19 187 ASP B O 1
ATOM 4298 N N . ALA B 1 188 ? -4.852 -9.875 -5.371 1 98.31 188 ALA B N 1
ATOM 4299 C CA . ALA B 1 188 ? -5.949 -10.719 -5.82 1 98.31 188 ALA B CA 1
ATOM 4300 C C . ALA B 1 188 ? -7.09 -10.727 -4.805 1 98.31 188 ALA B C 1
ATOM 4302 O O . ALA B 1 188 ? -8.258 -10.633 -5.176 1 98.31 188 ALA B O 1
ATOM 4303 N N . VAL B 1 189 ? -6.766 -10.82 -3.551 1 98.75 189 VAL B N 1
ATOM 4304 C CA . VAL B 1 189 ? -7.773 -10.773 -2.498 1 98.75 189 VAL B CA 1
ATOM 4305 C C . VAL B 1 189 ? -8.406 -9.383 -2.449 1 98.75 189 VAL B C 1
ATOM 4307 O O . VAL B 1 189 ? -9.609 -9.25 -2.24 1 98.75 189 VAL B O 1
ATOM 4310 N N . ALA B 1 190 ? -7.578 -8.336 -2.639 1 98.88 190 ALA B N 1
ATOM 4311 C CA . ALA B 1 190 ? -8.125 -6.98 -2.709 1 98.88 190 ALA B CA 1
ATOM 4312 C C . ALA B 1 190 ? -9.156 -6.863 -3.824 1 98.88 190 ALA B C 1
ATOM 4314 O O . ALA B 1 190 ? -10.211 -6.254 -3.637 1 98.88 190 ALA B O 1
ATOM 4315 N N . TYR B 1 191 ? -8.836 -7.402 -4.965 1 98.88 191 TYR B N 1
ATOM 4316 C CA . TYR B 1 191 ? -9.766 -7.371 -6.086 1 98.88 191 TYR B CA 1
ATOM 4317 C C . TYR B 1 191 ? -11.055 -8.102 -5.746 1 98.88 191 TYR B C 1
ATOM 4319 O O . TYR B 1 191 ? -12.148 -7.594 -5.988 1 98.88 191 TYR B O 1
ATOM 4327 N N . LEU B 1 192 ? -10.969 -9.312 -5.152 1 98.88 192 LEU B N 1
ATOM 4328 C CA . LEU B 1 192 ? -12.141 -10.062 -4.715 1 98.88 192 LEU B CA 1
ATOM 4329 C C . LEU B 1 192 ? -13.008 -9.219 -3.787 1 98.88 192 LEU B C 1
ATOM 4331 O O . LEU B 1 192 ? -14.219 -9.102 -4 1 98.88 192 LEU B O 1
ATOM 4335 N N . PHE B 1 193 ? -12.406 -8.586 -2.783 1 98.94 193 PHE B N 1
ATOM 4336 C CA . PHE B 1 193 ? -13.141 -7.77 -1.823 1 98.94 193 PHE B CA 1
ATOM 4337 C C . PHE B 1 193 ? -13.742 -6.547 -2.502 1 98.94 193 PHE B C 1
ATOM 4339 O O . PHE B 1 193 ? -14.828 -6.094 -2.127 1 98.94 193 PHE B O 1
ATOM 4346 N N . SER B 1 194 ? -13.023 -5.977 -3.482 1 98.81 194 SER B N 1
ATOM 4347 C CA . SER B 1 194 ? -13.586 -4.844 -4.211 1 98.81 194 SER B CA 1
ATOM 4348 C C . SER B 1 194 ? -14.859 -5.238 -4.941 1 98.81 194 SER B C 1
ATOM 4350 O O . SER B 1 194 ? -15.812 -4.457 -5 1 98.81 194 SER B O 1
ATOM 4352 N N . ILE B 1 195 ? -14.891 -6.449 -5.535 1 98.62 195 ILE B N 1
ATOM 4353 C CA . ILE B 1 195 ? -16.094 -6.961 -6.195 1 98.62 195 ILE B CA 1
ATOM 4354 C C . ILE B 1 195 ? -17.219 -7.086 -5.18 1 98.62 195 ILE B C 1
ATOM 4356 O O . ILE B 1 195 ? -18.328 -6.625 -5.422 1 98.62 195 ILE B O 1
ATOM 4360 N N . ILE B 1 196 ? -16.922 -7.633 -4.016 1 98.81 196 ILE B N 1
ATOM 4361 C CA . ILE B 1 196 ? -17.922 -7.918 -2.996 1 98.81 196 ILE B CA 1
ATOM 4362 C C . ILE B 1 196 ? -18.453 -6.609 -2.414 1 98.81 196 ILE B C 1
ATOM 4364 O O . ILE B 1 196 ? -19.672 -6.414 -2.322 1 98.81 196 ILE B O 1
ATOM 4368 N N . VAL B 1 197 ? -17.594 -5.734 -2.057 1 98.5 197 VAL B N 1
ATOM 4369 C CA . VAL B 1 197 ? -18 -4.461 -1.469 1 98.5 197 VAL B CA 1
ATOM 4370 C C . VAL B 1 197 ? -18.781 -3.639 -2.49 1 98.5 197 VAL B C 1
ATOM 4372 O O . VAL B 1 197 ? -19.734 -2.939 -2.135 1 98.5 197 VAL B O 1
ATOM 4375 N N . SER B 1 198 ? -18.375 -3.711 -3.771 1 97.56 198 SER B N 1
ATOM 4376 C CA . SER B 1 198 ? -19.109 -2.998 -4.812 1 97.56 198 SER B CA 1
ATOM 4377 C C . SER B 1 198 ? -20.547 -3.496 -4.922 1 97.56 198 SER B C 1
ATOM 4379 O O . SER B 1 198 ? -21.453 -2.729 -5.25 1 97.56 198 SER B O 1
ATOM 4381 N N . ARG B 1 199 ? -20.688 -4.734 -4.637 1 97.88 199 ARG B N 1
ATOM 4382 C CA . ARG B 1 199 ? -22.031 -5.32 -4.742 1 97.88 199 ARG B CA 1
ATOM 4383 C C . ARG B 1 199 ? -22.859 -5.02 -3.496 1 97.88 199 ARG B C 1
ATOM 4385 O O . ARG B 1 199 ? -24.031 -4.664 -3.596 1 97.88 199 ARG B O 1
ATOM 4392 N N . TYR B 1 200 ? -22.266 -5.117 -2.354 1 98.19 200 TYR B N 1
ATOM 4393 C CA . TYR B 1 200 ? -23.062 -5.133 -1.134 1 98.19 200 TYR B CA 1
ATOM 4394 C C . TYR B 1 200 ? -22.891 -3.842 -0.346 1 98.19 200 TYR B C 1
ATOM 4396 O O . TYR B 1 200 ? -23.578 -3.611 0.65 1 98.19 200 TYR B O 1
ATOM 4404 N N . GLY B 1 201 ? -21.938 -3 -0.774 1 96.94 201 GLY B N 1
ATOM 4405 C CA . GLY B 1 201 ? -21.719 -1.724 -0.117 1 96.94 201 GLY B CA 1
ATOM 4406 C C . GLY B 1 201 ? -20.625 -1.781 0.937 1 96.94 201 GLY B C 1
ATOM 4407 O O . GLY B 1 201 ? -20.219 -2.865 1.357 1 96.94 201 GLY B O 1
ATOM 4408 N N . PHE B 1 202 ? -20.219 -0.622 1.382 1 97.19 202 PHE B N 1
ATOM 4409 C CA . PHE B 1 202 ? -19.109 -0.495 2.336 1 97.19 202 PHE B CA 1
ATOM 4410 C C . PHE B 1 202 ? -19.5 -1.094 3.684 1 97.19 202 PHE B C 1
ATOM 4412 O O . PHE B 1 202 ? -18.641 -1.606 4.406 1 97.19 202 PHE B O 1
ATOM 4419 N N . GLN B 1 203 ? -20.75 -1.066 4.039 1 96.94 203 GLN B N 1
ATOM 4420 C CA . GLN B 1 203 ? -21.203 -1.578 5.328 1 96.94 203 GLN B CA 1
ATOM 4421 C C . GLN B 1 203 ? -20.891 -3.064 5.469 1 96.94 203 GLN B C 1
ATOM 4423 O O . GLN B 1 203 ? -20.609 -3.539 6.57 1 96.94 203 GLN B O 1
ATOM 4428 N N . TRP B 1 204 ? -20.906 -3.793 4.328 1 98.62 204 TRP B N 1
ATOM 4429 C CA . TRP B 1 204 ? -20.531 -5.203 4.359 1 98.62 204 TRP B CA 1
ATOM 4430 C C . TRP B 1 204 ? -19.141 -5.387 4.945 1 98.62 204 TRP B C 1
ATOM 4432 O O . TRP B 1 204 ? -18.906 -6.289 5.754 1 98.62 204 TRP B O 1
ATOM 4442 N N . LEU B 1 205 ? -18.234 -4.543 4.562 1 98.69 205 LEU B N 1
ATOM 4443 C CA . LEU B 1 205 ? -16.859 -4.621 5.035 1 98.69 205 LEU B CA 1
ATOM 4444 C C . LEU B 1 205 ? -16.781 -4.336 6.531 1 98.69 205 LEU B C 1
ATOM 4446 O O . LEU B 1 205 ? -16.062 -5.031 7.262 1 98.69 205 LEU B O 1
ATOM 4450 N N . TYR B 1 206 ? -17.516 -3.32 7.004 1 97.88 206 TYR B N 1
ATOM 4451 C CA . TYR B 1 206 ? -17.547 -3.004 8.43 1 97.88 206 TYR B CA 1
ATOM 4452 C C . TYR B 1 206 ? -18.109 -4.164 9.234 1 97.88 206 TYR B C 1
ATOM 4454 O O . TYR B 1 206 ? -17.562 -4.535 10.273 1 97.88 206 TYR B O 1
ATOM 4462 N N . ASP B 1 207 ? -19.203 -4.746 8.734 1 98.69 207 ASP B N 1
ATOM 4463 C CA . ASP B 1 207 ? -19.844 -5.863 9.414 1 98.69 207 ASP B CA 1
ATOM 4464 C C . ASP B 1 207 ? -18.922 -7.086 9.461 1 98.69 207 ASP B C 1
ATOM 4466 O O . ASP B 1 207 ? -18.859 -7.781 10.477 1 98.69 207 ASP B O 1
ATOM 4470 N N . LEU B 1 208 ? -18.219 -7.32 8.367 1 98.81 208 LEU B N 1
ATOM 4471 C CA . LEU B 1 208 ? -17.281 -8.43 8.344 1 98.81 208 LEU B CA 1
ATOM 4472 C C . LEU B 1 208 ? -16.172 -8.219 9.367 1 98.81 208 LEU B C 1
ATOM 4474 O O . LEU B 1 208 ? -15.797 -9.148 10.086 1 98.81 208 LEU B O 1
ATOM 4478 N N . GLY B 1 209 ? -15.664 -6.996 9.398 1 98.19 209 GLY B N 1
ATOM 4479 C CA . GLY B 1 209 ? -14.633 -6.66 10.359 1 98.19 209 GLY B CA 1
ATOM 4480 C C . GLY B 1 209 ? -15.062 -6.871 11.797 1 98.19 209 GLY B C 1
ATOM 4481 O O . GLY B 1 209 ? -14.234 -7.176 12.656 1 98.19 209 GLY B O 1
ATOM 4482 N N . ALA B 1 210 ? -16.297 -6.77 12.055 1 97.81 210 ALA B N 1
ATOM 4483 C CA . ALA B 1 210 ? -16.844 -6.887 13.406 1 97.81 210 ALA B CA 1
ATOM 4484 C C . ALA B 1 210 ? -17.234 -8.336 13.719 1 97.81 210 ALA B C 1
ATOM 4486 O O . ALA B 1 210 ? -17.656 -8.641 14.836 1 97.81 210 ALA B O 1
ATOM 4487 N N . ASN B 1 211 ? -17 -9.25 12.789 1 98.06 211 ASN B N 1
ATOM 4488 C CA . ASN B 1 211 ? -17.516 -10.602 12.922 1 98.06 211 ASN B CA 1
ATOM 4489 C C . ASN B 1 211 ? -16.453 -11.57 13.438 1 98.06 211 ASN B C 1
ATOM 4491 O O . ASN B 1 211 ? -16.516 -12.773 13.164 1 98.06 211 ASN B O 1
ATOM 4495 N N . ASP B 1 212 ? -15.508 -11.102 14.133 1 98.06 212 ASP B N 1
ATOM 4496 C CA . ASP B 1 212 ? -14.469 -11.891 14.789 1 98.06 212 ASP B CA 1
ATOM 4497 C C . ASP B 1 212 ? -13.742 -12.789 13.789 1 98.06 212 ASP B C 1
ATOM 4499 O O . ASP B 1 212 ? -13.641 -14 14 1 98.06 212 ASP B O 1
ATOM 4503 N N . VAL B 1 213 ? -13.305 -12.242 12.664 1 98.56 213 VAL B N 1
ATOM 4504 C CA . VAL B 1 213 ? -12.5 -12.914 11.648 1 98.56 213 VAL B CA 1
ATOM 4505 C C . VAL B 1 213 ? -11.047 -13 12.109 1 98.56 213 VAL B C 1
ATOM 4507 O O . VAL B 1 213 ? -10.508 -12.031 12.664 1 98.56 213 VAL B O 1
ATOM 4510 N N . GLN B 1 214 ? -10.422 -14.188 12.008 1 98.19 214 GLN B N 1
ATOM 4511 C CA . GLN B 1 214 ? -8.969 -14.258 12.102 1 98.19 214 GLN B CA 1
ATOM 4512 C C . GLN B 1 214 ? -8.312 -13.828 10.789 1 98.19 214 GLN B C 1
ATOM 4514 O O . GLN B 1 214 ? -8.406 -14.531 9.781 1 98.19 214 GLN B O 1
ATOM 4519 N N . TRP B 1 215 ? -7.648 -12.719 10.805 1 98.56 215 TRP B N 1
ATOM 4520 C CA . TRP B 1 215 ? -6.941 -12.195 9.641 1 98.56 215 TRP B CA 1
ATOM 4521 C C . TRP B 1 215 ? -5.492 -12.672 9.625 1 98.56 215 TRP B C 1
ATOM 4523 O O . TRP B 1 215 ? -4.801 -12.609 10.648 1 98.56 215 TRP B O 1
ATOM 4533 N N . VAL B 1 216 ? -5.07 -13.156 8.484 1 98.19 216 VAL B N 1
ATOM 4534 C CA . VAL B 1 216 ? -3.709 -13.664 8.359 1 98.19 216 VAL B CA 1
ATOM 4535 C C . VAL B 1 216 ? -3.078 -13.148 7.07 1 98.19 216 VAL B C 1
ATOM 4537 O O . VAL B 1 216 ? -3.771 -12.609 6.207 1 98.19 216 VAL B O 1
ATOM 4540 N N . ARG B 1 217 ? -1.747 -13.281 6.961 1 97.88 217 ARG B N 1
ATOM 4541 C CA . ARG B 1 217 ? -1.02 -12.859 5.77 1 97.88 217 ARG B CA 1
ATOM 4542 C C . ARG B 1 217 ? -0.76 -14.039 4.84 1 97.88 217 ARG B C 1
ATOM 4544 O O . ARG B 1 217 ? -0.427 -15.133 5.297 1 97.88 217 ARG B O 1
ATOM 4551 N N . GLY B 1 218 ? -1 -13.773 3.531 1 96.75 218 GLY B N 1
ATOM 4552 C CA . GLY B 1 218 ? -0.763 -14.789 2.518 1 96.75 218 GLY B CA 1
ATOM 4553 C C . GLY B 1 218 ? -1.968 -15.68 2.27 1 96.75 218 GLY B C 1
ATOM 4554 O O . GLY B 1 218 ? -2.664 -16.062 3.211 1 96.75 218 GLY B O 1
ATOM 4555 N N . THR B 1 219 ? -2.189 -16.094 1.086 1 97.38 219 THR B N 1
ATOM 4556 C CA . THR B 1 219 ? -3.375 -16.844 0.69 1 97.38 219 THR B CA 1
ATOM 4557 C C . THR B 1 219 ? -3.18 -18.344 0.948 1 97.38 219 THR B C 1
ATOM 4559 O O . THR B 1 219 ? -4.145 -19.109 0.93 1 97.38 219 THR B O 1
ATOM 4562 N N . GLY B 1 220 ? -1.939 -18.797 1.174 1 94.88 220 GLY B N 1
ATOM 4563 C CA . GLY B 1 220 ? -1.725 -20.172 1.61 1 94.88 220 GLY B CA 1
ATOM 4564 C C . GLY B 1 220 ? -2.088 -20.406 3.064 1 94.88 220 GLY B C 1
ATOM 4565 O O . GLY B 1 220 ? -2.49 -21.5 3.445 1 94.88 220 GLY B O 1
ATOM 4566 N N . SER B 1 221 ? -2.088 -19.359 3.875 1 96 221 SER B N 1
ATOM 4567 C CA . SER B 1 221 ? -2.168 -19.438 5.328 1 96 221 SER B CA 1
ATOM 4568 C C . SER B 1 221 ? -3.539 -19.938 5.781 1 96 221 SER B C 1
ATOM 4570 O O . SER B 1 221 ? -3.635 -20.828 6.625 1 96 221 SER B O 1
ATOM 4572 N N . PRO B 1 222 ? -4.672 -19.406 5.242 1 97.12 222 PRO B N 1
ATOM 4573 C CA . PRO B 1 222 ? -5.961 -19.859 5.781 1 97.12 222 PRO B CA 1
ATOM 4574 C C . PRO B 1 222 ? -6.176 -21.359 5.633 1 97.12 222 PRO B C 1
ATOM 4576 O O . PRO B 1 222 ? -6.59 -22.016 6.586 1 97.12 222 PRO B O 1
ATOM 4579 N N . GLY B 1 223 ? -5.871 -21.891 4.445 1 95.69 223 GLY B N 1
ATOM 4580 C CA . GLY B 1 223 ? -6.023 -23.328 4.25 1 95.69 223 GLY B CA 1
ATOM 4581 C C . GLY B 1 223 ? -5.133 -24.141 5.164 1 95.69 223 GLY B C 1
ATOM 4582 O O . GLY B 1 223 ? -5.574 -25.141 5.734 1 95.69 223 GLY B O 1
ATOM 4583 N N . LEU B 1 224 ? -3.908 -23.719 5.32 1 95.12 224 LEU B N 1
ATOM 4584 C CA . LEU B 1 224 ? -2.959 -24.422 6.168 1 95.12 224 LEU B CA 1
ATOM 4585 C C . LEU B 1 224 ? -3.365 -24.328 7.637 1 95.12 224 LEU B C 1
ATOM 4587 O O . LEU B 1 224 ? -3.223 -25.297 8.391 1 95.12 224 LEU B O 1
ATOM 4591 N N . LEU B 1 225 ? -3.941 -23.203 8.055 1 95.88 225 LEU B N 1
ATOM 4592 C CA . LEU B 1 225 ? -4.383 -23 9.43 1 95.88 225 LEU B CA 1
ATOM 4593 C C . LEU B 1 225 ? -5.641 -23.812 9.719 1 95.88 225 LEU B C 1
ATOM 4595 O O . LEU B 1 225 ? -5.812 -24.328 10.828 1 95.88 225 LEU B O 1
ATOM 4599 N N . LEU B 1 226 ? -6.559 -23.906 8.742 1 96.69 226 LEU B N 1
ATOM 4600 C CA . LEU B 1 226 ? -7.695 -24.812 8.906 1 96.69 226 LEU B CA 1
ATOM 4601 C C . LEU B 1 226 ? -7.223 -26.234 9.156 1 96.69 226 LEU B C 1
ATOM 4603 O O . LEU B 1 226 ? -7.785 -26.938 10 1 96.69 226 LEU B O 1
ATOM 4607 N N . GLY B 1 227 ? -6.199 -26.625 8.453 1 94.69 227 GLY B N 1
ATOM 4608 C CA . GLY B 1 227 ? -5.613 -27.938 8.672 1 94.69 227 GLY B CA 1
ATOM 4609 C C . GLY B 1 227 ? -5 -28.094 10.055 1 94.69 227 GLY B C 1
ATOM 4610 O O . GLY B 1 227 ? -5.238 -29.094 10.742 1 94.69 227 GLY B O 1
ATOM 4611 N N . ALA B 1 228 ? -4.262 -27.094 10.43 1 93.62 228 ALA B N 1
ATOM 4612 C CA . ALA B 1 228 ? -3.564 -27.125 11.719 1 93.62 228 ALA B CA 1
ATOM 4613 C C . ALA B 1 228 ? -4.551 -27.125 12.875 1 93.62 228 ALA B C 1
ATOM 4615 O O . ALA B 1 228 ? -4.273 -27.672 13.945 1 93.62 228 ALA B O 1
ATOM 4616 N N . ASN B 1 229 ? -5.676 -26.547 12.602 1 93.88 229 ASN B N 1
ATOM 4617 C CA . ASN B 1 229 ? -6.66 -26.391 13.672 1 93.88 229 ASN B CA 1
ATOM 4618 C C . ASN B 1 229 ? -7.691 -27.516 13.648 1 93.88 229 ASN B C 1
ATOM 4620 O O . ASN B 1 229 ? -8.656 -27.484 14.414 1 93.88 229 ASN B O 1
ATOM 4624 N N . HIS B 1 230 ? -7.52 -28.438 12.883 1 93.75 230 HIS B N 1
ATOM 4625 C CA . HIS B 1 230 ? -8.508 -29.484 12.656 1 93.75 230 HIS B CA 1
ATOM 4626 C C . HIS B 1 230 ? -8.836 -30.234 13.945 1 93.75 230 HIS B C 1
ATOM 4628 O O . HIS B 1 230 ? -10.008 -30.516 14.219 1 93.75 230 HIS B O 1
ATOM 4634 N N . ASN B 1 231 ? -7.812 -30.422 14.766 1 92.56 231 ASN B N 1
ATOM 4635 C CA . ASN B 1 231 ? -8.008 -31.281 15.922 1 92.56 231 ASN B CA 1
ATOM 4636 C C . ASN B 1 231 ? -8.172 -30.469 17.203 1 92.56 231 ASN B C 1
ATOM 4638 O O . ASN B 1 231 ? -8.242 -31.031 18.297 1 92.56 231 ASN B O 1
ATOM 4642 N N . ASN B 1 232 ? -8.219 -29.172 17.031 1 91.5 232 ASN B N 1
ATOM 4643 C CA . ASN B 1 232 ? -8.43 -28.406 18.25 1 91.5 232 ASN B CA 1
ATOM 4644 C C . ASN B 1 232 ? -9.867 -27.906 18.359 1 91.5 232 ASN B C 1
ATOM 4646 O O . ASN B 1 232 ? -10.703 -28.234 17.516 1 91.5 232 ASN B O 1
ATOM 4650 N N . SER B 1 233 ? -10.172 -27.219 19.516 1 90.56 233 SER B N 1
ATOM 4651 C CA . SER B 1 233 ? -11.539 -26.844 19.828 1 90.56 233 SER B CA 1
ATOM 4652 C C . SER B 1 233 ? -11.898 -25.484 19.234 1 90.56 233 SER B C 1
ATOM 4654 O O . SER B 1 233 ? -13.008 -24.984 19.422 1 90.56 233 SER B O 1
ATOM 4656 N N . TRP B 1 234 ? -11.031 -24.938 18.406 1 89.5 234 TRP B N 1
ATOM 4657 C CA . TRP B 1 234 ? -11.32 -23.625 17.844 1 89.5 234 TRP B CA 1
ATOM 4658 C C . TRP B 1 234 ? -12.438 -23.703 16.812 1 89.5 234 TRP B C 1
ATOM 4660 O O . TRP B 1 234 ? -12.523 -24.672 16.047 1 89.5 234 TRP B O 1
ATOM 4670 N N . ALA B 1 235 ? -13.25 -22.656 16.75 1 93.25 235 ALA B N 1
ATOM 4671 C CA . ALA B 1 235 ? -14.438 -22.656 15.906 1 93.25 235 ALA B CA 1
ATOM 4672 C C . ALA B 1 235 ? -14.102 -22.25 14.477 1 93.25 235 ALA B C 1
ATOM 4674 O O . ALA B 1 235 ? -14.938 -22.359 13.578 1 93.25 235 ALA B O 1
ATOM 4675 N N . ARG B 1 236 ? -12.906 -21.844 14.234 1 96.69 236 ARG B N 1
ATOM 4676 C CA . ARG B 1 236 ? -12.492 -21.453 12.891 1 96.69 236 ARG B CA 1
ATOM 4677 C C . ARG B 1 236 ? -12.594 -22.625 11.914 1 96.69 236 ARG B C 1
ATOM 4679 O O . ARG B 1 236 ? -11.922 -23.641 12.094 1 96.69 236 ARG B O 1
ATOM 4686 N N . ALA B 1 237 ? -13.406 -22.484 10.789 1 96.62 237 ALA B N 1
ATOM 4687 C CA . ALA B 1 237 ? -13.719 -23.656 9.977 1 96.62 237 ALA B CA 1
ATOM 4688 C C . ALA B 1 237 ? -13.898 -23.281 8.516 1 96.62 237 ALA B C 1
ATOM 4690 O O . ALA B 1 237 ? -14.133 -24.141 7.664 1 96.62 237 ALA B O 1
ATOM 4691 N N . LEU B 1 238 ? -13.789 -22.016 8.227 1 98.06 238 LEU B N 1
ATOM 4692 C CA . LEU B 1 238 ? -14.242 -21.531 6.926 1 98.06 238 LEU B CA 1
ATOM 4693 C C . LEU B 1 238 ? -13.32 -20.438 6.395 1 98.06 238 LEU B C 1
ATOM 4695 O O . LEU B 1 238 ? -12.859 -19.578 7.152 1 98.06 238 LEU B O 1
ATOM 4699 N N . SER B 1 239 ? -13.023 -20.516 5.117 1 98.56 239 SER B N 1
ATOM 4700 C CA . SER B 1 239 ? -12.344 -19.438 4.402 1 98.56 239 SER B CA 1
ATOM 4701 C C . SER B 1 239 ? -12.859 -19.312 2.971 1 98.56 239 SER B C 1
ATOM 4703 O O . SER B 1 239 ? -13.516 -20.219 2.461 1 98.56 239 SER B O 1
ATOM 4705 N N . PHE B 1 240 ? -12.633 -18.125 2.361 1 98.69 240 PHE B N 1
ATOM 4706 C CA . PHE B 1 240 ? -12.906 -17.984 0.936 1 98.69 240 PHE B CA 1
ATOM 4707 C C . PHE B 1 240 ? -11.789 -17.219 0.239 1 98.69 240 PHE B C 1
ATOM 4709 O O . PHE B 1 240 ? -11.953 -16.766 -0.892 1 98.69 240 PHE B O 1
ATOM 4716 N N . THR B 1 241 ? -10.648 -17.047 0.918 1 98.5 241 THR B N 1
ATOM 4717 C CA . THR B 1 241 ? -9.516 -16.297 0.379 1 98.5 241 THR B CA 1
ATOM 4718 C C . THR B 1 241 ? -8.305 -17.219 0.204 1 98.5 241 THR B C 1
ATOM 4720 O O . THR B 1 241 ? -7.16 -16.766 0.266 1 98.5 241 THR B O 1
ATOM 4723 N N . SER B 1 242 ? -8.531 -18.516 0.065 1 95.69 242 SER B N 1
ATOM 4724 C CA . SER B 1 242 ? -7.438 -19.484 0.043 1 95.69 242 SER B CA 1
ATOM 4725 C C . SER B 1 242 ? -7.766 -20.656 -0.873 1 95.69 242 SER B C 1
ATOM 4727 O O . SER B 1 242 ? -8.883 -20.766 -1.37 1 95.69 242 SER B O 1
ATOM 4729 N N . TYR B 1 243 ? -6.68 -21.453 -1.121 1 89.06 243 TYR B N 1
ATOM 4730 C CA . TYR B 1 243 ? -6.832 -22.781 -1.725 1 89.06 243 TYR B CA 1
ATOM 4731 C C . TYR B 1 243 ? -6.875 -23.859 -0.657 1 89.06 243 TYR B C 1
ATOM 4733 O O . TYR B 1 243 ? -6.336 -23.688 0.438 1 89.06 243 TYR B O 1
ATOM 4741 N N . SER B 1 244 ? -7.578 -24.906 -1.098 1 87.38 244 SER B N 1
ATOM 4742 C CA . SER B 1 244 ? -7.465 -26.078 -0.25 1 87.38 244 SER B CA 1
ATOM 4743 C C . SER B 1 244 ? -6.094 -26.734 -0.39 1 87.38 244 SER B C 1
ATOM 4745 O O . SER B 1 244 ? -5.66 -27.047 -1.501 1 87.38 244 SER B O 1
ATOM 4747 N N . PRO B 1 245 ? -5.402 -26.984 0.733 1 89.69 245 PRO B N 1
ATOM 4748 C CA . PRO B 1 245 ? -4.102 -27.656 0.656 1 89.69 245 PRO B CA 1
ATOM 4749 C C . PRO B 1 245 ? -4.227 -29.141 0.365 1 89.69 245 PRO B C 1
ATOM 4751 O O . PRO B 1 245 ? -3.219 -29.859 0.324 1 89.69 245 PRO B O 1
ATOM 4754 N N . GLY B 1 246 ? -5.422 -29.688 0.246 1 89.88 246 GLY B N 1
ATOM 4755 C CA . GLY B 1 246 ? -5.594 -31.062 -0.197 1 89.88 246 GLY B CA 1
ATOM 4756 C C . GLY B 1 246 ? -5.871 -32.031 0.941 1 89.88 246 GLY B C 1
ATOM 4757 O O . GLY B 1 246 ? -5.828 -33.25 0.755 1 89.88 246 GLY B O 1
ATOM 4758 N N . TYR B 1 247 ? -6.16 -31.469 2.125 1 92.88 247 TYR B N 1
ATOM 4759 C CA . TYR B 1 247 ? -6.551 -32.344 3.229 1 92.88 247 TYR B CA 1
ATOM 4760 C C . TYR B 1 247 ? -7.918 -32.969 2.971 1 92.88 247 TYR B C 1
ATOM 4762 O O . TYR B 1 247 ? -8.828 -32.312 2.463 1 92.88 247 TYR B O 1
ATOM 4770 N N . SER B 1 248 ? -8.102 -34.25 3.379 1 95 248 SER B N 1
ATOM 4771 C CA . SER B 1 248 ? -9.32 -35 3.076 1 95 248 SER B CA 1
ATOM 4772 C C . SER B 1 248 ? -10.516 -34.406 3.832 1 95 248 SER B C 1
ATOM 4774 O O . SER B 1 248 ? -11.656 -34.562 3.389 1 95 248 SER B O 1
ATOM 4776 N N . PHE B 1 249 ? -10.234 -33.781 4.906 1 96.38 249 PHE B N 1
ATOM 4777 C CA . PHE B 1 249 ? -11.312 -33.281 5.742 1 96.38 249 PHE B CA 1
ATOM 4778 C C . PHE B 1 249 ? -11.695 -31.844 5.34 1 96.38 249 PHE B C 1
ATOM 4780 O O . PHE B 1 249 ? -12.617 -31.266 5.906 1 96.38 249 PHE B O 1
ATOM 4787 N N . LEU B 1 250 ? -11.008 -31.266 4.426 1 97.19 250 LEU B N 1
ATOM 4788 C CA . LEU B 1 250 ? -11.383 -29.969 3.865 1 97.19 250 LEU B CA 1
ATOM 4789 C C . LEU B 1 250 ? -12.141 -30.141 2.553 1 97.19 250 LEU B C 1
ATOM 4791 O O . LEU B 1 250 ? -11.711 -30.891 1.678 1 97.19 250 LEU B O 1
ATOM 4795 N N . ALA B 1 251 ? -13.289 -29.5 2.48 1 97.25 251 ALA B N 1
ATOM 4796 C CA . ALA B 1 251 ? -14.102 -29.484 1.262 1 97.25 251 ALA B CA 1
ATOM 4797 C C . ALA B 1 251 ? -14.242 -28.078 0.706 1 97.25 251 ALA B C 1
ATOM 4799 O O . ALA B 1 251 ? -13.82 -27.109 1.343 1 97.25 251 ALA B O 1
ATOM 4800 N N . SER B 1 252 ? -14.688 -28.016 -0.508 1 96.75 252 SER B N 1
ATOM 4801 C CA . SER B 1 252 ? -14.883 -26.734 -1.179 1 96.75 252 SER B CA 1
ATOM 4802 C C . SER B 1 252 ? -16.297 -26.609 -1.732 1 96.75 252 SER B C 1
ATOM 4804 O O . SER B 1 252 ? -16.938 -27.625 -2.066 1 96.75 252 SER B O 1
ATOM 4806 N N . LYS B 1 253 ? -16.797 -25.422 -1.749 1 96.88 253 LYS B N 1
ATOM 4807 C CA . LYS B 1 253 ? -18.094 -25.094 -2.324 1 96.88 253 LYS B CA 1
ATOM 4808 C C . LYS B 1 253 ? -18.062 -23.75 -3.021 1 96.88 253 LYS B C 1
ATOM 4810 O O . LYS B 1 253 ? -17.594 -22.766 -2.457 1 96.88 253 LYS B O 1
ATOM 4815 N N . GLU B 1 254 ? -18.547 -23.719 -4.281 1 96.44 254 GLU B N 1
ATOM 4816 C CA . GLU B 1 254 ? -18.594 -22.469 -5.031 1 96.44 254 GLU B CA 1
ATOM 4817 C C . GLU B 1 254 ? -19.734 -21.578 -4.551 1 96.44 254 GLU B C 1
ATOM 4819 O O . GLU B 1 254 ? -20.781 -22.062 -4.152 1 96.44 254 GLU B O 1
ATOM 4824 N N . PRO B 1 255 ? -19.469 -20.234 -4.578 1 98.06 255 PRO B N 1
ATOM 4825 C CA . PRO B 1 255 ? -20.625 -19.359 -4.383 1 98.06 255 PRO B CA 1
ATOM 4826 C C . PRO B 1 255 ? -21.656 -19.484 -5.5 1 98.06 255 PRO B C 1
ATOM 4828 O O . PRO B 1 255 ? -21.359 -20.047 -6.562 1 98.06 255 PRO B O 1
ATOM 4831 N N . GLN B 1 256 ? -22.812 -19.031 -5.234 1 97.88 256 GLN B N 1
ATOM 4832 C CA . GLN B 1 256 ? -23.875 -19.125 -6.234 1 97.88 256 GLN B CA 1
ATOM 4833 C C . GLN B 1 256 ? -24.094 -17.797 -6.949 1 97.88 256 GLN B C 1
ATOM 4835 O O . GLN B 1 256 ? -23.969 -16.734 -6.34 1 97.88 256 GLN B O 1
ATOM 4840 N N . ALA B 1 257 ? -24.406 -17.969 -8.211 1 97.06 257 ALA B N 1
ATOM 4841 C CA . ALA B 1 257 ? -24.812 -16.766 -8.938 1 97.06 257 ALA B CA 1
ATOM 4842 C C . ALA B 1 257 ? -25.891 -16 -8.18 1 97.06 257 ALA B C 1
ATOM 4844 O O . ALA B 1 257 ? -26.734 -16.609 -7.52 1 97.06 257 ALA B O 1
ATOM 4845 N N . PRO B 1 258 ? -25.938 -14.734 -8.102 1 96.94 258 PRO B N 1
ATOM 4846 C CA . PRO B 1 258 ? -25.141 -13.859 -8.969 1 96.94 258 PRO B CA 1
ATOM 4847 C C . PRO B 1 258 ? -23.812 -13.445 -8.336 1 96.94 258 PRO B C 1
ATOM 4849 O O . PRO B 1 258 ? -23.219 -12.438 -8.742 1 96.94 258 PRO B O 1
ATOM 4852 N N . GLU B 1 259 ? -23.328 -14.164 -7.32 1 97.88 259 GLU B N 1
ATOM 4853 C CA . GLU B 1 259 ? -22.016 -13.867 -6.762 1 97.88 259 GLU B CA 1
ATOM 4854 C C . GLU B 1 259 ? -20.922 -13.914 -7.836 1 97.88 259 GLU B C 1
ATOM 4856 O O . GLU B 1 259 ? -21.062 -14.617 -8.836 1 97.88 259 GLU B O 1
ATOM 4861 N N . GLN B 1 260 ? -19.969 -13.047 -7.652 1 98 260 GLN B N 1
ATOM 4862 C CA . GLN B 1 260 ? -18.797 -13.07 -8.523 1 98 260 GLN B CA 1
ATOM 4863 C C . GLN B 1 260 ? -17.531 -13.328 -7.727 1 98 260 GLN B C 1
ATOM 4865 O O . GLN B 1 260 ? -17.125 -12.508 -6.898 1 98 260 GLN B O 1
ATOM 4870 N N . ARG B 1 261 ? -16.906 -14.469 -7.953 1 97.62 261 ARG B N 1
ATOM 4871 C CA . ARG B 1 261 ? -15.57 -14.703 -7.41 1 97.62 261 ARG B CA 1
ATOM 4872 C C . ARG B 1 261 ? -14.492 -14.203 -8.367 1 97.62 261 ARG B C 1
ATOM 4874 O O . ARG B 1 261 ? -14.789 -13.867 -9.516 1 97.62 261 ARG B O 1
ATOM 4881 N N . MET B 1 262 ? -13.258 -14.102 -7.922 1 97.88 262 MET B N 1
ATOM 4882 C CA . MET B 1 262 ? -12.211 -13.586 -8.797 1 97.88 262 MET B CA 1
ATOM 4883 C C . MET B 1 262 ? -11.383 -14.727 -9.383 1 97.88 262 MET B C 1
ATOM 4885 O O . MET B 1 262 ? -11.242 -15.781 -8.766 1 97.88 262 MET B O 1
ATOM 4889 N N . SER B 1 263 ? -10.938 -14.609 -10.555 1 97.06 263 SER B N 1
ATOM 4890 C CA . SER B 1 263 ? -9.945 -15.453 -11.219 1 97.06 263 SER B CA 1
ATOM 4891 C C . SER B 1 263 ? -8.938 -14.602 -11.992 1 97.06 263 SER B C 1
ATOM 4893 O O . SER B 1 263 ? -9.164 -13.414 -12.219 1 97.06 263 SER B O 1
ATOM 4895 N N . TRP B 1 264 ? -7.746 -15.141 -12.172 1 97.38 264 TRP B N 1
ATOM 4896 C CA . TRP B 1 264 ? -6.758 -14.414 -12.969 1 97.38 264 TRP B CA 1
ATOM 4897 C C . TRP B 1 264 ? -5.863 -15.383 -13.734 1 97.38 264 TRP B C 1
ATOM 4899 O O . TRP B 1 264 ? -5.797 -16.562 -13.414 1 97.38 264 TRP B O 1
ATOM 4909 N N . ALA B 1 265 ? -5.281 -14.859 -14.727 1 97.25 265 ALA B N 1
ATOM 4910 C CA . ALA B 1 265 ? -4.312 -15.578 -15.547 1 97.25 265 ALA B CA 1
ATOM 4911 C C . ALA B 1 265 ? -2.891 -15.344 -15.047 1 97.25 265 ALA B C 1
ATOM 4913 O O . ALA B 1 265 ? -2.279 -14.312 -15.359 1 97.25 265 ALA B O 1
ATOM 4914 N N . GLN B 1 266 ? -2.375 -16.312 -14.266 1 98.12 266 GLN B N 1
ATOM 4915 C CA . GLN B 1 266 ? -0.999 -16.219 -13.789 1 98.12 266 GLN B CA 1
ATOM 4916 C C . GLN B 1 266 ? -0.021 -16.125 -14.961 1 98.12 266 GLN B C 1
ATOM 4918 O O . GLN B 1 266 ? -0.095 -16.922 -15.898 1 98.12 266 GLN B O 1
ATOM 4923 N N . THR B 1 267 ? 0.974 -15.18 -14.875 1 98.69 267 THR B N 1
ATOM 4924 C CA . THR B 1 267 ? 1.699 -14.789 -16.078 1 98.69 267 THR B CA 1
ATOM 4925 C C . THR B 1 267 ? 3.197 -15.031 -15.914 1 98.69 267 THR B C 1
ATOM 4927 O O . THR B 1 267 ? 3.744 -14.828 -14.828 1 98.69 267 THR B O 1
ATOM 4930 N N . GLY B 1 268 ? 3.789 -15.477 -16.969 1 98.88 268 GLY B N 1
ATOM 4931 C CA . GLY B 1 268 ? 5.223 -15.719 -16.984 1 98.88 268 GLY B CA 1
ATOM 4932 C C . GLY B 1 268 ? 5.945 -14.961 -18.078 1 98.88 268 GLY B C 1
ATOM 4933 O O . GLY B 1 268 ? 5.34 -14.578 -19.078 1 98.88 268 GLY B O 1
ATOM 4934 N N . ALA B 1 269 ? 7.23 -14.727 -17.875 1 98.94 269 ALA B N 1
ATOM 4935 C CA . ALA B 1 269 ? 8.109 -14.078 -18.844 1 98.94 269 ALA B CA 1
ATOM 4936 C C . ALA B 1 269 ? 9.57 -14.453 -18.594 1 98.94 269 ALA B C 1
ATOM 4938 O O . ALA B 1 269 ? 9.945 -14.797 -17.469 1 98.94 269 ALA B O 1
ATOM 4939 N N . ILE B 1 270 ? 10.344 -14.43 -19.641 1 98.94 270 ILE B N 1
ATOM 4940 C CA . ILE B 1 270 ? 11.789 -14.602 -19.562 1 98.94 270 ILE B CA 1
ATOM 4941 C C . ILE B 1 270 ? 12.453 -13.242 -19.359 1 98.94 270 ILE B C 1
ATOM 4943 O O . ILE B 1 270 ? 12.141 -12.273 -20.062 1 98.94 270 ILE B O 1
ATOM 4947 N N . ILE B 1 271 ? 13.344 -13.18 -18.375 1 98.94 271 ILE B N 1
ATOM 4948 C CA . ILE B 1 271 ? 14.031 -11.93 -18.078 1 98.94 271 ILE B CA 1
ATOM 4949 C C . ILE B 1 271 ? 15.18 -11.719 -19.062 1 98.94 271 ILE B C 1
ATOM 4951 O O . ILE B 1 271 ? 15.945 -12.641 -19.344 1 98.94 271 ILE B O 1
ATOM 4955 N N . ALA B 1 272 ? 15.25 -10.547 -19.609 1 98.56 272 ALA B N 1
ATOM 4956 C CA . ALA B 1 272 ? 16.312 -10.203 -20.547 1 98.56 272 ALA B CA 1
ATOM 4957 C C . ALA B 1 272 ? 17.688 -10.375 -19.906 1 98.56 272 ALA B C 1
ATOM 4959 O O . ALA B 1 272 ? 17.875 -10.094 -18.734 1 98.56 272 ALA B O 1
ATOM 4960 N N . GLY B 1 273 ? 18.672 -10.859 -20.719 1 97.62 273 GLY B N 1
ATOM 4961 C CA . GLY B 1 273 ? 20.031 -11.016 -20.25 1 97.62 273 GLY B CA 1
ATOM 4962 C C . GLY B 1 273 ? 20.266 -12.328 -19.531 1 97.62 273 GLY B C 1
ATOM 4963 O O . GLY B 1 273 ? 21.359 -12.594 -19.047 1 97.62 273 GLY B O 1
ATOM 4964 N N . THR B 1 274 ? 19.25 -13.164 -19.453 1 98.56 274 THR B N 1
ATOM 4965 C CA . THR B 1 274 ? 19.406 -14.461 -18.797 1 98.56 274 THR B CA 1
ATOM 4966 C C . THR B 1 274 ? 20.609 -15.211 -19.375 1 98.56 274 THR B C 1
ATOM 4968 O O . THR B 1 274 ? 20.781 -15.273 -20.594 1 98.56 274 THR B O 1
ATOM 4971 N N . PRO B 1 275 ? 21.422 -15.812 -18.484 1 98.31 275 PRO B N 1
ATOM 4972 C CA . PRO B 1 275 ? 22.5 -16.672 -18.953 1 98.31 275 PRO B CA 1
ATOM 4973 C C . PRO B 1 275 ? 22.031 -18.062 -19.359 1 98.31 275 PRO B C 1
ATOM 4975 O O . PRO B 1 275 ? 22.828 -18.906 -19.781 1 98.31 275 PRO B O 1
ATOM 4978 N N . MET B 1 276 ? 20.719 -18.312 -19.188 1 98.69 276 MET B N 1
ATOM 4979 C CA . MET B 1 276 ? 20.141 -19.625 -19.453 1 98.69 276 MET B CA 1
ATOM 4980 C C . MET B 1 276 ? 19 -19.516 -20.469 1 98.69 276 MET B C 1
ATOM 4982 O O . MET B 1 276 ? 17.875 -19.922 -20.188 1 98.69 276 MET B O 1
ATOM 4986 N N . PRO B 1 277 ? 19.25 -19 -21.625 1 98.75 277 PRO B N 1
ATOM 4987 C CA . PRO B 1 277 ? 18.156 -18.703 -22.547 1 98.75 277 PRO B CA 1
ATOM 4988 C C . PRO B 1 277 ? 17.391 -19.953 -22.984 1 98.75 277 PRO B C 1
ATOM 4990 O O . PRO B 1 277 ? 16.172 -19.953 -23.031 1 98.75 277 PRO B O 1
ATOM 4993 N N . GLU B 1 278 ? 18.062 -21.016 -23.281 1 98.88 278 GLU B N 1
ATOM 4994 C CA . GLU B 1 278 ? 17.375 -22.219 -23.75 1 98.88 278 GLU B CA 1
ATOM 4995 C C . GLU B 1 278 ? 16.625 -22.891 -22.609 1 98.88 278 GLU B C 1
ATOM 4997 O O . GLU B 1 278 ? 15.5 -23.375 -22.812 1 98.88 278 GLU B O 1
ATOM 5002 N N . SER B 1 279 ? 17.203 -22.922 -21.422 1 98.94 279 SER B N 1
ATOM 5003 C CA . SER B 1 279 ? 16.5 -23.453 -20.25 1 98.94 279 SER B CA 1
ATOM 5004 C C . SER B 1 279 ? 15.258 -22.625 -19.922 1 98.94 279 SER B C 1
ATOM 5006 O O . SER B 1 279 ? 14.234 -23.188 -19.531 1 98.94 279 SER B O 1
ATOM 5008 N N . SER B 1 280 ? 15.359 -21.328 -20.078 1 98.94 280 SER B N 1
ATOM 5009 C CA . SER B 1 280 ? 14.227 -20.438 -19.844 1 98.94 280 SER B CA 1
ATOM 5010 C C . SER B 1 280 ? 13.102 -20.703 -20.828 1 98.94 280 SER B C 1
ATOM 5012 O O . SER B 1 280 ? 11.93 -20.781 -20.453 1 98.94 280 SER B O 1
ATOM 5014 N N . LYS B 1 281 ? 13.469 -20.844 -22.094 1 98.94 281 LYS B N 1
ATOM 5015 C CA . LYS B 1 281 ? 12.5 -21.188 -23.125 1 98.94 281 LYS B CA 1
ATOM 5016 C C . LYS B 1 281 ? 11.828 -22.531 -22.828 1 98.94 281 LYS B C 1
ATOM 5018 O O . LYS B 1 281 ? 10.617 -22.672 -22.953 1 98.94 281 LYS B O 1
ATOM 5023 N N . LEU B 1 282 ? 12.68 -23.484 -22.406 1 98.94 282 LEU B N 1
ATOM 5024 C CA . LEU B 1 282 ? 12.172 -24.797 -22.078 1 98.94 282 LEU B CA 1
ATOM 5025 C C . LEU B 1 282 ? 11.141 -24.719 -20.953 1 98.94 282 LEU B C 1
ATOM 5027 O O . LEU B 1 282 ? 10.086 -25.359 -21.016 1 98.94 282 LEU B O 1
ATOM 5031 N N . PHE B 1 283 ? 11.438 -23.938 -19.953 1 98.94 283 PHE B N 1
ATOM 5032 C CA . PHE B 1 283 ? 10.578 -23.812 -18.781 1 98.94 283 PHE B CA 1
ATOM 5033 C C . PHE B 1 283 ? 9.203 -23.297 -19.172 1 98.94 283 PHE B C 1
ATOM 5035 O O . PHE B 1 283 ? 8.188 -23.906 -18.828 1 98.94 283 PHE B O 1
ATOM 5042 N N . LEU B 1 284 ? 9.102 -22.203 -19.922 1 98.94 284 LEU B N 1
ATOM 5043 C CA . LEU B 1 284 ? 7.812 -21.641 -20.297 1 98.94 284 LEU B CA 1
ATOM 5044 C C . LEU B 1 284 ? 7.109 -22.516 -21.328 1 98.94 284 LEU B C 1
ATOM 5046 O O . LEU B 1 284 ? 5.879 -22.609 -21.328 1 98.94 284 LEU B O 1
ATOM 5050 N N . SER B 1 285 ? 7.902 -23.109 -22.219 1 98.94 285 SER B N 1
ATOM 5051 C CA . SER B 1 285 ? 7.309 -24.062 -23.172 1 98.94 285 SER B CA 1
ATOM 5052 C C . SER B 1 285 ? 6.652 -25.234 -22.438 1 98.94 285 SER B C 1
ATOM 5054 O O . SER B 1 285 ? 5.562 -25.672 -22.812 1 98.94 285 SER B O 1
ATOM 5056 N N . TYR B 1 286 ? 7.336 -25.688 -21.422 1 98.88 286 TYR B N 1
ATOM 5057 C CA . TYR B 1 286 ? 6.812 -26.797 -20.641 1 98.88 286 TYR B CA 1
ATOM 5058 C C . TYR B 1 286 ? 5.531 -26.422 -19.922 1 98.88 286 TYR B C 1
ATOM 5060 O O . TYR B 1 286 ? 4.523 -27.125 -20 1 98.88 286 TYR B O 1
ATOM 5068 N N . LEU B 1 287 ? 5.473 -25.266 -19.25 1 98.81 287 LEU B N 1
ATOM 5069 C CA . LEU B 1 287 ? 4.324 -24.812 -18.469 1 98.81 287 LEU B CA 1
ATOM 5070 C C . LEU B 1 287 ? 3.123 -24.562 -19.375 1 98.81 287 LEU B C 1
ATOM 5072 O O . LEU B 1 287 ? 1.979 -24.609 -18.906 1 98.81 287 LEU B O 1
ATOM 5076 N N . THR B 1 288 ? 3.365 -24.266 -20.641 1 98.69 288 THR B N 1
ATOM 5077 C CA . THR B 1 288 ? 2.264 -23.953 -21.547 1 98.69 288 THR B CA 1
ATOM 5078 C C . THR B 1 288 ? 2.018 -25.109 -22.516 1 98.69 288 THR B C 1
ATOM 5080 O O . THR B 1 288 ? 1.269 -24.969 -23.484 1 98.69 288 THR B O 1
ATOM 5083 N N . SER B 1 289 ? 2.648 -26.234 -22.312 1 98.62 289 SER B N 1
ATOM 5084 C CA . SER B 1 289 ? 2.512 -27.406 -23.172 1 98.62 289 SER B CA 1
ATOM 5085 C C . SER B 1 289 ? 1.198 -28.141 -22.922 1 98.62 289 SER B C 1
ATOM 5087 O O . SER B 1 289 ? 0.603 -28 -21.844 1 98.62 289 SER B O 1
ATOM 5089 N N . THR B 1 290 ? 0.801 -28.906 -23.891 1 97.94 290 THR B N 1
ATOM 5090 C CA . THR B 1 290 ? -0.346 -29.781 -23.719 1 97.94 290 THR B CA 1
ATOM 5091 C C . THR B 1 290 ? -0.081 -30.781 -22.594 1 97.94 290 THR B C 1
ATOM 5093 O O . THR B 1 290 ? -0.973 -31.094 -21.797 1 97.94 290 THR B O 1
ATOM 5096 N N . GLU B 1 291 ? 1.141 -31.25 -22.547 1 96.75 291 GLU B N 1
ATOM 5097 C CA . GLU B 1 291 ? 1.567 -32.219 -21.516 1 96.75 291 GLU B CA 1
ATOM 5098 C C . GLU B 1 291 ? 1.28 -31.672 -20.125 1 96.75 291 GLU B C 1
ATOM 5100 O O . GLU B 1 291 ? 0.736 -32.406 -19.281 1 96.75 291 GLU B O 1
ATOM 5105 N N . TRP B 1 292 ? 1.582 -30.469 -19.812 1 98.19 292 TRP B N 1
ATOM 5106 C CA . TRP B 1 292 ? 1.421 -29.844 -18.516 1 98.19 292 TRP B CA 1
ATOM 5107 C C . TRP B 1 292 ? -0.024 -29.422 -18.281 1 98.19 292 TRP B C 1
ATOM 5109 O O . TRP B 1 292 ? -0.587 -29.641 -17.203 1 98.19 292 TRP B O 1
ATOM 5119 N N . GLN B 1 293 ? -0.683 -28.922 -19.312 1 98.44 293 GLN B N 1
ATOM 5120 C CA . GLN B 1 293 ? -1.975 -28.25 -19.188 1 98.44 293 GLN B CA 1
ATOM 5121 C C . GLN B 1 293 ? -3.117 -29.266 -19.188 1 98.44 293 GLN B C 1
ATOM 5123 O O . GLN B 1 293 ? -4.203 -28.984 -18.672 1 98.44 293 GLN B O 1
ATOM 5128 N N . ASN B 1 294 ? -2.941 -30.438 -19.656 1 97.94 294 ASN B N 1
ATOM 5129 C CA . ASN B 1 294 ? -4.012 -31.406 -19.922 1 97.94 294 ASN B CA 1
ATOM 5130 C C . ASN B 1 294 ? -4.719 -31.812 -18.641 1 97.94 294 ASN B C 1
ATOM 5132 O O . ASN B 1 294 ? -5.949 -31.875 -18.594 1 97.94 294 ASN B O 1
ATOM 5136 N N . ALA B 1 295 ? -3.951 -32.062 -17.609 1 96.06 295 ALA B N 1
ATOM 5137 C CA . ALA B 1 295 ? -4.543 -32.562 -16.375 1 96.06 295 ALA B CA 1
ATOM 5138 C C . ALA B 1 295 ? -5.539 -31.562 -15.805 1 96.06 295 ALA B C 1
ATOM 5140 O O . ALA B 1 295 ? -6.586 -31.953 -15.273 1 96.06 295 ALA B O 1
ATOM 5141 N N . THR B 1 296 ? -5.238 -30.312 -15.875 1 96.44 296 THR B N 1
ATOM 5142 C CA . THR B 1 296 ? -6.109 -29.266 -15.367 1 96.44 296 THR B CA 1
ATOM 5143 C C . THR B 1 296 ? -7.434 -29.25 -16.125 1 96.44 296 THR B C 1
ATOM 5145 O O . THR B 1 296 ? -8.508 -29.281 -15.508 1 96.44 296 THR B O 1
ATOM 5148 N N . ALA B 1 297 ? -7.355 -29.266 -17.391 1 96.56 297 ALA B N 1
ATOM 5149 C CA . ALA B 1 297 ? -8.555 -29.219 -18.234 1 96.56 297 ALA B CA 1
ATOM 5150 C C . ALA B 1 297 ? -9.367 -30.516 -18.078 1 96.56 297 ALA B C 1
ATOM 5152 O O . ALA B 1 297 ? -10.594 -30.469 -18 1 96.56 297 ALA B O 1
ATOM 5153 N N . ALA B 1 298 ? -8.68 -31.578 -17.984 1 97 298 ALA B N 1
ATOM 5154 C CA . ALA B 1 298 ? -9.336 -32.875 -17.844 1 97 298 ALA B CA 1
ATOM 5155 C C . ALA B 1 298 ? -10.094 -32.969 -16.516 1 97 298 ALA B C 1
ATOM 5157 O O . ALA B 1 298 ? -11.102 -33.656 -16.422 1 97 298 ALA B O 1
ATOM 5158 N N . ALA B 1 299 ? -9.656 -32.25 -15.57 1 95.06 299 ALA B N 1
ATOM 5159 C CA . ALA B 1 299 ? -10.305 -32.25 -14.266 1 95.06 299 ALA B CA 1
ATOM 5160 C C . ALA B 1 299 ? -11.469 -31.25 -14.234 1 95.06 299 ALA B C 1
ATOM 5162 O O . ALA B 1 299 ? -12.102 -31.047 -13.195 1 95.06 299 ALA B O 1
ATOM 5163 N N . GLY B 1 300 ? -11.719 -30.578 -15.312 1 94.31 300 GLY B N 1
ATOM 5164 C CA . GLY B 1 300 ? -12.859 -29.688 -15.43 1 94.31 300 GLY B CA 1
ATOM 5165 C C . GLY B 1 300 ? -12.539 -28.266 -15.023 1 94.31 300 GLY B C 1
ATOM 5166 O O . GLY B 1 300 ? -13.445 -27.453 -14.805 1 94.31 300 GLY B O 1
ATOM 5167 N N . ARG B 1 301 ? -11.305 -27.953 -14.883 1 94.19 301 ARG B N 1
ATOM 5168 C CA . ARG B 1 301 ? -10.867 -26.594 -14.562 1 94.19 301 ARG B CA 1
ATOM 5169 C C . ARG B 1 301 ? -10.258 -25.922 -15.781 1 94.19 301 ARG B C 1
ATOM 5171 O O . ARG B 1 301 ? -9.594 -26.562 -16.594 1 94.19 301 ARG B O 1
ATOM 5178 N N . PRO B 1 302 ? -10.5 -24.641 -15.859 1 95.75 302 PRO B N 1
ATOM 5179 C CA . PRO B 1 302 ? -9.953 -23.953 -17.031 1 95.75 302 PRO B CA 1
ATOM 5180 C C . PRO B 1 302 ? -8.422 -23.953 -17.062 1 95.75 302 PRO B C 1
ATOM 5182 O O . PRO B 1 302 ? -7.785 -23.812 -16.016 1 95.75 302 PRO B O 1
ATOM 5185 N N . CYS B 1 303 ? -7.887 -24.203 -18.234 1 97.31 303 CYS B N 1
ATOM 5186 C CA . CYS B 1 303 ? -6.453 -24.062 -18.469 1 97.31 303 CYS B CA 1
ATOM 5187 C C . CYS B 1 303 ? -6.168 -22.953 -19.469 1 97.31 303 CYS B C 1
ATOM 5189 O O . CYS B 1 303 ? -7.066 -22.188 -19.828 1 97.31 303 CYS B O 1
ATOM 5191 N N . VAL B 1 304 ? -4.844 -22.812 -19.938 1 98.12 304 VAL B N 1
ATOM 5192 C CA . VAL B 1 304 ? -4.48 -21.625 -20.703 1 98.12 304 VAL B CA 1
ATOM 5193 C C . VAL B 1 304 ? -4.562 -21.922 -22.188 1 98.12 304 VAL B C 1
ATOM 5195 O O . VAL B 1 304 ? -4.406 -21.031 -23.031 1 98.12 304 VAL B O 1
ATOM 5198 N N . LEU B 1 305 ? -4.797 -23.172 -22.594 1 98.44 305 LEU B N 1
ATOM 5199 C CA . LEU B 1 305 ? -4.887 -23.562 -23.984 1 98.44 305 LEU B CA 1
ATOM 5200 C C . LEU B 1 305 ? -6.344 -23.656 -24.438 1 98.44 305 LEU B C 1
ATOM 5202 O O . LEU B 1 305 ? -7.117 -24.422 -23.875 1 98.44 305 LEU B O 1
ATOM 5206 N N . THR B 1 306 ? -6.645 -22.875 -25.438 1 97.44 306 THR B N 1
ATOM 5207 C CA . THR B 1 306 ? -8 -22.797 -25.984 1 97.44 306 THR B CA 1
ATOM 5208 C C . THR B 1 306 ? -8.469 -24.172 -26.438 1 97.44 306 THR B C 1
ATOM 5210 O O . THR B 1 306 ? -9.586 -24.594 -26.125 1 97.44 306 THR B O 1
ATOM 5213 N N . SER B 1 307 ? -7.641 -24.922 -27.094 1 97.94 307 SER B N 1
ATOM 5214 C CA . SER B 1 307 ? -8.008 -26.219 -27.656 1 97.94 307 SER B CA 1
ATOM 5215 C C . SER B 1 307 ? -8.336 -27.219 -26.562 1 97.94 307 SER B C 1
ATOM 5217 O O . SER B 1 307 ? -9.273 -28.016 -26.703 1 97.94 307 SER B O 1
ATOM 5219 N N . LEU B 1 308 ? -7.566 -27.25 -25.5 1 98 308 LEU B N 1
ATOM 5220 C CA . LEU B 1 308 ? -7.828 -28.172 -24.406 1 98 308 LEU B CA 1
ATOM 5221 C C . LEU B 1 308 ? -9.133 -27.812 -23.688 1 98 308 LEU B C 1
ATOM 5223 O O . LEU B 1 308 ? -9.891 -28.703 -23.312 1 98 308 LEU B O 1
ATOM 5227 N N . ASN B 1 309 ? -9.352 -26.547 -23.453 1 97.56 309 ASN B N 1
ATOM 5228 C CA . ASN B 1 309 ? -10.625 -26.125 -22.859 1 97.56 309 ASN B CA 1
ATOM 5229 C C . ASN B 1 309 ? -11.805 -26.578 -23.719 1 97.56 309 ASN B C 1
ATOM 5231 O O . ASN B 1 309 ? -12.797 -27.094 -23.188 1 97.56 309 ASN B O 1
ATOM 5235 N N . GLU B 1 310 ? -11.688 -26.438 -25.016 1 97.31 310 GLU B N 1
ATOM 5236 C CA . GLU B 1 310 ? -12.742 -26.875 -25.938 1 97.31 310 GLU B CA 1
ATOM 5237 C C . GLU B 1 310 ? -12.93 -28.391 -25.875 1 97.31 310 GLU B C 1
ATOM 5239 O O . GLU B 1 310 ? -14.055 -28.875 -25.797 1 97.31 310 GLU B O 1
ATOM 5244 N N . LYS B 1 311 ? -11.852 -29.062 -25.859 1 97.81 311 LYS B N 1
ATOM 5245 C CA . LYS B 1 311 ? -11.875 -30.516 -25.828 1 97.81 311 LYS B CA 1
ATOM 5246 C C . LYS B 1 311 ? -12.648 -31.031 -24.625 1 97.81 311 LYS B C 1
ATOM 5248 O O . LYS B 1 311 ? -13.422 -31.984 -24.734 1 97.81 311 LYS B O 1
ATOM 5253 N N . TYR B 1 312 ? -12.461 -30.391 -23.516 1 97.69 312 TYR B N 1
ATOM 5254 C CA . TYR B 1 312 ? -13.039 -30.891 -22.266 1 97.69 312 TYR B CA 1
ATOM 5255 C C . TYR B 1 312 ? -14.289 -30.109 -21.891 1 97.69 312 TYR B C 1
ATOM 5257 O O . TYR B 1 312 ? -14.859 -30.328 -20.812 1 97.69 312 TYR B O 1
ATOM 5265 N N . GLY B 1 313 ? -14.75 -29.188 -22.672 1 96.75 313 GLY B N 1
ATOM 5266 C CA . GLY B 1 313 ? -15.969 -28.422 -22.438 1 96.75 313 GLY B CA 1
ATOM 5267 C C . GLY B 1 313 ? -15.844 -27.453 -21.266 1 96.75 313 GLY B C 1
ATOM 5268 O O . GLY B 1 313 ? -16.797 -27.266 -20.516 1 96.75 313 GLY B O 1
ATOM 5269 N N . VAL B 1 314 ? -14.656 -26.953 -21.078 1 94.31 314 VAL B N 1
ATOM 5270 C CA . VAL B 1 314 ? -14.375 -26.031 -19.969 1 94.31 314 VAL B CA 1
ATOM 5271 C C . VAL B 1 314 ? -14.43 -24.594 -20.469 1 94.31 314 VAL B C 1
ATOM 5273 O O . VAL B 1 314 ? -13.945 -24.297 -21.578 1 94.31 314 VAL B O 1
ATOM 5276 N N . THR B 1 315 ? -15.102 -23.719 -19.672 1 91.31 315 THR B N 1
ATOM 5277 C CA . THR B 1 315 ? -15.164 -22.312 -20.016 1 91.31 315 THR B CA 1
ATOM 5278 C C . THR B 1 315 ? -14.359 -21.469 -19.016 1 91.31 315 THR B C 1
ATOM 5280 O O . THR B 1 315 ? -14.344 -21.781 -17.828 1 91.31 315 THR B O 1
ATOM 5283 N N . LEU B 1 316 ? -13.758 -20.469 -19.531 1 90.31 316 LEU B N 1
ATOM 5284 C CA . LEU B 1 316 ? -12.961 -19.562 -18.719 1 90.31 316 LEU B CA 1
ATOM 5285 C C . LEU B 1 316 ? -13.852 -18.672 -17.859 1 90.31 316 LEU B C 1
ATOM 5287 O O . LEU B 1 316 ? -13.602 -18.516 -16.656 1 90.31 316 LEU B O 1
ATOM 5291 N N . ASP B 1 317 ? -14.852 -18.031 -18.562 1 91.38 317 ASP B N 1
ATOM 5292 C CA . ASP B 1 317 ? -15.82 -17.156 -17.891 1 91.38 317 ASP B CA 1
ATOM 5293 C C . ASP B 1 317 ? -17.125 -17.906 -17.625 1 91.38 317 ASP B C 1
ATOM 5295 O O . ASP B 1 317 ? -17.469 -18.844 -18.344 1 91.38 317 ASP B O 1
ATOM 5299 N N . SER B 1 318 ? -17.688 -17.578 -16.5 1 93.44 318 SER B N 1
ATOM 5300 C CA . SER B 1 318 ? -19.016 -18.094 -16.141 1 93.44 318 SER B CA 1
ATOM 5301 C C . SER B 1 318 ? -19.875 -17.016 -15.516 1 93.44 318 SER B C 1
ATOM 5303 O O . SER B 1 318 ? -19.547 -15.828 -15.57 1 93.44 318 SER B O 1
ATOM 5305 N N . ASN B 1 319 ? -21.016 -17.438 -14.984 1 95.44 319 ASN B N 1
ATOM 5306 C CA . ASN B 1 319 ? -21.922 -16.484 -14.328 1 95.44 319 ASN B CA 1
ATOM 5307 C C . ASN B 1 319 ? -21.406 -16.094 -12.945 1 95.44 319 ASN B C 1
ATOM 5309 O O . ASN B 1 319 ? -21.984 -15.227 -12.289 1 95.44 319 ASN B O 1
ATOM 5313 N N . ILE B 1 320 ? -20.25 -16.688 -12.562 1 96.88 320 ILE B N 1
ATOM 5314 C CA . ILE B 1 320 ? -19.781 -16.328 -11.234 1 96.88 320 ILE B CA 1
ATOM 5315 C C . ILE B 1 320 ? -18.312 -15.891 -11.305 1 96.88 320 ILE B C 1
ATOM 5317 O O . ILE B 1 320 ? -17.688 -15.633 -10.281 1 96.88 320 ILE B O 1
ATOM 5321 N N . THR B 1 321 ? -17.672 -15.852 -12.508 1 96.44 321 THR B N 1
ATOM 5322 C CA . THR B 1 321 ? -16.266 -15.438 -12.578 1 96.44 321 THR B CA 1
ATOM 5323 C C . THR B 1 321 ? -15.938 -14.898 -13.969 1 96.44 321 THR B C 1
ATOM 5325 O O . THR B 1 321 ? -16.531 -15.32 -14.961 1 96.44 321 THR B O 1
ATOM 5328 N N . GLN B 1 322 ? -15.078 -13.898 -14.023 1 94.81 322 GLN B N 1
ATOM 5329 C CA . GLN B 1 322 ? -14.484 -13.328 -15.227 1 94.81 322 GLN B CA 1
ATOM 5330 C C . GLN B 1 322 ? -12.969 -13.242 -15.109 1 94.81 322 GLN B C 1
ATOM 5332 O O . GLN B 1 322 ? -12.445 -12.469 -14.297 1 94.81 322 GLN B O 1
ATOM 5337 N N . VAL B 1 323 ? -12.227 -13.883 -15.969 1 94.5 323 VAL B N 1
ATOM 5338 C CA . VAL B 1 323 ? -10.789 -14.055 -15.82 1 94.5 323 VAL B CA 1
ATOM 5339 C C . VAL B 1 323 ? -10.07 -12.758 -16.172 1 94.5 323 VAL B C 1
ATOM 5341 O O . VAL B 1 323 ? -9.023 -12.445 -15.594 1 94.5 323 VAL B O 1
ATOM 5344 N N . SER B 1 324 ? -10.602 -11.914 -17.047 1 93.5 324 SER B N 1
ATOM 5345 C CA . SER B 1 324 ? -9.859 -10.789 -17.594 1 93.5 324 SER B CA 1
ATOM 5346 C C . SER B 1 324 ? -9.961 -9.562 -16.703 1 93.5 324 SER B C 1
ATOM 5348 O O . SER B 1 324 ? -9.203 -8.602 -16.859 1 93.5 324 SER B O 1
ATOM 5350 N N . GLY B 1 325 ? -10.922 -9.555 -15.773 1 95.94 325 GLY B N 1
ATOM 5351 C CA . GLY B 1 325 ? -11.18 -8.383 -14.953 1 95.94 325 GLY B CA 1
ATOM 5352 C C . GLY B 1 325 ? -9.984 -7.98 -14.102 1 95.94 325 GLY B C 1
ATOM 5353 O O . GLY B 1 325 ? -9.68 -6.793 -13.977 1 95.94 325 GLY B O 1
ATOM 5354 N N . PHE B 1 326 ? -9.273 -8.961 -13.586 1 97.81 326 PHE B N 1
ATOM 5355 C CA . PHE B 1 326 ? -8.164 -8.68 -12.672 1 97.81 326 PHE B CA 1
ATOM 5356 C C . PHE B 1 326 ? -7.039 -7.953 -13.398 1 97.81 326 PHE B C 1
ATOM 5358 O O . PHE B 1 326 ? -6.438 -7.027 -12.852 1 97.81 326 PHE B O 1
ATOM 5365 N N . ARG B 1 327 ? -6.699 -8.398 -14.609 1 96.44 327 ARG B N 1
ATOM 5366 C CA . ARG B 1 327 ? -5.625 -7.77 -15.375 1 96.44 327 ARG B CA 1
ATOM 5367 C C . ARG B 1 327 ? -5.906 -6.289 -15.586 1 96.44 327 ARG B C 1
ATOM 5369 O O . ARG B 1 327 ? -5.004 -5.457 -15.461 1 96.44 327 ARG B O 1
ATOM 5376 N N . VAL B 1 328 ? -7.125 -6 -15.898 1 95.81 328 VAL B N 1
ATOM 5377 C CA . VAL B 1 328 ? -7.512 -4.609 -16.109 1 95.81 328 VAL B CA 1
ATOM 5378 C C . VAL B 1 328 ? -7.426 -3.838 -14.797 1 95.81 328 VAL B C 1
ATOM 5380 O O . VAL B 1 328 ? -6.848 -2.75 -14.75 1 95.81 328 VAL B O 1
ATOM 5383 N N . TRP B 1 329 ? -7.938 -4.418 -13.773 1 97.38 329 TRP B N 1
ATOM 5384 C CA . TRP B 1 329 ? -7.969 -3.814 -12.445 1 97.38 329 TRP B CA 1
ATOM 5385 C C . TRP B 1 329 ? -6.559 -3.516 -11.945 1 97.38 329 TRP B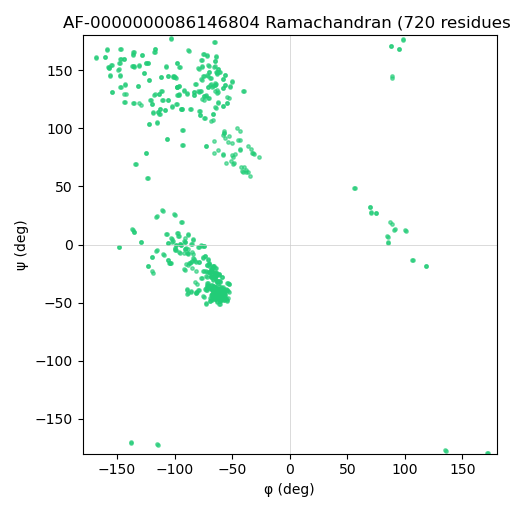 C 1
ATOM 5387 O O . TRP B 1 329 ? -6.297 -2.434 -11.414 1 97.38 329 TRP B O 1
ATOM 5397 N N . GLU B 1 330 ? -5.621 -4.379 -12.18 1 96.44 330 GLU B N 1
ATOM 5398 C CA . GLU B 1 330 ? -4.262 -4.27 -11.664 1 96.44 330 GLU B CA 1
ATOM 5399 C C . GLU B 1 330 ? -3.506 -3.131 -12.344 1 96.44 330 GLU B C 1
ATOM 5401 O O . GLU B 1 330 ? -2.549 -2.592 -11.789 1 96.44 330 GLU B O 1
ATOM 5406 N N . GLN B 1 331 ? -3.943 -2.785 -13.508 1 95.31 331 GLN B N 1
ATOM 5407 C CA . GLN B 1 331 ? -3.213 -1.775 -14.266 1 95.31 331 GLN B CA 1
ATOM 5408 C C . GLN B 1 331 ? -3.404 -0.388 -13.664 1 95.31 331 GLN B C 1
ATOM 5410 O O . GLN B 1 331 ? -2.549 0.486 -13.812 1 95.31 331 GLN B O 1
ATOM 5415 N N . ASP B 1 332 ? -4.473 -0.189 -13.023 1 95.38 332 ASP B N 1
ATOM 5416 C CA . ASP B 1 332 ? -4.762 1.09 -12.383 1 95.38 332 ASP B CA 1
ATOM 5417 C C . ASP B 1 332 ? -4.32 1.08 -10.922 1 95.38 332 ASP B C 1
ATOM 5419 O O . ASP B 1 332 ? -5.141 0.906 -10.016 1 95.38 332 ASP B O 1
ATOM 5423 N N . ARG B 1 333 ? -3.059 1.396 -10.773 1 96.44 333 ARG B N 1
ATOM 5424 C CA . ARG B 1 333 ? -2.463 1.234 -9.453 1 96.44 333 ARG B CA 1
ATOM 5425 C C . ARG B 1 333 ? -3.047 2.236 -8.461 1 96.44 333 ARG B C 1
ATOM 5427 O O . ARG B 1 333 ? -3.111 1.966 -7.262 1 96.44 333 ARG B O 1
ATOM 5434 N N . SER B 1 334 ? -3.539 3.424 -8.914 1 94.56 334 SER B N 1
ATOM 5435 C CA . SER B 1 334 ? -4.199 4.375 -8.023 1 94.56 334 SER B CA 1
ATOM 5436 C C . SER B 1 334 ? -5.488 3.799 -7.457 1 94.56 334 SER B C 1
ATOM 5438 O O . SER B 1 334 ? -5.773 3.949 -6.27 1 94.56 334 SER B O 1
ATOM 5440 N N . THR B 1 335 ? -6.227 3.109 -8.328 1 95.12 335 THR B N 1
ATOM 5441 C CA . THR B 1 335 ? -7.461 2.475 -7.879 1 95.12 335 THR B CA 1
ATOM 5442 C C . THR B 1 335 ? -7.164 1.329 -6.918 1 95.12 335 THR B C 1
ATOM 5444 O O . THR B 1 335 ? -7.848 1.17 -5.902 1 95.12 335 THR B O 1
ATOM 5447 N N . VAL B 1 336 ? -6.172 0.535 -7.23 1 98.12 336 VAL B N 1
ATOM 5448 C CA . VAL B 1 336 ? -5.773 -0.557 -6.348 1 98.12 336 VAL B CA 1
ATOM 5449 C C . VAL B 1 336 ? -5.406 -0.003 -4.973 1 98.12 336 VAL B C 1
ATOM 5451 O O . VAL B 1 336 ? -5.863 -0.518 -3.949 1 98.12 336 VAL B O 1
ATOM 5454 N N . GLU B 1 337 ? -4.633 1.077 -4.953 1 97.5 337 GLU B N 1
ATOM 5455 C CA . GLU B 1 337 ? -4.227 1.679 -3.689 1 97.5 337 GLU B CA 1
ATOM 5456 C C . GLU B 1 337 ? -5.43 2.211 -2.918 1 97.5 337 GLU B C 1
ATOM 5458 O O . GLU B 1 337 ? -5.496 2.084 -1.693 1 97.5 337 GLU B O 1
ATOM 5463 N N . TRP B 1 338 ? -6.355 2.846 -3.631 1 97.12 338 TRP B N 1
ATOM 5464 C CA . TRP B 1 338 ? -7.551 3.369 -2.98 1 97.12 338 TRP B CA 1
ATOM 5465 C C . TRP B 1 338 ? -8.305 2.262 -2.252 1 97.12 338 TRP B C 1
ATOM 5467 O O . TRP B 1 338 ? -8.68 2.422 -1.087 1 97.12 338 TRP B O 1
ATOM 5477 N N . TRP B 1 339 ? -8.5 1.116 -2.875 1 98.56 339 TRP B N 1
ATOM 5478 C CA . TRP B 1 339 ? -9.18 -0.02 -2.258 1 98.56 339 TRP B CA 1
ATOM 5479 C C . TRP B 1 339 ? -8.383 -0.55 -1.069 1 98.56 339 TRP B C 1
ATOM 5481 O O . TRP B 1 339 ? -8.945 -0.811 -0.004 1 98.56 339 TRP B O 1
ATOM 5491 N N . LYS B 1 340 ? -7.125 -0.706 -1.246 1 98.44 340 LYS B N 1
ATOM 5492 C CA . LYS B 1 340 ? -6.297 -1.245 -0.172 1 98.44 340 LYS B CA 1
ATOM 5493 C C . LYS B 1 340 ? -6.305 -0.325 1.046 1 98.44 340 LYS B C 1
ATOM 5495 O O . LYS B 1 340 ? -6.309 -0.794 2.186 1 98.44 340 LYS B O 1
ATOM 5500 N N . ASN B 1 341 ? -6.281 0.995 0.806 1 97.75 341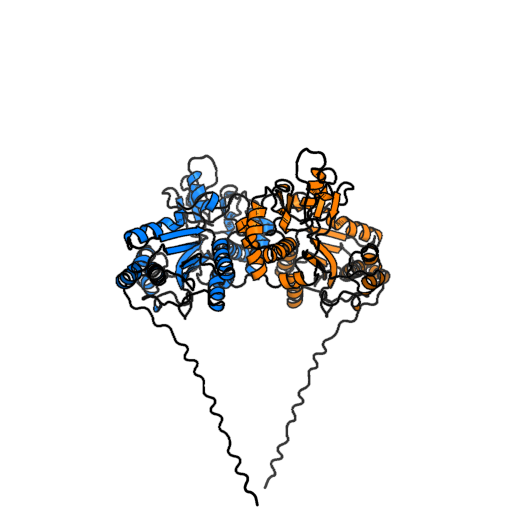 ASN B N 1
ATOM 5501 C CA . ASN B 1 341 ? -6.363 1.94 1.913 1 97.75 341 ASN B CA 1
ATOM 5502 C C . ASN B 1 341 ? -7.707 1.845 2.629 1 97.75 341 ASN B C 1
ATOM 5504 O O . ASN B 1 341 ? -7.777 1.996 3.852 1 97.75 341 ASN B O 1
ATOM 5508 N N . LEU B 1 342 ? -8.805 1.614 1.884 1 98.12 342 LEU B N 1
ATOM 5509 C CA . LEU B 1 342 ? -10.102 1.389 2.506 1 98.12 342 LEU B CA 1
ATOM 5510 C C . LEU B 1 342 ? -10.07 0.162 3.41 1 98.12 342 LEU B C 1
ATOM 5512 O O . LEU B 1 342 ? -10.516 0.219 4.559 1 98.12 342 LEU B O 1
ATOM 5516 N N . PHE B 1 343 ? -9.547 -0.911 2.885 1 98.81 343 PHE B N 1
ATOM 5517 C CA . PHE B 1 343 ? -9.477 -2.137 3.672 1 98.81 343 PHE B CA 1
ATOM 5518 C C . PHE B 1 343 ? -8.625 -1.931 4.918 1 98.81 343 PHE B C 1
ATOM 5520 O O . PHE B 1 343 ? -8.977 -2.391 6.004 1 98.81 343 PHE B O 1
ATOM 5527 N N . GLU B 1 344 ? -7.543 -1.25 4.738 1 98.31 344 GLU B N 1
ATOM 5528 C CA . GLU B 1 344 ? -6.676 -0.958 5.875 1 98.31 344 GLU B CA 1
ATOM 5529 C C . GLU B 1 344 ? -7.395 -0.104 6.914 1 98.31 344 GLU B C 1
ATOM 5531 O O . GLU B 1 344 ? -7.266 -0.34 8.117 1 98.31 344 GLU B O 1
ATOM 5536 N N . GLU B 1 345 ? -8.086 0.899 6.445 1 97 345 GLU B N 1
ATOM 5537 C CA . GLU B 1 345 ? -8.836 1.768 7.348 1 97 345 GLU B CA 1
ATOM 5538 C C . GLU B 1 345 ? -9.789 0.96 8.227 1 97 345 GLU B C 1
ATOM 5540 O O . GLU B 1 345 ? -9.93 1.237 9.422 1 97 345 GLU B O 1
ATOM 5545 N N . VAL B 1 346 ? -10.398 -0.04 7.641 1 97.31 346 VAL B N 1
ATOM 5546 C CA . VAL B 1 346 ? -11.461 -0.783 8.32 1 97.31 346 VAL B CA 1
ATOM 5547 C C . VAL B 1 346 ? -10.852 -1.943 9.109 1 97.31 346 VAL B C 1
ATOM 5549 O O . VAL B 1 346 ? -11.242 -2.205 10.242 1 97.31 346 VAL B O 1
ATOM 5552 N N . LEU B 1 347 ? -9.836 -2.604 8.539 1 98.12 347 LEU B N 1
ATOM 5553 C CA . LEU B 1 347 ? -9.359 -3.863 9.102 1 98.12 347 LEU B CA 1
ATOM 5554 C C . LEU B 1 347 ? -8.023 -3.674 9.812 1 98.12 347 LEU B C 1
ATOM 5556 O O . LEU B 1 347 ? -7.574 -4.555 10.547 1 98.12 347 LEU B O 1
ATOM 5560 N N . GLY B 1 348 ? -7.367 -2.539 9.609 1 96.94 348 GLY B N 1
ATOM 5561 C CA . GLY B 1 348 ? -6.012 -2.324 10.086 1 96.94 348 GLY B CA 1
ATOM 5562 C C . GLY B 1 348 ? -4.949 -2.783 9.102 1 96.94 348 GLY B C 1
ATOM 5563 O O . GLY B 1 348 ? -5.273 -3.354 8.055 1 96.94 348 GLY B O 1
ATOM 5564 N N . THR B 1 349 ? -3.684 -2.451 9.367 1 98.06 349 THR B N 1
ATOM 5565 C CA . THR B 1 349 ? -2.568 -2.969 8.586 1 98.06 349 THR B CA 1
ATOM 5566 C C . THR B 1 349 ? -2.447 -4.48 8.75 1 98.06 349 THR B C 1
ATOM 5568 O O . THR B 1 349 ? -2.979 -5.051 9.703 1 98.06 349 THR B O 1
ATOM 5571 N N . ALA B 1 350 ? -1.802 -5.129 7.777 1 98.5 350 ALA B N 1
ATOM 5572 C CA . ALA B 1 350 ? -1.604 -6.574 7.863 1 98.5 350 ALA B CA 1
ATOM 5573 C C . ALA B 1 350 ? -0.664 -6.93 9.008 1 98.5 350 ALA B C 1
ATOM 5575 O O . ALA B 1 350 ? 0.531 -6.633 8.961 1 98.5 350 ALA B O 1
ATOM 5576 N N . GLN B 1 351 ? -1.198 -7.574 10.016 1 98.25 351 GLN B N 1
ATOM 5577 C CA . GLN B 1 351 ? -0.445 -7.934 11.211 1 98.25 351 GLN B CA 1
ATOM 5578 C C . GLN B 1 351 ? 0.042 -9.375 11.148 1 98.25 351 GLN B C 1
ATOM 5580 O O . GLN B 1 351 ? -0.529 -10.195 10.422 1 98.25 351 GLN B O 1
ATOM 5585 N N . GLY B 1 352 ? 1.107 -9.672 11.898 1 96.62 352 GLY B N 1
ATOM 5586 C CA . GLY B 1 352 ? 1.607 -11.031 12 1 96.62 352 GLY B CA 1
ATOM 5587 C C . GLY B 1 352 ? 2.787 -11.305 11.086 1 96.62 352 GLY B C 1
ATOM 5588 O O . GLY B 1 352 ? 3.191 -10.438 10.305 1 96.62 352 GLY B O 1
ATOM 5589 N N . PRO B 1 353 ? 3.334 -12.469 11.172 1 95.12 353 PRO B N 1
ATOM 5590 C CA . PRO B 1 353 ? 4.516 -12.797 10.375 1 95.12 353 PRO B CA 1
ATOM 5591 C C . PRO B 1 353 ? 4.207 -12.93 8.883 1 95.12 353 PRO B C 1
ATOM 5593 O O . PRO B 1 353 ? 3.072 -13.25 8.516 1 95.12 353 PRO B O 1
ATOM 5596 N N . GLY B 1 354 ? 5.227 -12.68 8.102 1 95.75 354 GLY B N 1
ATOM 5597 C CA . GLY B 1 354 ? 5.102 -12.945 6.672 1 95.75 354 GLY B CA 1
ATOM 5598 C C . GLY B 1 354 ? 4.875 -14.414 6.355 1 95.75 354 GLY B C 1
ATOM 5599 O O . GLY B 1 354 ? 5.379 -15.289 7.059 1 95.75 354 GLY B O 1
ATOM 5600 N N . PRO B 1 355 ? 4.141 -14.641 5.293 1 95.06 355 PRO B N 1
ATOM 5601 C CA . PRO B 1 355 ? 3.766 -16.031 5.027 1 95.06 355 PRO B CA 1
ATOM 5602 C C . PRO B 1 355 ? 4.973 -16.922 4.746 1 95.06 355 PRO B C 1
ATOM 5604 O O . PRO B 1 355 ? 4.973 -18.094 5.113 1 95.06 355 PRO B O 1
ATOM 5607 N N . LEU B 1 356 ? 6.008 -16.406 4.156 1 96.38 356 LEU B N 1
ATOM 5608 C CA . LEU B 1 356 ? 7.148 -17.25 3.834 1 96.38 356 LEU B CA 1
ATOM 5609 C C . LEU B 1 356 ? 8.055 -17.438 5.047 1 96.38 356 LEU B C 1
ATOM 5611 O O . LEU B 1 356 ? 8.93 -18.297 5.055 1 96.38 356 LEU B O 1
ATOM 5615 N N . THR B 1 357 ? 7.848 -16.578 6.059 1 95.62 357 THR B N 1
ATOM 5616 C CA . THR B 1 357 ? 8.461 -16.844 7.355 1 95.62 357 THR B CA 1
ATOM 5617 C C . THR B 1 357 ? 7.801 -18.031 8.039 1 95.62 357 THR B C 1
ATOM 5619 O O . THR B 1 357 ? 8.477 -18.859 8.648 1 95.62 357 THR B O 1
ATOM 5622 N N . VAL B 1 358 ? 6.512 -18.172 7.898 1 95.94 358 VAL B N 1
ATOM 5623 C CA . VAL B 1 358 ? 5.73 -19.25 8.516 1 95.94 358 VAL B CA 1
ATOM 5624 C C . VAL B 1 358 ? 5.855 -20.516 7.691 1 95.94 358 VAL B C 1
ATOM 5626 O O . VAL B 1 358 ? 5.988 -21.609 8.25 1 95.94 358 VAL B O 1
ATOM 5629 N N . TYR B 1 359 ? 5.824 -20.375 6.379 1 95.81 359 TYR B N 1
ATOM 5630 C CA . TYR B 1 359 ? 5.879 -21.484 5.449 1 95.81 359 TYR B CA 1
ATOM 5631 C C . TYR B 1 359 ? 7.027 -21.312 4.461 1 95.81 359 TYR B C 1
ATOM 5633 O O . TYR B 1 359 ? 6.805 -21.016 3.285 1 95.81 359 TYR B O 1
ATOM 5641 N N . PRO B 1 360 ? 8.203 -21.594 4.84 1 96.69 360 PRO B N 1
ATOM 5642 C CA . PRO B 1 360 ? 9.383 -21.281 4.031 1 96.69 360 PRO B CA 1
ATOM 5643 C C . PRO B 1 360 ? 9.547 -22.234 2.846 1 96.69 360 PRO B C 1
ATOM 5645 O O . PRO B 1 360 ? 8.875 -23.266 2.779 1 96.69 360 PRO B O 1
ATOM 5648 N N . ASN B 1 361 ? 10.391 -21.812 1.896 1 96.75 361 ASN B N 1
ATOM 5649 C CA . ASN B 1 361 ? 10.828 -22.688 0.819 1 96.75 361 ASN B CA 1
ATOM 5650 C C . ASN B 1 361 ? 11.586 -23.906 1.357 1 96.75 361 ASN B C 1
ATOM 5652 O O . ASN B 1 361 ? 12.195 -23.828 2.428 1 96.75 361 ASN B O 1
ATOM 5656 N N . PRO B 1 362 ? 11.5 -25.031 0.689 1 92.38 362 PRO B N 1
ATOM 5657 C CA . PRO B 1 362 ? 12.273 -26.203 1.131 1 92.38 362 PRO B CA 1
ATOM 5658 C C . PRO B 1 362 ? 13.781 -26 0.984 1 92.38 362 PRO B C 1
ATOM 5660 O O . PRO B 1 362 ? 14.219 -25.188 0.167 1 92.38 362 PRO B O 1
#

Sequence (724 aa):
MKTFALSAALGAIALCEAAYNVLDVDTRSLDDIYAAARAEHGTLQVFWGGDAGSQGDKVRQSWAQRFPDIKLNLTVDLSKYHDNRIDRAHLQGLHVADVAVLQTLQDFRRWKSEGKLVNYKPATFDDILPGEKDPDGAWYTEAINGFGTFIYDTSKLAASDVPTSYASLTDKKYKGKLILTYPNDDDAVAYLFSIIVSRYGFQWLYDLGANDVQWVRGTGSPGLLLGANHNNSWARALSFTSYSPGYSFLASKEPQAPEQRMSWAQTGAIIAGTPMPESSKLFLSYLTSTEWQNATAAAGRPCVLTSLNEKYGVTLDSNITQVSGFRVWEQDRSTVEWWKNLFEEVLGTAQGPGPLTVYPNPMKTFALSAALGAIALCEAAYNVLDVDTRSLDDIYAAARAEHGTLQVFWGGDAGSQGDKVRQSWAQRFPDIKLNLTVDLSKYHDNRIDRAHLQGLHVADVAVLQTLQDFRRWKSEGKLVNYKPATFDDILPGEKDPDGAWYTEAINGFGTFIYDTSKLAASDVPTSYASLTDKKYKGKLILTYPNDDDAVAYLFSIIVSRYGFQWLYDLGANDVQWVRGTGSPGLLLGANHNNSWARALSFTSYSPGYSFLASKEPQAPEQRMSWAQTGAIIAGTPMPESSKLFLSYLTSTEWQNATAAAGRPCVLTSLNEKYGVTLDSNITQVSGFRVWEQDRSTVEWWKNLFEEVLGTAQGPGPLTVYPNP

Solvent-accessible surface area (backbone atoms only — not comparable to full-atom values): 39082 Å² total; per-residue (Å²): 138,81,81,77,77,79,75,77,76,77,70,72,73,69,74,71,67,69,71,75,80,72,76,67,65,40,77,63,50,72,67,56,36,46,60,57,24,62,72,53,77,72,64,49,30,31,41,34,43,36,32,28,18,71,77,44,44,68,59,54,51,50,43,49,69,78,39,69,86,57,48,74,49,75,46,48,35,48,30,69,46,49,53,47,51,53,51,52,24,57,76,68,76,46,85,82,45,28,28,43,37,32,71,59,60,47,49,56,62,50,33,49,76,68,62,44,38,37,67,52,33,38,66,45,46,89,40,38,41,87,86,49,48,42,95,69,19,39,32,35,41,50,38,59,48,67,37,43,41,34,35,32,33,56,89,75,44,54,79,88,70,53,71,49,44,77,79,57,60,47,39,73,90,41,46,43,18,35,31,35,41,40,36,58,75,32,70,71,49,30,51,35,49,50,51,49,33,71,72,66,32,69,63,50,55,54,41,35,60,70,27,52,54,46,68,38,40,38,41,45,42,40,30,51,47,46,59,71,40,62,85,50,90,64,66,51,30,36,32,37,46,34,54,80,82,72,52,88,56,49,47,75,46,67,57,36,71,83,40,62,38,37,26,33,61,34,32,32,34,37,32,47,86,41,84,45,58,45,48,40,50,38,51,55,36,45,49,52,25,67,84,58,37,44,63,44,16,71,71,62,37,46,45,40,38,49,62,52,16,59,74,54,71,34,62,76,57,58,77,34,31,48,41,64,55,46,59,59,50,52,56,39,50,63,60,48,48,53,53,27,40,50,43,26,67,69,68,43,61,58,48,78,67,53,26,49,75,77,32,47,61,130,134,82,79,78,77,78,75,78,77,76,71,73,72,68,71,69,66,69,69,75,79,74,77,68,65,39,78,63,50,71,67,56,36,46,59,58,25,60,73,53,78,74,65,50,30,31,41,33,44,35,32,28,19,70,79,45,43,67,59,54,53,50,44,48,70,77,40,68,82,56,48,73,49,75,45,46,36,48,29,70,48,52,55,46,51,54,52,51,25,56,76,68,74,46,84,81,47,28,29,42,36,33,72,60,61,46,50,57,63,52,34,50,78,68,61,44,39,38,66,53,33,39,64,46,46,89,41,38,42,87,86,48,48,42,94,69,20,39,32,34,42,50,38,59,48,68,40,43,41,33,35,31,32,57,90,73,43,54,79,87,71,52,69,49,43,78,77,57,59,46,38,74,91,40,46,42,19,34,31,36,41,40,37,58,75,34,69,70,48,29,50,35,50,50,52,47,33,70,72,67,32,70,63,50,55,55,41,36,60,71,28,52,55,46,68,37,42,38,41,45,41,40,30,52,47,45,59,71,40,62,86,49,92,63,64,50,31,35,32,36,47,36,54,79,81,72,53,88,57,49,48,75,46,69,56,38,71,84,39,62,37,39,27,33,61,35,30,32,33,37,31,48,85,39,84,47,58,46,50,39,50,38,50,55,37,45,49,51,26,67,85,57,36,43,62,43,18,70,71,62,36,48,46,40,37,49,64,52,16,60,73,52,73,33,60,76,58,57,79,34,31,47,39,66,55,46,58,60,51,50,58,40,50,64,60,48,48,52,51,28,41,50,43,25,67,70,67,44,63,59,48,77,69,54,26,49,77,78,32,47,61,130

Nearest PDB structures (foldseek):
  7f6t-assembly1_A  TM=7.171E-01  e=2.346E-15  Thermus thermophilus HB8
  7f6s-assembly1_A  TM=7.174E-01  e=5.831E-15  Thermus thermophilus HB8
  6ivy-assembly1_A  TM=6.970E-01  e=2.990E-15  Pseudomonas aeruginosa PAO1
  7f6r-assembly1_A  TM=7.123E-01  e=6.583E-15  Thermus thermophilus HB8
  1xvy-assembly1_A  TM=6.462E-01  e=1.070E-14  Yersinia enterocolitica

Foldseek 3Di:
DPPPPPPPPPPPPPPPPVVPPQDDADQDDLVRLLVVLLPFDDAAFEEEEFFFQCVCVVVQVVCCVVRVSHHYDYFYDHQVVVLVVLVVCVVVVHDRHFKYWHPLLLSQVVCVVVVFFDAHHYNQNVQFDDPQADSSRQKGFLWKFWFQKKKWQCVQDPPVRDDQALQCCLPQVNQQAAEEEQLLQHLRSLVQVVQVCVVPNLVSLLSNLVRNYHYAHTQAPLQVVLVVCNPPPGNHTMYGSHDHPDDPRMDIGHHDPQAATEMEGTMMTGTPPDSRVSVSNSSSNVSNDCVNFQVCCCVQHDGRGNVSVVVSVHDPDDSHYDHNVSSVVSNPVVNSNVSSVSSCVNNNDRDDDRSCVVRPND/DPPPPPPPPPPPPPPPPVVPPQDDADQDDLVRLLVVLLPFDDAAFEEEEFFFQCVCVVVQVVCCVVRVSHHYDYFYDHQVVVLVVLVVCVVVVHDRHFKYWHPLLLSQVVCVVVVFFDAHHYNQNVQFDDPQADSSRQKGFLWKFWFQKKKWQCVQDPPVRTDQALQCCLPQVNQQAAEEEQLLQHLRSLVQVVQVCVVPNLVSLLSNLVRNYHYAHTQAPLQVVLVVCNPPPGNHTIYGSHDHPDDPRMDIGHHDPQAATEMEGTMMTGTPPDSRVSVSNSSSNVSNDCVNFQVCCCVQHDGRGNVSVVVSVHDPDDSHYDHNVSSVVSNPVVNSNVSSVSSCVNNNDRDDDRSCVVRPND

Organism: NCBI:txid717836